Protein AF-A0A843KKB1-F1 (afdb_monomer_lite)

pLDDT: mean 75.04, std 19.55, range [23.55, 95.62]

Sequence (574 aa):
MSGDITEALKAMGDVDIASFPPGVVEYLREFKTQEIRDIVETLLYIYIAQNASPPRGEGTGVVEQSCYAYTSGPLFVLAEVGLIESSSRHATTLVRVTPAGEAIARPLAEARIQALDLGAIARETHEIVPVLLAGTVRGSYVNKTFPSSLPRTEETFIGFLLNNNPALFEECERFAARLRAAGCAVLAHACDPDGAGTGSVVYAFPPEFAYILKRMLEAIDPGIREHYDMLLESFHSTFTVLRYLACGEDYDRIRASAAHRRELSRMLSLIADSIYILEEVQEDDGVGLARFIVKDRDRYDAHLCDLARALMADVAQKIVIDRPAPAADPRPPVEEATPAPVREDVIAALPPADDEREEEWDDAIFTDEDEEEPLAPPPPPAPRRIVAPRPAPEPPRPGGLDIFLGHAQDGHRVDWSPGRLNNGHMIILGGSGAGKTETIRCIATELAAQAMPVVLIDFHGDMAATTGDIRSYKIREGGEYYFNPLELDPAIDEITPLRATSDFVDAISINFPTLGIQQRRKIKNIIKDCYRASGITGNTGTWERVLDFDDIENEIMSCEDEAIPAYLEDIFDY

Structure (mmCIF, N/CA/C/O backbone):
data_AF-A0A843KKB1-F1
#
_entry.id   AF-A0A843KKB1-F1
#
loop_
_atom_site.group_PDB
_atom_site.id
_atom_site.type_symbol
_atom_site.label_atom_id
_atom_site.label_alt_id
_atom_site.label_comp_id
_atom_site.label_asym_id
_atom_site.label_entity_id
_atom_site.label_seq_id
_atom_site.pdbx_PDB_ins_code
_atom_site.Cartn_x
_atom_site.Cartn_y
_atom_site.Cartn_z
_atom_site.occupancy
_atom_site.B_iso_or_equiv
_atom_site.auth_seq_id
_atom_site.auth_comp_id
_atom_site.auth_asym_id
_atom_site.auth_atom_id
_atom_site.pdbx_PDB_model_num
ATOM 1 N N . MET A 1 1 ? 30.408 -0.552 -39.486 1.00 41.34 1 MET A N 1
ATOM 2 C CA . MET A 1 1 ? 31.283 0.414 -38.795 1.00 41.34 1 MET A CA 1
ATOM 3 C C . MET A 1 1 ? 31.086 0.149 -37.318 1.00 41.34 1 MET A C 1
ATOM 5 O O . MET A 1 1 ? 29.964 0.318 -36.867 1.00 41.34 1 MET A O 1
ATOM 9 N N . SER A 1 2 ? 32.099 -0.391 -36.640 1.00 47.78 2 SER A N 1
ATOM 10 C CA . SER A 1 2 ? 32.061 -0.655 -35.194 1.00 47.78 2 SER A CA 1
ATOM 11 C C . SER A 1 2 ? 31.964 0.682 -34.453 1.00 47.78 2 SER A C 1
ATOM 13 O O . SER A 1 2 ? 32.715 1.600 -34.789 1.00 47.78 2 SER A O 1
ATOM 15 N N . GLY A 1 3 ? 30.985 0.831 -33.556 1.00 56.44 3 GLY A N 1
ATOM 16 C CA . GLY A 1 3 ? 30.819 2.036 -32.740 1.00 56.44 3 GLY A CA 1
ATOM 17 C C . GLY A 1 3 ? 31.858 2.094 -31.619 1.00 56.44 3 GLY A C 1
ATOM 18 O O . GLY A 1 3 ? 32.203 1.066 -31.037 1.00 56.44 3 GLY A O 1
ATOM 19 N N . ASP A 1 4 ? 32.369 3.287 -31.306 1.00 73.12 4 ASP A N 1
ATOM 20 C CA . ASP A 1 4 ? 33.298 3.462 -30.190 1.00 73.12 4 ASP A CA 1
ATOM 21 C C . ASP A 1 4 ? 32.519 3.466 -28.862 1.00 73.12 4 ASP A C 1
ATOM 23 O O . ASP A 1 4 ? 31.890 4.458 -28.492 1.00 73.12 4 ASP A O 1
ATOM 27 N N . ILE A 1 5 ? 32.557 2.342 -28.134 1.00 72.12 5 ILE A N 1
ATOM 28 C CA . ILE A 1 5 ? 31.999 2.206 -26.773 1.00 72.12 5 ILE A CA 1
ATOM 29 C C . ILE A 1 5 ? 32.484 3.343 -25.861 1.00 72.12 5 ILE A C 1
ATOM 31 O O . ILE A 1 5 ? 31.721 3.829 -25.029 1.00 72.12 5 ILE A O 1
ATOM 35 N N . THR A 1 6 ? 33.723 3.810 -26.045 1.00 72.75 6 THR A N 1
ATOM 36 C CA . THR A 1 6 ? 34.292 4.932 -25.285 1.00 72.75 6 THR A CA 1
ATOM 37 C C . THR A 1 6 ? 33.487 6.209 -25.474 1.00 72.75 6 THR A C 1
ATOM 39 O O . THR A 1 6 ? 33.263 6.950 -24.521 1.00 72.75 6 THR A O 1
ATOM 42 N N . GLU A 1 7 ? 33.061 6.480 -26.705 1.00 73.62 7 GLU A N 1
ATOM 43 C CA . GLU A 1 7 ? 32.297 7.673 -27.058 1.00 73.62 7 GLU A CA 1
ATOM 44 C C . GLU A 1 7 ? 30.884 7.608 -26.466 1.00 73.62 7 GLU A C 1
ATOM 46 O O . GLU A 1 7 ? 30.410 8.590 -25.894 1.00 73.62 7 GLU A O 1
ATOM 51 N N . ALA A 1 8 ? 30.252 6.428 -26.512 1.00 72.00 8 ALA A N 1
ATOM 52 C CA . ALA A 1 8 ? 28.947 6.197 -25.896 1.00 72.00 8 ALA A CA 1
ATOM 53 C C . ALA A 1 8 ? 28.988 6.386 -24.368 1.00 72.00 8 ALA A C 1
ATOM 55 O O . ALA A 1 8 ? 28.127 7.064 -23.812 1.00 72.00 8 ALA A O 1
ATOM 56 N N . LEU A 1 9 ? 30.003 5.837 -23.691 1.00 71.19 9 LEU A N 1
ATOM 57 C CA . LEU A 1 9 ? 30.154 5.954 -22.235 1.00 71.19 9 LEU A CA 1
ATOM 58 C C . LEU A 1 9 ? 30.483 7.385 -21.803 1.00 71.19 9 LEU A C 1
ATOM 60 O O . LEU A 1 9 ? 29.840 7.907 -20.896 1.00 71.19 9 LEU A O 1
ATOM 64 N N . LYS A 1 10 ? 31.391 8.070 -22.509 1.00 71.06 10 LYS A N 1
ATOM 65 C CA . LYS A 1 10 ? 31.694 9.490 -22.258 1.00 71.06 10 LYS A CA 1
ATOM 66 C C . LYS A 1 10 ? 30.461 10.382 -22.349 1.00 71.06 10 LYS A C 1
ATOM 68 O O . LYS A 1 10 ? 30.317 11.308 -21.557 1.00 71.06 10 LYS A O 1
ATOM 73 N N . ALA A 1 11 ? 29.556 10.094 -23.282 1.00 66.50 11 ALA A N 1
ATOM 74 C CA . ALA A 1 11 ? 28.314 10.842 -23.435 1.00 66.50 11 ALA A CA 1
ATOM 75 C C . ALA A 1 11 ? 27.294 10.606 -22.297 1.00 66.50 11 ALA A C 1
ATOM 77 O O . ALA A 1 11 ? 26.366 11.400 -22.157 1.00 66.50 11 ALA A O 1
ATOM 78 N N . MET A 1 12 ? 27.443 9.545 -21.492 1.00 64.56 12 MET A N 1
ATOM 79 C CA . MET A 1 12 ? 26.492 9.153 -20.433 1.00 64.56 12 MET A CA 1
ATOM 80 C C . MET A 1 12 ? 26.988 9.396 -18.999 1.00 64.56 12 MET A C 1
ATOM 82 O O . MET A 1 12 ? 26.205 9.237 -18.058 1.00 64.56 12 MET A O 1
ATOM 86 N N . GLY A 1 13 ? 28.257 9.775 -18.840 1.00 62.56 13 GLY A N 1
ATOM 87 C CA . GLY A 1 13 ? 28.960 9.887 -17.562 1.00 62.56 13 GLY A CA 1
ATOM 88 C C . GLY A 1 13 ? 30.278 9.127 -17.661 1.00 62.56 13 GLY A C 1
ATOM 89 O O . GLY A 1 13 ? 30.272 7.926 -17.893 1.00 62.56 13 GLY A O 1
ATOM 90 N N . ASP A 1 14 ? 31.398 9.841 -17.558 1.00 59.09 14 ASP A N 1
ATOM 91 C CA . ASP A 1 14 ? 32.756 9.361 -17.855 1.00 59.09 14 ASP A CA 1
ATOM 92 C C . ASP A 1 14 ? 33.129 8.129 -16.992 1.00 59.09 14 ASP A C 1
ATOM 94 O O . ASP A 1 14 ? 33.548 8.261 -15.842 1.00 59.09 14 ASP A O 1
ATOM 98 N N . VAL A 1 15 ? 32.929 6.918 -17.529 1.00 62.81 15 VAL A N 1
ATOM 99 C CA . VAL A 1 15 ? 33.228 5.633 -16.869 1.00 62.81 15 VAL A CA 1
ATOM 100 C C . VAL A 1 15 ? 34.296 4.881 -17.655 1.00 62.81 15 VAL A C 1
ATOM 102 O O . VAL A 1 15 ? 34.244 4.791 -18.882 1.00 62.81 15 VAL A O 1
ATOM 105 N N . ASP A 1 16 ? 35.266 4.318 -16.932 1.00 64.69 16 ASP A N 1
ATOM 106 C CA . ASP A 1 16 ? 36.354 3.540 -17.520 1.00 64.69 16 ASP A CA 1
ATOM 107 C C . ASP A 1 16 ? 35.825 2.229 -18.125 1.00 64.69 16 ASP A C 1
ATOM 109 O O . ASP A 1 16 ? 35.178 1.427 -17.444 1.00 64.69 16 ASP A O 1
ATOM 113 N N . ILE A 1 17 ? 36.151 1.989 -19.398 1.00 65.62 17 ILE A N 1
ATOM 114 C CA . ILE A 1 17 ? 35.830 0.764 -20.148 1.00 65.62 17 ILE A CA 1
ATOM 115 C C . ILE A 1 17 ? 36.385 -0.472 -19.444 1.00 65.62 17 ILE A C 1
ATOM 117 O O . ILE A 1 17 ? 35.806 -1.549 -19.564 1.00 65.62 17 ILE A O 1
ATOM 121 N N . ALA A 1 18 ? 37.465 -0.326 -18.670 1.00 62.03 18 ALA A N 1
ATOM 122 C CA . ALA A 1 18 ? 38.013 -1.402 -17.850 1.00 62.03 18 ALA A CA 1
ATOM 123 C C . ALA A 1 18 ? 37.013 -1.962 -16.816 1.00 62.03 18 ALA A C 1
ATOM 125 O O . ALA A 1 18 ? 37.210 -3.072 -16.324 1.00 62.03 18 ALA A O 1
ATOM 126 N N . SER A 1 19 ? 35.935 -1.230 -16.510 1.00 65.38 19 SER A N 1
ATOM 127 C CA . SER A 1 19 ? 34.851 -1.676 -15.621 1.00 65.38 19 SER A CA 1
ATOM 128 C C . SER A 1 19 ? 33.918 -2.704 -16.275 1.00 65.38 19 SER A C 1
ATOM 130 O O . SER A 1 19 ? 33.165 -3.380 -15.578 1.00 65.38 19 SER A O 1
ATOM 132 N N . PHE A 1 20 ? 33.955 -2.842 -17.605 1.00 69.44 20 PHE A N 1
ATOM 133 C CA . PHE A 1 20 ? 33.151 -3.817 -18.337 1.00 69.44 20 PHE A CA 1
ATOM 134 C C . PHE A 1 20 ? 33.898 -5.155 -18.446 1.00 69.44 20 PHE A C 1
ATOM 136 O O . PHE A 1 20 ? 35.092 -5.167 -18.762 1.00 69.44 20 PHE A O 1
ATOM 143 N N . PRO A 1 21 ? 33.223 -6.308 -18.265 1.00 75.94 21 PRO A N 1
ATOM 144 C CA . PRO A 1 21 ? 33.844 -7.595 -18.544 1.00 75.94 21 PRO A CA 1
ATOM 145 C C . PRO A 1 21 ? 34.318 -7.660 -20.009 1.00 75.94 21 PRO A C 1
ATOM 147 O O . PRO A 1 21 ? 33.572 -7.239 -20.898 1.00 75.94 21 PRO A O 1
ATOM 150 N N . PRO A 1 22 ? 35.507 -8.219 -20.309 1.00 73.94 22 PRO A N 1
ATOM 151 C CA . PRO A 1 22 ? 36.069 -8.209 -21.664 1.00 73.94 22 PRO A CA 1
ATOM 152 C C . PRO A 1 22 ? 35.132 -8.783 -22.736 1.00 73.94 22 PRO A C 1
ATOM 154 O O . PRO A 1 22 ? 35.016 -8.208 -23.815 1.00 73.94 22 PRO A O 1
ATOM 157 N N . GLY A 1 23 ? 34.398 -9.855 -22.410 1.00 75.62 23 GLY A N 1
ATOM 158 C CA . GLY A 1 23 ? 33.408 -10.453 -23.313 1.00 75.62 23 GLY A CA 1
ATOM 159 C C . GLY A 1 23 ? 32.204 -9.548 -23.600 1.00 75.62 23 GLY A C 1
ATOM 160 O O . GLY A 1 23 ? 31.677 -9.575 -24.705 1.00 75.62 23 GLY A O 1
ATOM 161 N N . VAL A 1 24 ? 31.813 -8.687 -22.652 1.00 77.12 24 VAL A N 1
ATOM 162 C CA . VAL A 1 24 ? 30.760 -7.679 -22.868 1.00 77.12 24 VAL A CA 1
ATOM 163 C C . VAL A 1 24 ? 31.263 -6.576 -23.797 1.00 77.12 24 VAL A C 1
ATOM 165 O O . VAL A 1 24 ? 30.546 -6.163 -24.702 1.00 77.12 24 VAL A O 1
ATOM 168 N N . VAL A 1 25 ? 32.509 -6.122 -23.624 1.00 78.81 25 VAL A N 1
ATOM 169 C CA . VAL A 1 25 ? 33.111 -5.097 -24.497 1.00 78.81 25 VAL A CA 1
ATOM 170 C C . VAL A 1 25 ? 33.242 -5.600 -25.933 1.00 78.81 25 VAL A C 1
ATOM 172 O O . VAL A 1 25 ? 32.960 -4.854 -26.867 1.00 78.81 25 VAL A O 1
ATOM 175 N N . GLU A 1 26 ? 33.671 -6.848 -26.126 1.00 80.12 26 GLU A N 1
ATOM 176 C CA . GLU A 1 26 ? 33.779 -7.449 -27.459 1.00 80.12 26 GLU A CA 1
ATOM 177 C C . GLU A 1 26 ? 32.415 -7.590 -28.136 1.00 80.12 26 GLU A C 1
ATOM 179 O O . GLU A 1 26 ? 32.276 -7.167 -29.281 1.00 80.12 26 GLU A O 1
ATOM 184 N N . TYR A 1 27 ? 31.406 -8.076 -27.411 1.00 81.56 27 TYR A N 1
ATOM 185 C CA . TYR A 1 27 ? 30.046 -8.230 -27.925 1.00 81.56 27 TYR A CA 1
ATOM 186 C C . TYR A 1 27 ? 29.404 -6.875 -28.285 1.00 81.56 27 TYR A C 1
ATOM 188 O O . TYR A 1 27 ? 28.830 -6.707 -29.358 1.00 81.56 27 TYR A O 1
ATOM 196 N N . LEU A 1 28 ? 29.565 -5.848 -27.440 1.00 81.44 28 LEU A N 1
ATOM 197 C CA . LEU A 1 28 ? 28.986 -4.520 -27.684 1.00 81.44 28 LEU A CA 1
ATOM 198 C C . LEU A 1 28 ? 29.636 -3.764 -28.861 1.00 81.44 28 LEU A C 1
ATOM 200 O O . LEU A 1 28 ? 28.997 -2.889 -29.442 1.00 81.44 28 LEU A O 1
ATOM 204 N N . ARG A 1 29 ? 30.874 -4.096 -29.262 1.00 81.69 29 ARG A N 1
ATOM 205 C CA . ARG A 1 29 ? 31.560 -3.459 -30.413 1.00 81.69 29 ARG A CA 1
ATOM 206 C C . ARG A 1 29 ? 30.908 -3.762 -31.760 1.00 81.69 29 ARG A C 1
ATOM 208 O O . ARG A 1 29 ? 31.209 -3.077 -32.744 1.00 81.69 29 ARG A O 1
ATOM 215 N N . GLU A 1 30 ? 30.061 -4.783 -31.817 1.00 83.44 30 GLU A N 1
ATOM 216 C CA . GLU A 1 30 ? 29.312 -5.167 -33.015 1.00 83.44 30 GLU A CA 1
ATOM 217 C C . GLU A 1 30 ? 28.146 -4.207 -33.309 1.00 83.44 30 GLU A C 1
ATOM 219 O O . GLU A 1 30 ? 27.679 -4.126 -34.448 1.00 83.44 30 GLU A O 1
ATOM 224 N N . PHE A 1 31 ? 27.739 -3.418 -32.311 1.00 82.62 31 PHE A N 1
ATOM 225 C CA . PHE A 1 31 ? 26.620 -2.485 -32.375 1.00 82.62 31 PHE A CA 1
ATOM 226 C C . PHE A 1 31 ? 27.069 -1.059 -32.725 1.00 82.62 31 PHE A C 1
ATOM 228 O O . PHE A 1 31 ? 28.240 -0.673 -32.613 1.00 82.62 31 PHE A O 1
ATOM 235 N N . LYS A 1 32 ? 26.116 -0.238 -33.171 1.00 85.06 32 LYS A N 1
ATOM 236 C CA . LYS A 1 32 ? 26.325 1.201 -33.387 1.00 85.06 32 LYS A CA 1
ATOM 237 C C . LYS A 1 32 ? 26.315 1.950 -32.054 1.00 85.06 32 LYS A C 1
ATOM 239 O O . LYS A 1 32 ? 25.661 1.536 -31.105 1.00 85.06 32 LYS A O 1
ATOM 244 N N . THR A 1 33 ? 26.938 3.129 -32.012 1.00 81.19 33 THR A N 1
ATOM 245 C CA . THR A 1 33 ? 27.005 3.988 -30.812 1.00 81.19 33 THR A CA 1
ATOM 246 C C . THR A 1 33 ? 25.634 4.254 -30.173 1.00 81.19 33 THR A C 1
ATOM 248 O O . THR A 1 33 ? 25.513 4.219 -28.952 1.00 81.19 33 THR A O 1
ATOM 251 N N . GLN A 1 34 ? 24.587 4.469 -30.979 1.00 81.19 34 GLN A N 1
ATOM 252 C CA . GLN A 1 34 ? 23.227 4.680 -30.467 1.00 81.19 34 GLN A CA 1
ATOM 253 C C . GLN A 1 34 ? 22.631 3.412 -29.836 1.00 81.19 34 GLN A C 1
ATOM 255 O O . GLN A 1 34 ? 22.016 3.494 -28.783 1.00 81.19 34 GLN A O 1
ATOM 260 N N . GLU A 1 35 ? 22.860 2.242 -30.430 1.00 83.19 35 GLU A N 1
ATOM 261 C CA . GLU A 1 35 ? 22.372 0.961 -29.900 1.00 83.19 35 GLU A CA 1
ATOM 262 C C . GLU A 1 35 ? 23.078 0.620 -28.579 1.00 83.19 35 GLU A C 1
ATOM 264 O O . GLU A 1 35 ? 22.433 0.202 -27.622 1.00 83.19 35 GLU A O 1
ATOM 269 N N . ILE A 1 36 ? 24.388 0.885 -28.487 1.00 83.06 36 ILE A N 1
ATOM 270 C CA . ILE A 1 36 ? 25.162 0.749 -27.242 1.00 83.06 36 ILE A CA 1
ATOM 271 C C . ILE A 1 36 ? 24.575 1.649 -26.148 1.00 83.06 36 ILE A C 1
ATOM 273 O O . ILE A 1 36 ? 24.420 1.214 -25.007 1.00 83.06 36 ILE A O 1
ATOM 277 N N . ARG A 1 37 ? 24.216 2.891 -26.491 1.00 83.00 37 ARG A N 1
ATOM 278 C CA . ARG A 1 37 ? 23.570 3.820 -25.559 1.00 83.00 37 ARG A CA 1
ATOM 279 C C . ARG A 1 37 ? 22.233 3.273 -25.064 1.00 83.00 37 ARG A C 1
ATOM 281 O O . ARG A 1 37 ? 22.009 3.253 -23.859 1.00 83.00 37 ARG A O 1
ATOM 288 N N . ASP A 1 38 ? 21.380 2.795 -25.964 1.00 85.06 38 ASP A N 1
ATOM 289 C CA . ASP A 1 38 ? 20.063 2.259 -25.607 1.00 85.06 38 ASP A CA 1
ATOM 290 C C . ASP A 1 38 ? 20.189 1.016 -24.700 1.00 85.06 38 ASP A C 1
ATOM 292 O O . ASP A 1 38 ? 19.440 0.871 -23.731 1.00 85.06 38 ASP A O 1
ATOM 296 N N . ILE A 1 39 ? 21.189 0.159 -24.946 1.00 86.75 39 ILE A N 1
ATOM 297 C CA . ILE A 1 39 ? 21.525 -0.997 -24.097 1.00 86.75 39 ILE A CA 1
ATOM 298 C C . ILE A 1 39 ? 21.911 -0.560 -22.679 1.00 86.75 39 ILE A C 1
ATOM 300 O O . ILE A 1 39 ? 21.380 -1.088 -21.699 1.00 86.75 39 ILE A O 1
ATOM 304 N N . VAL A 1 40 ? 22.810 0.416 -22.549 1.00 86.25 40 VAL A N 1
ATOM 305 C CA . VAL A 1 40 ? 23.286 0.873 -21.235 1.00 86.25 40 VAL A CA 1
ATOM 306 C C . VAL A 1 40 ? 22.207 1.656 -20.476 1.00 86.25 40 VAL A C 1
ATOM 308 O O . VAL A 1 40 ? 22.051 1.452 -19.273 1.00 86.25 40 VAL A O 1
ATOM 311 N N . GLU A 1 41 ? 21.413 2.491 -21.152 1.00 87.19 41 GLU A N 1
ATOM 312 C CA . GLU A 1 41 ? 20.266 3.175 -20.530 1.00 87.19 41 GLU A CA 1
ATOM 313 C C . GLU A 1 41 ? 19.201 2.175 -20.062 1.00 87.19 41 GLU A C 1
ATOM 315 O O . GLU A 1 41 ? 18.615 2.362 -18.997 1.00 87.19 41 GLU A O 1
ATOM 320 N N . THR A 1 42 ? 18.992 1.075 -20.794 1.00 89.44 42 THR A N 1
ATOM 321 C CA . THR A 1 42 ? 18.090 -0.005 -20.363 1.00 89.44 42 THR A CA 1
ATOM 322 C C . THR A 1 42 ? 18.606 -0.687 -19.096 1.00 89.44 42 THR A C 1
ATOM 324 O O . THR A 1 42 ? 17.842 -0.902 -18.156 1.00 89.44 42 THR A O 1
ATOM 327 N N . LEU A 1 43 ? 19.907 -0.987 -19.024 1.00 89.38 43 LEU A N 1
ATOM 328 C CA . LEU A 1 43 ? 20.520 -1.563 -17.823 1.00 89.38 43 LEU A CA 1
ATOM 329 C C . LEU A 1 43 ? 20.361 -0.631 -16.613 1.00 89.38 43 LEU A C 1
ATOM 331 O O . LEU A 1 43 ? 19.989 -1.078 -15.526 1.00 89.38 43 LEU A O 1
ATOM 335 N N . LEU A 1 44 ? 20.603 0.666 -16.812 1.00 88.94 44 LEU A N 1
ATOM 336 C CA . LEU A 1 44 ? 20.456 1.673 -15.769 1.00 88.94 44 LEU A CA 1
ATOM 337 C C . LEU A 1 44 ? 18.992 1.841 -15.340 1.00 88.94 44 LEU A C 1
ATOM 339 O O . LEU A 1 44 ? 18.715 1.936 -14.145 1.00 88.94 44 LEU A O 1
ATOM 343 N N . TYR A 1 45 ? 18.048 1.803 -16.285 1.00 90.00 45 TYR A N 1
ATOM 344 C CA . TYR A 1 45 ? 16.620 1.799 -15.980 1.00 90.00 45 TYR A CA 1
ATOM 345 C C . TYR A 1 45 ? 16.258 0.637 -15.053 1.00 90.00 45 TYR A C 1
ATOM 347 O O . TYR A 1 45 ? 15.665 0.873 -14.004 1.00 90.00 45 TYR A O 1
ATOM 355 N N . ILE A 1 46 ? 16.661 -0.596 -15.385 1.00 88.56 46 ILE A N 1
ATOM 356 C CA . ILE A 1 46 ? 16.353 -1.790 -14.577 1.00 88.56 46 ILE A CA 1
ATOM 357 C C . ILE A 1 46 ? 16.988 -1.674 -13.183 1.00 88.56 46 ILE A C 1
ATOM 359 O O . ILE A 1 46 ? 16.333 -1.953 -12.177 1.00 88.56 46 ILE A O 1
ATOM 363 N N . TYR A 1 47 ? 18.235 -1.199 -13.110 1.00 89.00 47 TYR A N 1
ATOM 364 C CA . TYR A 1 47 ? 18.958 -0.985 -11.853 1.00 89.00 47 TYR A CA 1
ATOM 365 C C . TYR A 1 47 ? 18.263 0.001 -10.903 1.00 89.00 47 TYR A C 1
ATOM 367 O O . TYR A 1 47 ? 18.263 -0.202 -9.684 1.00 89.00 47 TYR A O 1
ATOM 375 N N . ILE A 1 48 ? 17.654 1.058 -11.444 1.00 87.94 48 ILE A N 1
ATOM 376 C CA . ILE A 1 48 ? 16.914 2.048 -10.657 1.00 87.94 48 ILE A CA 1
ATOM 377 C C . ILE A 1 48 ? 15.500 1.528 -10.347 1.00 87.94 48 ILE A C 1
ATOM 379 O O . ILE A 1 48 ? 15.074 1.550 -9.190 1.00 87.94 48 ILE A O 1
ATOM 383 N N . ALA A 1 49 ? 14.789 1.020 -11.357 1.00 85.62 49 ALA A N 1
ATOM 384 C CA . ALA A 1 49 ? 13.388 0.607 -11.282 1.00 85.62 49 ALA A CA 1
ATOM 385 C C . ALA A 1 49 ? 13.148 -0.605 -10.374 1.00 85.62 49 ALA A C 1
ATOM 387 O O . ALA A 1 49 ? 12.065 -0.718 -9.806 1.00 85.62 49 ALA A O 1
ATOM 388 N N . GLN A 1 50 ? 14.137 -1.485 -10.168 1.00 82.75 50 GLN A N 1
ATOM 389 C CA . GLN A 1 50 ? 13.996 -2.649 -9.273 1.00 82.75 50 GLN A CA 1
ATOM 390 C C . GLN A 1 50 ? 13.644 -2.264 -7.826 1.00 82.75 50 GLN A C 1
ATOM 392 O O . GLN A 1 50 ? 13.142 -3.089 -7.062 1.00 82.75 50 GLN A O 1
ATOM 397 N N . ASN A 1 51 ? 13.869 -0.999 -7.454 1.00 74.31 51 ASN A N 1
ATOM 398 C CA . ASN A 1 51 ? 13.524 -0.451 -6.149 1.00 74.31 51 ASN A CA 1
ATOM 399 C C . ASN A 1 51 ? 12.041 -0.042 -6.012 1.00 74.31 51 ASN A C 1
ATOM 401 O O . ASN A 1 51 ? 11.638 0.324 -4.914 1.00 74.31 51 ASN A O 1
ATOM 405 N N . ALA A 1 52 ? 11.233 -0.125 -7.078 1.00 71.56 52 ALA A N 1
ATOM 406 C CA . ALA A 1 52 ? 9.797 0.191 -7.082 1.00 71.56 52 ALA A CA 1
ATOM 407 C C . ALA A 1 52 ? 8.897 -0.879 -6.425 1.00 71.56 52 ALA A C 1
ATOM 409 O O . ALA A 1 52 ? 7.673 -0.749 -6.429 1.00 71.56 52 ALA A O 1
ATOM 410 N N . SER A 1 53 ? 9.488 -1.950 -5.889 1.00 59.00 53 SER A N 1
ATOM 411 C CA . SER A 1 53 ? 8.761 -3.095 -5.330 1.00 59.00 53 SER A CA 1
ATOM 412 C C . SER A 1 53 ? 8.199 -2.802 -3.924 1.00 59.00 53 SER A C 1
ATOM 414 O O . SER A 1 53 ? 8.810 -2.040 -3.171 1.00 59.00 53 SER A O 1
ATOM 416 N N . PRO A 1 54 ? 7.057 -3.397 -3.530 1.00 51.44 54 PRO A N 1
ATOM 417 C CA . PRO A 1 54 ? 6.360 -3.048 -2.297 1.00 51.44 54 PRO A CA 1
ATOM 418 C C . PRO A 1 54 ? 7.103 -3.504 -1.027 1.00 51.44 54 PRO A C 1
ATOM 420 O O . PRO A 1 54 ? 7.869 -4.472 -1.047 1.00 51.44 54 PRO A O 1
ATOM 423 N N . PRO A 1 55 ? 6.821 -2.862 0.124 1.00 43.03 55 PRO A N 1
ATOM 424 C CA . PRO A 1 55 ? 7.499 -3.092 1.406 1.00 43.03 55 PRO A CA 1
ATOM 425 C C . PRO A 1 55 ? 7.289 -4.487 2.033 1.00 43.03 55 PRO A C 1
ATOM 427 O O . PRO A 1 55 ? 7.873 -4.766 3.077 1.00 43.03 55 PRO A O 1
ATOM 430 N N . ARG A 1 56 ? 6.497 -5.382 1.419 1.00 42.44 56 ARG A N 1
ATOM 431 C CA . ARG A 1 56 ? 6.227 -6.753 1.906 1.00 42.44 56 ARG A CA 1
ATOM 432 C C . ARG A 1 56 ? 7.163 -7.841 1.346 1.00 42.44 56 ARG A C 1
ATOM 434 O O . ARG A 1 56 ? 6.861 -9.021 1.439 1.00 42.44 56 ARG A O 1
ATOM 441 N N . GLY A 1 57 ? 8.328 -7.466 0.819 1.00 42.69 57 GLY A N 1
ATOM 442 C CA . GLY A 1 57 ? 9.520 -8.329 0.838 1.00 42.69 57 GLY A CA 1
ATOM 443 C C . GLY A 1 57 ? 9.619 -9.502 -0.151 1.00 42.69 57 GLY A C 1
ATOM 444 O O . GLY A 1 57 ? 10.682 -10.115 -0.189 1.00 42.69 57 GLY A O 1
ATOM 445 N N . GLU A 1 58 ? 8.616 -9.807 -0.981 1.00 40.50 58 GLU A N 1
ATOM 446 C CA . GLU A 1 58 ? 8.669 -11.010 -1.846 1.00 40.50 58 GLU A CA 1
ATOM 447 C C . GLU A 1 58 ? 8.761 -10.769 -3.364 1.00 40.50 58 GLU A C 1
ATOM 449 O O . GLU A 1 58 ? 8.923 -11.715 -4.137 1.00 40.50 58 GLU A O 1
ATOM 454 N N . GLY A 1 59 ? 8.757 -9.519 -3.824 1.00 49.19 59 GLY A N 1
ATOM 455 C CA . GLY A 1 59 ? 8.995 -9.179 -5.228 1.00 49.19 59 GLY A CA 1
ATOM 456 C C . GLY A 1 59 ? 10.313 -8.438 -5.377 1.00 49.19 59 GLY A C 1
ATOM 457 O O . GLY A 1 59 ? 10.385 -7.258 -5.080 1.00 49.19 59 GLY A O 1
ATOM 458 N N . THR A 1 60 ? 11.378 -9.105 -5.804 1.00 59.94 60 THR A N 1
ATOM 459 C CA . THR A 1 60 ? 12.601 -8.419 -6.249 1.00 59.94 60 THR A CA 1
ATOM 460 C C . THR A 1 60 ? 12.583 -8.397 -7.788 1.00 59.94 60 THR A C 1
ATOM 462 O O . THR A 1 60 ? 12.303 -9.415 -8.421 1.00 59.94 60 THR A O 1
ATOM 465 N N . GLY A 1 61 ? 12.800 -7.245 -8.420 1.00 69.19 61 GLY A N 1
ATOM 466 C CA . GLY A 1 61 ? 12.881 -7.124 -9.884 1.00 69.19 61 GLY A CA 1
ATOM 467 C C . GLY A 1 61 ? 11.821 -6.238 -10.536 1.00 69.19 61 GLY A C 1
ATOM 468 O O . GLY A 1 61 ? 10.896 -5.752 -9.898 1.00 69.19 61 GLY A O 1
ATOM 469 N N . VAL A 1 62 ? 12.009 -6.001 -11.830 1.00 77.94 62 VAL A N 1
ATOM 470 C CA . VAL A 1 62 ? 11.227 -5.091 -12.671 1.00 77.94 62 VAL A CA 1
ATOM 471 C C . VAL A 1 62 ? 10.384 -5.912 -13.629 1.00 77.94 62 VAL A C 1
ATOM 473 O O . VAL A 1 62 ? 10.907 -6.802 -14.294 1.00 77.94 62 VAL A O 1
ATOM 476 N N . VAL A 1 63 ? 9.091 -5.618 -13.738 1.00 76.44 63 VAL A N 1
ATOM 477 C CA . VAL A 1 63 ? 8.248 -6.267 -14.749 1.00 76.44 63 VAL A CA 1
ATOM 478 C C . VAL A 1 63 ? 8.785 -5.934 -16.133 1.00 76.44 63 VAL A C 1
ATOM 480 O O . VAL A 1 63 ? 8.919 -4.761 -16.473 1.00 76.44 63 VAL A O 1
ATOM 483 N N . GLU A 1 64 ? 9.042 -6.963 -16.939 1.00 74.00 64 GLU A N 1
ATOM 484 C CA . GLU A 1 64 ? 9.596 -6.840 -18.290 1.00 74.00 64 GLU A CA 1
ATOM 485 C C . GLU A 1 64 ? 8.795 -5.843 -19.142 1.00 74.00 64 GLU A C 1
ATOM 487 O O . GLU A 1 64 ? 9.382 -5.039 -19.857 1.00 74.00 64 GLU A O 1
ATOM 492 N N . GLN A 1 65 ? 7.463 -5.815 -18.984 1.00 70.88 65 GLN A N 1
ATOM 493 C CA . GLN A 1 65 ? 6.546 -4.870 -19.642 1.00 70.88 65 GLN A CA 1
ATOM 494 C C . GLN A 1 65 ? 6.869 -3.393 -19.351 1.00 70.88 65 GLN A C 1
ATOM 496 O O . GLN A 1 65 ? 6.722 -2.549 -20.233 1.00 70.88 65 GLN A O 1
ATOM 501 N N . SER A 1 66 ? 7.388 -3.081 -18.160 1.00 69.75 66 SER A N 1
ATOM 502 C CA . SER A 1 66 ? 7.836 -1.728 -17.795 1.00 69.75 66 SER A CA 1
ATOM 503 C C . SER A 1 66 ? 9.102 -1.313 -18.553 1.00 69.75 66 SER A C 1
ATOM 505 O O . SER A 1 66 ? 9.327 -0.130 -18.797 1.00 69.75 66 SER A O 1
ATOM 507 N N . CYS A 1 67 ? 9.916 -2.283 -18.981 1.00 70.31 67 CYS A N 1
ATOM 508 C CA . CYS A 1 67 ? 11.149 -2.047 -19.728 1.00 70.31 67 CYS A CA 1
ATOM 509 C C . CYS A 1 67 ? 10.905 -1.765 -21.225 1.00 70.31 67 CYS A C 1
ATOM 511 O O . CYS A 1 67 ? 11.825 -1.335 -21.921 1.00 70.31 67 CYS A O 1
ATOM 513 N N . TYR A 1 68 ? 9.677 -1.949 -21.739 1.00 56.38 68 TYR A N 1
ATOM 514 C CA . TYR A 1 68 ? 9.353 -1.748 -23.165 1.00 56.38 68 TYR A CA 1
ATOM 515 C C . TYR A 1 68 ? 9.498 -0.298 -23.634 1.00 56.38 68 TYR A C 1
ATOM 517 O O . TYR A 1 68 ? 9.575 -0.065 -24.842 1.00 56.38 68 TYR A O 1
ATOM 525 N N . ALA A 1 69 ? 9.609 0.664 -22.711 1.00 54.84 69 ALA A N 1
ATOM 526 C CA . ALA A 1 69 ? 9.971 2.043 -23.032 1.00 54.84 69 ALA A CA 1
ATOM 527 C C . ALA A 1 69 ? 11.309 2.152 -23.801 1.00 54.84 69 ALA A C 1
ATOM 529 O O . ALA A 1 69 ? 11.534 3.163 -24.462 1.00 54.84 69 ALA A O 1
ATOM 530 N N . TYR A 1 70 ? 12.156 1.111 -23.765 1.00 53.19 70 TYR A N 1
ATOM 531 C CA . TYR A 1 70 ? 13.495 1.095 -24.362 1.00 53.19 70 TYR A CA 1
ATOM 532 C C . TYR A 1 70 ? 13.712 0.023 -25.461 1.00 53.19 70 TYR A C 1
ATOM 534 O O . TYR A 1 70 ? 14.836 -0.167 -25.909 1.00 53.19 70 TYR A O 1
ATOM 542 N N . THR A 1 71 ? 12.645 -0.587 -26.006 1.00 54.59 71 THR A N 1
ATOM 543 C CA . THR A 1 71 ? 12.638 -1.641 -27.064 1.00 54.59 71 THR A CA 1
ATOM 544 C C . THR A 1 71 ? 13.103 -3.043 -26.621 1.00 54.59 71 THR A C 1
ATOM 546 O O . THR A 1 71 ? 13.867 -3.204 -25.676 1.00 54.59 71 THR A O 1
ATOM 549 N N . SER A 1 72 ? 12.629 -4.100 -27.298 1.00 62.78 72 SER A N 1
ATOM 550 C CA . SER A 1 72 ? 12.909 -5.508 -26.946 1.00 62.78 72 SER A CA 1
ATOM 551 C C . SER A 1 72 ? 14.343 -5.974 -27.257 1.00 62.78 72 SER A C 1
ATOM 553 O O . SER A 1 72 ? 14.772 -7.009 -26.755 1.00 62.78 72 SER A O 1
ATOM 555 N N . GLY A 1 73 ? 15.094 -5.227 -28.077 1.00 79.12 73 GLY A N 1
ATOM 556 C CA . GLY A 1 73 ? 16.471 -5.559 -28.467 1.00 79.12 73 GLY A CA 1
ATOM 557 C C . GLY A 1 73 ? 17.480 -5.453 -27.312 1.00 79.12 73 GLY A C 1
ATOM 558 O O . GLY A 1 73 ? 18.167 -6.434 -27.030 1.00 79.12 73 GLY A O 1
ATOM 559 N N . PRO A 1 74 ? 17.548 -4.312 -26.600 1.00 84.88 74 PRO A N 1
ATOM 560 C CA . PRO A 1 74 ? 18.394 -4.132 -25.422 1.00 84.88 74 PRO A CA 1
ATOM 561 C C . PRO A 1 74 ? 18.246 -5.200 -24.338 1.00 84.88 74 PRO A C 1
ATOM 563 O O . PRO A 1 74 ? 19.251 -5.670 -23.812 1.00 84.88 74 PRO A O 1
ATOM 566 N N . LEU A 1 75 ? 17.019 -5.629 -24.028 1.00 85.06 75 LEU A N 1
ATOM 567 C CA . LEU A 1 75 ? 16.777 -6.682 -23.034 1.00 85.06 75 LEU A CA 1
ATOM 568 C C . LEU A 1 75 ? 17.403 -8.016 -23.446 1.00 85.06 75 LEU A C 1
ATOM 570 O O . LEU A 1 75 ? 18.046 -8.671 -22.630 1.00 85.06 75 LEU A O 1
ATOM 574 N N . PHE A 1 76 ? 17.256 -8.396 -24.716 1.00 85.75 76 PHE A N 1
ATOM 575 C CA . PHE A 1 76 ? 17.863 -9.615 -25.241 1.00 85.75 76 PHE A CA 1
ATOM 576 C C . PHE A 1 76 ? 19.391 -9.569 -25.128 1.00 85.75 76 PHE A C 1
ATOM 578 O O . PHE A 1 76 ? 19.997 -10.498 -24.600 1.00 85.75 76 PHE A O 1
ATOM 585 N N . VAL A 1 77 ? 19.999 -8.452 -25.541 1.00 85.50 77 VAL A N 1
ATOM 586 C CA . VAL A 1 77 ? 21.454 -8.260 -25.473 1.00 85.50 77 VAL A CA 1
ATOM 587 C C . VAL A 1 77 ? 21.956 -8.343 -24.034 1.00 85.50 77 VAL A C 1
ATOM 589 O O . VAL A 1 77 ? 22.892 -9.087 -23.754 1.00 85.50 77 VAL A O 1
ATOM 592 N N . LEU A 1 78 ? 21.321 -7.622 -23.104 1.00 88.94 78 LEU A N 1
ATOM 593 C CA . LEU A 1 78 ? 21.715 -7.619 -21.693 1.00 88.94 78 LEU A CA 1
ATOM 594 C C . LEU A 1 78 ? 21.626 -9.012 -21.056 1.00 88.94 78 LEU A C 1
ATOM 596 O O . LEU A 1 78 ? 22.460 -9.344 -20.210 1.00 88.94 78 LEU A O 1
ATOM 600 N N . ALA A 1 79 ? 20.632 -9.816 -21.446 1.00 88.56 79 ALA A N 1
ATOM 601 C CA . ALA A 1 79 ? 20.489 -11.190 -20.978 1.00 88.56 79 ALA A CA 1
ATOM 602 C C . ALA A 1 79 ? 21.567 -12.108 -21.578 1.00 88.56 79 ALA A C 1
ATOM 604 O O . ALA A 1 79 ? 22.161 -12.904 -20.853 1.00 88.56 79 ALA A O 1
ATOM 605 N N . GLU A 1 80 ? 21.874 -11.966 -22.873 1.00 88.38 80 GLU A N 1
ATOM 606 C CA . GLU A 1 80 ? 22.901 -12.763 -23.561 1.00 88.38 80 GLU A CA 1
ATOM 607 C C . GLU A 1 80 ? 24.301 -12.535 -22.977 1.00 88.38 80 GLU A C 1
ATOM 609 O O . GLU A 1 80 ? 25.057 -13.487 -22.780 1.00 88.38 80 GLU A O 1
ATOM 614 N N . VAL A 1 81 ? 24.626 -11.290 -22.614 1.00 87.88 81 VAL A N 1
ATOM 615 C CA . VAL A 1 81 ? 25.900 -10.954 -21.958 1.00 87.88 81 VAL A CA 1
ATOM 616 C C . VAL A 1 81 ? 25.888 -11.152 -20.432 1.00 87.88 81 VAL A C 1
ATOM 618 O O . VAL A 1 81 ? 26.873 -10.838 -19.764 1.00 87.88 81 VAL A O 1
ATOM 621 N N . GLY A 1 82 ? 24.794 -11.674 -19.862 1.00 88.19 82 GLY A N 1
ATOM 622 C CA . GLY A 1 82 ? 24.685 -12.025 -18.441 1.00 88.19 82 GLY A CA 1
ATOM 623 C C . GLY A 1 82 ? 24.622 -10.839 -17.470 1.00 88.19 82 GLY A C 1
ATOM 624 O O . GLY A 1 82 ? 24.941 -10.991 -16.288 1.00 88.19 82 GLY A O 1
ATOM 625 N N . LEU A 1 83 ? 24.236 -9.648 -17.939 1.00 89.19 83 LEU A N 1
ATOM 626 C CA . LEU A 1 83 ? 24.102 -8.444 -17.104 1.00 89.19 83 LEU A CA 1
ATOM 627 C C . LEU A 1 83 ? 22.735 -8.344 -16.414 1.00 89.19 83 LEU A C 1
ATOM 629 O O . LEU A 1 83 ? 22.602 -7.658 -15.399 1.00 89.19 83 LEU A O 1
ATOM 633 N N . ILE A 1 84 ? 21.733 -9.045 -16.942 1.00 90.75 84 ILE A N 1
ATOM 634 C CA . ILE A 1 84 ? 20.413 -9.195 -16.328 1.00 90.75 84 ILE A CA 1
ATOM 635 C C . ILE A 1 84 ? 19.998 -10.666 -16.311 1.00 90.75 84 ILE A C 1
ATOM 637 O O . ILE A 1 84 ? 20.451 -11.462 -17.131 1.00 90.75 84 ILE A O 1
ATOM 641 N N . GLU A 1 85 ? 19.112 -11.009 -15.387 1.00 89.56 85 GLU A N 1
ATOM 642 C CA . GLU A 1 85 ? 18.449 -12.309 -15.314 1.00 89.56 85 GLU A CA 1
ATOM 643 C C . GLU A 1 85 ? 16.932 -12.120 -15.342 1.00 89.56 85 GLU A C 1
ATOM 645 O O . GLU A 1 85 ? 16.411 -11.104 -14.872 1.00 89.56 85 GLU A O 1
ATOM 650 N N . SER A 1 86 ? 16.213 -13.093 -15.900 1.00 85.94 86 SER A N 1
ATOM 651 C CA . SER A 1 86 ? 14.754 -13.098 -15.927 1.00 85.94 86 SER A CA 1
ATOM 652 C C . SER A 1 86 ? 14.191 -14.308 -15.185 1.00 85.94 86 SER A C 1
ATOM 654 O O . SER A 1 86 ? 14.738 -15.409 -15.224 1.00 85.94 86 SER A O 1
ATOM 656 N N . SER A 1 87 ? 13.080 -14.096 -14.484 1.00 80.44 87 SER A N 1
ATOM 657 C CA . SER A 1 87 ? 12.311 -15.141 -13.809 1.00 80.44 87 SER A CA 1
ATOM 658 C C . SER A 1 87 ? 10.829 -14.933 -14.099 1.00 80.44 87 SER A C 1
ATOM 660 O O . SER A 1 87 ? 10.343 -13.804 -14.082 1.00 80.44 87 SER A O 1
ATOM 662 N N . SER A 1 88 ? 10.099 -16.008 -14.389 1.00 74.25 88 SER A N 1
ATOM 663 C CA . SER A 1 88 ? 8.665 -15.936 -14.683 1.00 74.25 88 SER A CA 1
ATOM 664 C C . SER A 1 88 ? 7.861 -16.476 -13.503 1.00 74.25 88 SER A C 1
ATOM 666 O O . SER A 1 88 ? 8.069 -17.611 -13.077 1.00 74.25 88 SER A O 1
ATOM 668 N N . ARG A 1 89 ? 6.919 -15.678 -12.987 1.00 59.62 89 ARG A N 1
ATOM 669 C CA . ARG A 1 89 ? 5.967 -16.074 -11.935 1.00 59.62 89 ARG A CA 1
ATOM 670 C C . ARG A 1 89 ? 4.562 -15.631 -12.357 1.00 59.62 89 ARG A C 1
ATOM 672 O O . ARG A 1 89 ? 4.394 -14.491 -12.769 1.00 59.62 89 ARG A O 1
ATOM 679 N N . HIS A 1 90 ? 3.573 -16.530 -12.301 1.00 56.97 90 HIS A N 1
ATOM 680 C CA . HIS A 1 90 ? 2.154 -16.243 -12.597 1.00 56.97 90 HIS A CA 1
ATOM 681 C C . HIS A 1 90 ? 1.922 -15.348 -13.843 1.00 56.97 90 HIS A C 1
ATOM 683 O O . HIS A 1 90 ? 1.321 -14.284 -13.750 1.00 56.97 90 HIS A O 1
ATOM 689 N N . ALA A 1 91 ? 2.440 -15.759 -15.010 1.00 63.19 91 ALA A N 1
ATOM 690 C CA . ALA A 1 91 ? 2.340 -15.038 -16.294 1.00 63.19 91 ALA A CA 1
ATOM 691 C C . ALA A 1 91 ? 3.034 -13.656 -16.376 1.00 63.19 91 ALA A C 1
ATOM 693 O O . ALA A 1 91 ? 2.908 -12.970 -17.389 1.00 63.19 91 ALA A O 1
ATOM 694 N N . THR A 1 92 ? 3.821 -13.276 -15.365 1.00 66.62 92 THR A N 1
ATOM 695 C CA . THR A 1 92 ? 4.629 -12.049 -15.353 1.00 66.62 92 THR A CA 1
ATOM 696 C C . THR A 1 92 ? 6.117 -12.395 -15.367 1.00 66.62 92 THR A C 1
ATOM 698 O O . THR A 1 92 ? 6.591 -13.166 -14.529 1.00 66.62 92 THR A O 1
ATOM 701 N N . THR A 1 93 ? 6.870 -11.827 -16.312 1.00 77.25 93 THR A N 1
ATOM 702 C CA . THR A 1 93 ? 8.337 -11.914 -16.325 1.00 77.25 93 THR A CA 1
ATOM 703 C C . THR A 1 93 ? 8.922 -10.768 -15.511 1.00 77.25 93 THR A C 1
ATOM 705 O O . THR A 1 93 ? 8.675 -9.596 -15.802 1.00 77.25 93 THR A O 1
ATOM 708 N N . LEU A 1 94 ? 9.712 -11.110 -14.499 1.00 82.00 94 LEU A N 1
ATOM 709 C CA . LEU A 1 94 ? 10.501 -10.182 -13.703 1.00 82.00 94 LEU A CA 1
ATOM 710 C C . LEU A 1 94 ? 11.953 -10.226 -14.164 1.00 82.00 94 LEU A C 1
ATOM 712 O O . LEU A 1 94 ? 12.549 -11.297 -14.261 1.00 82.00 94 LEU A O 1
ATOM 716 N N . VAL A 1 95 ? 12.521 -9.052 -14.399 1.00 85.62 95 VAL A N 1
ATOM 717 C CA . VAL A 1 95 ? 13.910 -8.835 -14.791 1.00 85.62 95 VAL A CA 1
ATOM 718 C C . VAL A 1 95 ? 14.678 -8.253 -13.610 1.00 85.62 95 VAL A C 1
ATOM 720 O O . VAL A 1 95 ? 14.197 -7.344 -12.932 1.00 85.62 95 VAL A O 1
ATOM 723 N N . ARG A 1 96 ? 15.882 -8.757 -13.352 1.00 88.31 96 ARG A N 1
ATOM 724 C CA . ARG A 1 96 ? 16.776 -8.264 -12.298 1.00 88.31 96 ARG A CA 1
ATOM 725 C C . ARG A 1 96 ? 18.159 -8.001 -12.846 1.00 88.31 96 ARG A C 1
ATOM 727 O O . ARG A 1 96 ? 18.592 -8.650 -13.794 1.00 88.31 96 ARG A O 1
ATOM 734 N N . VAL A 1 97 ? 18.859 -7.070 -12.214 1.00 90.06 97 VAL A N 1
ATOM 735 C CA . VAL A 1 97 ? 20.268 -6.818 -12.507 1.00 90.06 97 VAL A CA 1
ATOM 736 C C . VAL A 1 97 ? 21.119 -7.883 -11.813 1.00 90.06 97 VAL A C 1
ATOM 738 O O . VAL A 1 97 ? 20.946 -8.128 -10.620 1.00 90.06 97 VAL A O 1
ATOM 741 N N . THR A 1 98 ? 22.033 -8.519 -12.547 1.00 91.31 98 THR A N 1
ATOM 742 C CA . THR A 1 98 ? 22.999 -9.463 -11.960 1.00 91.31 98 THR A CA 1
ATOM 743 C C . THR A 1 98 ? 24.128 -8.698 -11.257 1.00 91.31 98 THR A C 1
ATOM 745 O O . THR A 1 98 ? 24.333 -7.514 -11.536 1.00 91.31 98 THR A O 1
ATOM 748 N N . PRO A 1 99 ? 24.957 -9.341 -10.412 1.00 89.25 99 PRO A N 1
ATOM 749 C CA . PRO A 1 99 ? 26.132 -8.680 -9.835 1.00 89.25 99 PRO A CA 1
ATOM 750 C C . PRO A 1 99 ? 27.079 -8.065 -10.884 1.00 89.25 99 PRO A C 1
ATOM 752 O O . PRO A 1 99 ? 27.712 -7.042 -10.624 1.00 89.25 99 PRO A O 1
ATOM 755 N N . ALA A 1 100 ? 27.157 -8.660 -12.082 1.00 86.88 100 ALA A N 1
ATOM 756 C CA . ALA A 1 100 ? 27.933 -8.124 -13.199 1.00 86.88 100 ALA A CA 1
ATOM 757 C C . ALA A 1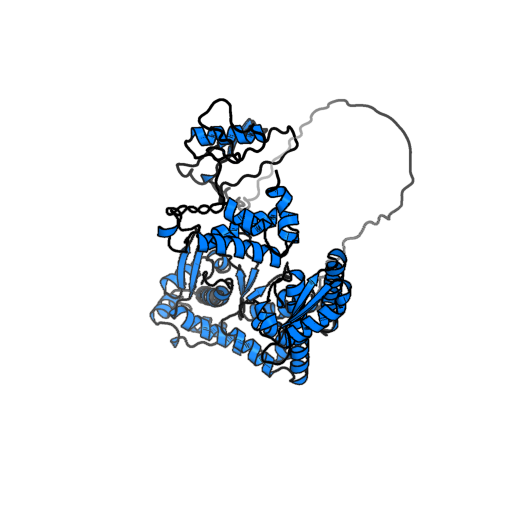 100 ? 27.287 -6.867 -13.805 1.00 86.88 100 ALA A C 1
ATOM 759 O O . ALA A 1 100 ? 27.987 -5.895 -14.084 1.00 86.88 100 ALA A O 1
ATOM 760 N N . GLY A 1 101 ? 25.958 -6.853 -13.961 1.00 88.81 101 GLY A N 1
ATOM 761 C CA . GLY A 1 101 ? 25.219 -5.660 -14.378 1.00 88.81 101 GLY A CA 1
ATOM 762 C C . GLY A 1 101 ? 25.317 -4.521 -13.364 1.00 88.81 101 GLY A C 1
ATOM 763 O O . GLY A 1 101 ? 25.514 -3.369 -13.744 1.00 88.81 101 GLY A O 1
ATOM 764 N N . GLU A 1 102 ? 25.263 -4.832 -12.068 1.00 88.81 102 GLU A N 1
ATOM 765 C CA . GLU A 1 102 ? 25.371 -3.842 -10.992 1.00 88.81 102 GLU A CA 1
ATOM 766 C C . GLU A 1 102 ? 26.759 -3.191 -10.958 1.00 88.81 102 GLU A C 1
ATOM 768 O O . GLU 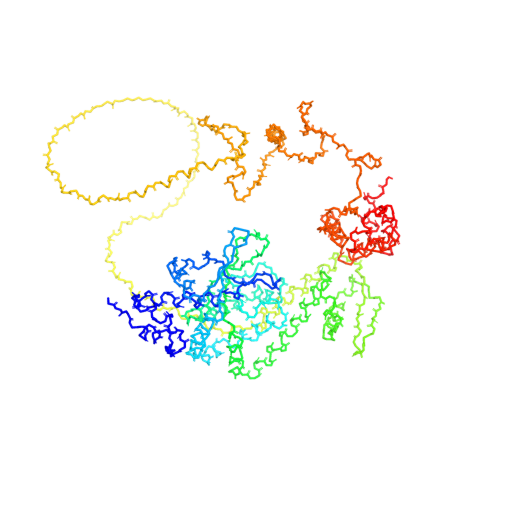A 1 102 ? 26.868 -1.984 -10.741 1.00 88.81 102 GLU A O 1
ATOM 773 N N . ALA A 1 103 ? 27.823 -3.958 -11.217 1.00 86.31 103 ALA A N 1
ATOM 774 C CA . ALA A 1 103 ? 29.186 -3.432 -11.307 1.00 86.31 103 ALA A CA 1
ATOM 775 C C . ALA A 1 103 ? 29.349 -2.349 -12.392 1.00 86.31 103 ALA A C 1
ATOM 777 O O . ALA A 1 103 ? 30.235 -1.508 -12.270 1.00 86.31 103 ALA A O 1
ATOM 778 N N . ILE A 1 104 ? 28.477 -2.341 -13.406 1.00 85.25 104 ILE A N 1
ATOM 779 C CA . ILE A 1 104 ? 28.449 -1.341 -14.481 1.00 85.25 104 ILE A CA 1
ATOM 780 C C . ILE A 1 104 ? 27.452 -0.217 -14.164 1.00 85.25 104 ILE A C 1
ATOM 782 O O . ILE A 1 104 ? 27.781 0.963 -14.286 1.00 85.25 104 ILE A O 1
ATOM 786 N N . ALA A 1 105 ? 26.229 -0.568 -13.754 1.00 88.56 105 ALA A N 1
ATOM 787 C CA . ALA A 1 105 ? 25.137 0.388 -13.570 1.00 88.56 105 ALA A CA 1
ATOM 788 C C . ALA A 1 105 ? 25.365 1.346 -12.391 1.00 88.56 105 ALA A C 1
ATOM 790 O O . ALA A 1 105 ? 25.076 2.537 -12.505 1.00 88.56 105 ALA A O 1
ATOM 791 N N . ARG A 1 106 ? 25.913 0.850 -11.274 1.00 87.69 106 ARG A N 1
ATOM 792 C CA . ARG A 1 106 ? 26.141 1.654 -10.064 1.00 87.69 106 ARG A CA 1
ATOM 793 C C . ARG A 1 106 ? 27.140 2.798 -10.291 1.00 87.69 106 ARG A C 1
ATOM 795 O O . ARG A 1 106 ? 26.760 3.930 -10.010 1.00 87.69 106 ARG A O 1
ATOM 802 N N . PRO A 1 107 ? 28.353 2.587 -10.848 1.00 86.19 107 PRO A N 1
ATOM 803 C CA . PRO A 1 107 ? 29.267 3.698 -11.137 1.00 86.19 107 PR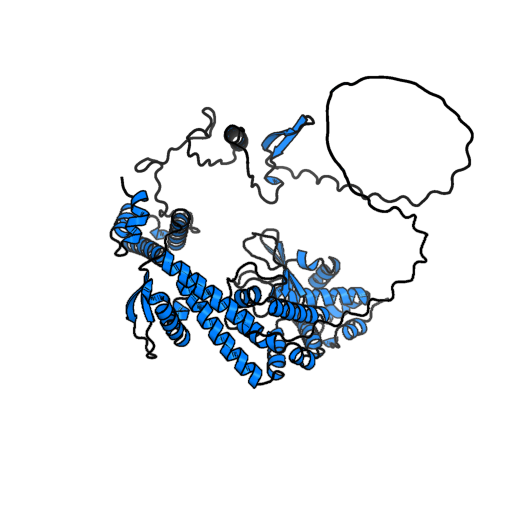O A CA 1
ATOM 804 C C . PRO A 1 107 ? 28.672 4.757 -12.075 1.00 86.19 107 PRO A C 1
ATOM 806 O O . PRO A 1 107 ? 28.908 5.947 -11.885 1.00 86.19 107 PRO A O 1
ATOM 809 N N . LEU A 1 108 ? 27.865 4.346 -13.061 1.00 85.12 108 LEU A N 1
ATOM 810 C CA . LEU A 1 108 ? 27.155 5.273 -13.949 1.00 85.12 108 LEU A CA 1
ATOM 811 C C . LEU A 1 108 ? 26.108 6.098 -13.184 1.00 85.12 108 LEU A C 1
ATOM 813 O O . LEU A 1 108 ? 26.031 7.314 -13.366 1.00 85.12 108 LEU A O 1
ATOM 817 N N . ALA A 1 109 ? 25.328 5.460 -12.306 1.00 86.69 109 ALA A N 1
ATOM 818 C CA . ALA A 1 109 ? 24.374 6.148 -11.438 1.00 86.69 109 ALA A CA 1
ATOM 819 C C . ALA A 1 109 ? 25.084 7.137 -10.495 1.00 86.69 109 ALA A C 1
ATOM 821 O O . ALA A 1 109 ? 24.688 8.299 -10.404 1.00 86.69 109 ALA A O 1
ATOM 822 N N . GLU A 1 110 ? 26.172 6.713 -9.849 1.00 86.44 110 GLU A N 1
ATOM 823 C CA . GLU A 1 110 ? 26.999 7.555 -8.980 1.00 86.44 110 GLU A CA 1
ATOM 824 C C . GLU A 1 110 ? 27.583 8.755 -9.732 1.00 86.44 110 GLU A C 1
ATOM 826 O O . GLU A 1 110 ? 27.519 9.875 -9.226 1.00 86.44 110 GLU A O 1
ATOM 831 N N . ALA A 1 111 ? 28.096 8.559 -10.951 1.00 83.88 111 ALA A N 1
ATOM 832 C CA . ALA A 1 111 ? 28.620 9.638 -11.785 1.00 83.88 111 ALA A CA 1
ATOM 833 C C . ALA A 1 111 ? 27.536 10.674 -12.130 1.00 83.88 111 ALA A C 1
ATOM 835 O O . ALA A 1 111 ? 27.781 11.879 -12.023 1.00 83.88 111 ALA A O 1
ATOM 836 N N . ARG A 1 112 ? 26.314 10.231 -12.468 1.00 86.25 112 ARG A N 1
ATOM 837 C CA . ARG A 1 112 ? 25.170 11.136 -12.699 1.00 86.25 112 ARG A CA 1
ATOM 838 C C . ARG A 1 112 ? 24.806 11.918 -11.440 1.00 86.25 112 ARG A C 1
ATOM 840 O O . ARG A 1 112 ? 24.610 13.127 -11.509 1.00 86.25 112 ARG A O 1
ATOM 847 N N . ILE A 1 113 ? 24.799 11.259 -10.282 1.00 85.06 113 ILE A N 1
ATOM 848 C CA . ILE A 1 113 ? 24.535 11.903 -8.988 1.00 85.06 113 ILE A CA 1
ATOM 849 C C . ILE A 1 113 ? 25.630 12.914 -8.626 1.00 85.06 113 ILE A C 1
ATOM 851 O O . ILE A 1 113 ? 25.339 13.974 -8.073 1.00 85.06 113 ILE A O 1
ATOM 855 N N . GLN A 1 114 ? 26.894 12.615 -8.923 1.00 83.81 114 GLN A N 1
ATOM 856 C CA . GLN A 1 114 ? 28.011 13.532 -8.685 1.00 83.81 114 GLN A CA 1
ATOM 857 C C . GLN A 1 114 ? 27.948 14.768 -9.587 1.00 83.81 114 GLN A C 1
ATOM 859 O O . GLN A 1 114 ? 28.308 15.854 -9.136 1.00 83.81 114 GLN A O 1
ATOM 864 N N . ALA A 1 115 ? 27.457 14.616 -10.820 1.00 84.94 115 ALA A N 1
ATOM 865 C CA . ALA A 1 115 ? 27.266 15.713 -11.765 1.00 84.94 115 ALA A CA 1
ATOM 866 C C . ALA A 1 115 ? 26.095 16.645 -11.400 1.00 84.94 115 ALA A C 1
ATOM 868 O O . ALA A 1 115 ? 26.024 17.764 -11.912 1.00 84.94 115 ALA A O 1
ATOM 869 N N . LEU A 1 116 ? 25.183 16.220 -10.518 1.00 84.44 116 LEU A N 1
ATOM 870 C CA . LEU A 1 116 ? 24.111 17.079 -10.019 1.00 84.44 116 LEU A CA 1
ATOM 871 C C . LEU A 1 116 ? 24.672 18.221 -9.164 1.00 84.44 116 LEU A C 1
ATOM 873 O O . LEU A 1 116 ? 25.384 17.995 -8.180 1.00 84.44 116 LEU A O 1
ATOM 877 N N . ASP A 1 117 ? 24.230 19.447 -9.448 1.00 83.88 117 ASP A N 1
ATOM 878 C CA . ASP A 1 117 ? 24.396 20.574 -8.528 1.00 83.88 117 ASP A CA 1
ATOM 879 C C . ASP A 1 117 ? 23.399 20.460 -7.362 1.00 83.88 117 ASP A C 1
ATOM 881 O O . ASP A 1 117 ? 22.400 21.178 -7.263 1.00 83.88 117 ASP A O 1
ATOM 885 N N . LEU A 1 118 ? 23.668 19.510 -6.464 1.00 78.25 118 LEU A N 1
ATOM 886 C CA . LEU A 1 118 ? 22.852 19.287 -5.271 1.00 78.25 118 LEU A CA 1
ATOM 887 C C . LEU A 1 118 ? 22.826 20.507 -4.347 1.00 78.25 118 LEU A C 1
ATOM 889 O O . LEU A 1 118 ? 21.868 20.665 -3.599 1.00 78.25 118 LEU A O 1
ATOM 893 N N . GLY A 1 119 ? 23.842 21.374 -4.400 1.00 73.69 119 GLY A N 1
ATOM 894 C CA . GLY A 1 119 ? 23.878 22.603 -3.610 1.00 73.69 119 GLY A CA 1
ATOM 895 C C . GLY A 1 119 ? 22.858 23.630 -4.101 1.00 73.69 119 GLY A C 1
ATOM 896 O O . GLY A 1 119 ? 22.181 24.256 -3.289 1.00 73.69 119 GLY A O 1
ATOM 897 N N . ALA A 1 120 ? 22.708 23.792 -5.419 1.00 78.50 120 ALA A N 1
ATOM 898 C CA . ALA A 1 120 ? 21.640 24.609 -5.990 1.00 78.50 120 ALA A CA 1
ATOM 899 C C . ALA A 1 120 ? 20.254 24.025 -5.691 1.00 78.50 120 ALA A C 1
ATOM 901 O O . ALA A 1 120 ? 19.396 24.748 -5.191 1.00 78.50 120 ALA A O 1
ATOM 902 N N . ILE A 1 121 ? 20.066 22.717 -5.904 1.00 79.38 121 ILE A N 1
ATOM 903 C CA . ILE A 1 121 ? 18.778 22.054 -5.648 1.00 79.38 121 ILE A CA 1
ATOM 904 C C . ILE A 1 121 ? 18.395 22.179 -4.167 1.00 79.38 121 ILE A C 1
ATOM 906 O O . ILE A 1 121 ? 17.286 22.599 -3.865 1.00 79.38 121 ILE A O 1
ATOM 910 N N . ALA A 1 122 ? 19.317 21.904 -3.238 1.00 73.88 122 ALA A N 1
ATOM 911 C CA . ALA A 1 122 ? 19.047 22.003 -1.805 1.00 73.88 122 ALA A CA 1
ATOM 912 C C . ALA A 1 122 ? 18.673 23.423 -1.360 1.00 73.88 122 ALA A C 1
ATOM 914 O O . ALA A 1 122 ? 17.797 23.567 -0.518 1.00 73.88 122 ALA A O 1
ATOM 915 N N . ARG A 1 123 ? 19.281 24.471 -1.935 1.00 71.31 123 ARG A N 1
ATOM 916 C CA . ARG A 1 123 ? 18.898 25.865 -1.639 1.00 71.31 123 ARG A CA 1
ATOM 917 C C . ARG A 1 123 ? 17.495 26.204 -2.140 1.00 71.31 123 ARG A C 1
ATOM 919 O O . ARG A 1 123 ? 16.773 26.940 -1.478 1.00 71.31 123 ARG A O 1
ATOM 926 N N . GLU A 1 124 ? 17.126 25.674 -3.302 1.00 72.31 124 GLU A N 1
ATOM 927 C CA . GLU A 1 124 ? 15.834 25.920 -3.950 1.00 72.31 124 GLU A CA 1
ATOM 928 C C . GLU A 1 124 ? 14.684 25.083 -3.376 1.00 72.31 124 GLU A C 1
ATOM 930 O O . GLU A 1 124 ? 13.528 25.403 -3.653 1.00 72.31 124 GLU A O 1
ATOM 935 N N . THR A 1 125 ? 14.989 23.999 -2.655 1.00 72.56 125 THR A N 1
ATOM 936 C CA . THR A 1 125 ? 14.020 23.034 -2.111 1.00 72.56 125 THR A CA 1
ATOM 937 C C . THR A 1 125 ? 14.461 22.557 -0.720 1.00 72.56 125 THR A C 1
ATOM 939 O O . THR A 1 125 ? 14.650 21.360 -0.485 1.00 72.56 125 THR A O 1
ATOM 942 N N . HIS A 1 126 ? 14.726 23.473 0.205 1.00 70.81 126 HIS A N 1
ATOM 943 C CA . HIS A 1 126 ? 15.250 23.106 1.526 1.00 70.81 126 HIS A CA 1
ATOM 944 C C . HIS A 1 126 ? 14.148 22.554 2.448 1.00 70.81 126 HIS A C 1
ATOM 946 O O . HIS A 1 126 ? 14.424 21.767 3.350 1.00 70.81 126 HIS A O 1
ATOM 952 N N . GLU A 1 127 ? 12.894 22.904 2.178 1.00 75.50 127 GLU A N 1
ATOM 953 C CA . GLU A 1 127 ? 11.698 22.538 2.936 1.00 75.50 127 GLU A CA 1
ATOM 954 C C . GLU A 1 127 ? 11.250 21.093 2.668 1.00 75.50 127 GLU A C 1
ATOM 956 O O . GLU A 1 127 ? 10.696 20.437 3.550 1.00 75.50 127 GLU A O 1
ATOM 961 N N . ILE A 1 128 ? 11.530 20.553 1.473 1.00 80.69 128 ILE A N 1
ATOM 962 C CA . ILE A 1 128 ? 11.131 19.180 1.122 1.00 80.69 128 ILE A CA 1
ATOM 963 C C . ILE A 1 128 ? 12.030 18.123 1.761 1.00 80.69 128 ILE A C 1
ATOM 965 O O . ILE A 1 128 ? 11.605 16.988 1.948 1.00 80.69 128 ILE A O 1
ATOM 969 N N . VAL A 1 129 ? 13.283 18.453 2.087 1.00 79.62 129 VAL A N 1
ATOM 970 C CA . VAL A 1 129 ? 14.262 17.451 2.539 1.00 79.62 129 VAL A CA 1
ATOM 971 C C . VAL A 1 129 ? 13.895 16.879 3.909 1.00 79.62 129 VAL A C 1
ATOM 973 O O . VAL A 1 129 ? 13.847 15.652 4.017 1.00 79.62 129 VAL A O 1
ATOM 976 N N . PRO A 1 130 ? 13.564 17.689 4.938 1.00 79.12 130 PRO A N 1
ATOM 977 C CA . PRO A 1 130 ? 13.078 17.160 6.212 1.00 79.12 130 PRO A CA 1
ATOM 978 C C . PRO A 1 130 ? 11.795 16.338 6.055 1.00 79.12 130 PRO A C 1
ATOM 980 O O . PRO A 1 130 ? 11.642 15.305 6.699 1.00 79.12 130 PRO A O 1
ATOM 983 N N . VAL A 1 131 ? 10.894 16.747 5.156 1.00 80.38 131 VAL A N 1
ATOM 984 C CA . VAL A 1 131 ? 9.645 16.026 4.872 1.00 80.38 131 VAL A CA 1
ATOM 985 C C . VAL A 1 131 ? 9.919 14.655 4.249 1.00 80.38 131 VAL A C 1
ATOM 987 O O . VAL A 1 131 ? 9.396 13.643 4.720 1.00 80.38 131 VAL A O 1
ATOM 990 N N . LEU A 1 132 ? 10.761 14.595 3.214 1.00 78.12 132 LEU A N 1
ATOM 991 C CA . LEU A 1 132 ? 11.156 13.341 2.572 1.00 78.12 132 LEU A CA 1
ATOM 992 C C . LEU A 1 132 ? 11.881 12.422 3.567 1.00 78.12 132 LEU A C 1
ATOM 994 O O . LEU A 1 132 ? 11.628 11.219 3.584 1.00 78.12 132 LEU A O 1
ATOM 998 N N . LEU A 1 133 ? 12.723 12.979 4.446 1.00 75.44 133 LEU A N 1
ATOM 999 C CA . LEU A 1 133 ? 13.367 12.242 5.539 1.00 75.44 133 LEU A CA 1
ATOM 1000 C C . LEU A 1 133 ? 12.362 11.732 6.581 1.00 75.44 133 LEU A C 1
ATOM 1002 O O . LEU A 1 133 ? 12.473 10.600 7.044 1.00 75.44 133 LEU A O 1
ATOM 1006 N N . ALA A 1 134 ? 11.341 12.510 6.929 1.00 74.12 134 ALA A N 1
ATOM 1007 C CA . ALA A 1 134 ? 10.291 12.027 7.818 1.00 74.12 134 ALA A CA 1
ATOM 1008 C C . ALA A 1 134 ? 9.522 10.852 7.191 1.00 74.12 134 ALA A C 1
ATOM 1010 O O . ALA A 1 134 ? 9.181 9.901 7.893 1.00 74.12 134 ALA A O 1
ATOM 1011 N N . GLY A 1 135 ? 9.326 10.861 5.870 1.00 66.62 135 GLY A N 1
ATOM 1012 C CA . GLY A 1 135 ? 8.747 9.738 5.133 1.00 66.62 135 GLY A CA 1
ATOM 1013 C C . GLY A 1 135 ? 9.587 8.457 5.149 1.00 66.62 135 GLY A C 1
ATOM 1014 O O . GLY A 1 135 ? 9.008 7.379 5.062 1.00 66.62 135 GLY A O 1
ATOM 1015 N N . THR A 1 136 ? 10.915 8.555 5.299 1.00 66.38 136 THR A N 1
ATOM 1016 C CA . THR A 1 136 ? 11.820 7.391 5.389 1.00 66.38 136 THR A CA 1
ATOM 1017 C C . THR A 1 136 ? 11.953 6.835 6.805 1.00 66.38 136 THR A C 1
ATOM 1019 O O . THR A 1 136 ? 12.111 5.630 6.987 1.00 66.38 136 THR A O 1
ATOM 1022 N N . VAL A 1 137 ? 11.898 7.701 7.820 1.00 64.56 137 VAL A N 1
ATOM 1023 C CA . VAL A 1 137 ? 12.127 7.319 9.224 1.00 64.56 137 VAL A CA 1
ATOM 1024 C C . VAL A 1 137 ? 10.824 7.006 9.967 1.00 64.56 137 VAL A C 1
ATOM 1026 O O . VAL A 1 137 ? 10.807 6.136 10.834 1.00 64.56 137 VAL A O 1
ATOM 1029 N N . ARG A 1 138 ? 9.731 7.712 9.649 1.00 67.62 138 ARG A N 1
ATOM 1030 C CA . ARG A 1 138 ? 8.481 7.727 10.437 1.00 67.62 138 ARG A CA 1
ATOM 1031 C C . ARG A 1 138 ? 7.251 7.217 9.672 1.00 67.62 138 ARG A C 1
ATOM 1033 O O . ARG A 1 138 ? 6.142 7.241 10.199 1.00 67.62 138 ARG A O 1
ATOM 1040 N N . GLY A 1 139 ? 7.417 6.753 8.432 1.00 59.44 139 GLY A N 1
ATOM 1041 C CA . GLY A 1 139 ? 6.336 6.253 7.577 1.00 59.44 139 GLY A CA 1
ATOM 1042 C C . GLY A 1 139 ? 6.816 5.184 6.595 1.00 59.44 139 GLY A C 1
ATOM 1043 O O . GLY A 1 139 ? 8.011 4.933 6.483 1.00 59.44 139 GLY A O 1
ATOM 1044 N N . SER A 1 140 ? 5.886 4.522 5.895 1.00 50.75 140 SER A N 1
ATOM 1045 C CA . SER A 1 140 ? 6.238 3.524 4.878 1.00 50.75 140 SER A CA 1
ATOM 1046 C C . SER A 1 140 ? 6.389 4.167 3.498 1.00 50.75 140 SER A C 1
ATOM 1048 O O . SER A 1 140 ? 5.521 4.036 2.635 1.00 50.75 140 SER A O 1
ATOM 1050 N N . TYR A 1 141 ? 7.517 4.830 3.270 1.00 56.38 141 TYR A N 1
ATOM 1051 C CA . TYR A 1 141 ? 8.132 4.767 1.952 1.00 56.38 141 TYR A CA 1
ATOM 1052 C C . TYR A 1 141 ? 9.237 3.725 1.989 1.00 56.38 141 TYR A C 1
ATOM 1054 O O . TYR A 1 141 ? 10.018 3.658 2.935 1.00 56.38 141 TYR A O 1
ATOM 1062 N N . VAL A 1 142 ? 9.352 2.928 0.928 1.00 55.50 142 VAL A N 1
ATOM 1063 C CA . VAL A 1 142 ? 10.671 2.378 0.630 1.00 55.50 142 VAL A CA 1
ATOM 1064 C C . VAL A 1 142 ? 11.510 3.608 0.301 1.00 55.50 142 VAL A C 1
ATOM 1066 O O . VAL A 1 142 ? 11.082 4.404 -0.532 1.00 55.50 142 VAL A O 1
ATOM 1069 N N . ASN A 1 143 ? 12.665 3.797 0.952 1.00 58.09 143 ASN A N 1
ATOM 1070 C CA . ASN A 1 143 ? 13.556 4.977 0.837 1.00 58.09 143 ASN A CA 1
ATOM 1071 C C . ASN A 1 143 ? 13.977 5.359 -0.598 1.00 58.09 143 ASN A C 1
ATOM 1073 O O . ASN A 1 143 ? 14.828 6.216 -0.790 1.00 58.09 143 ASN A O 1
ATOM 1077 N N . LYS A 1 144 ? 13.434 4.679 -1.600 1.00 72.94 144 LYS A N 1
ATOM 1078 C CA . LYS A 1 144 ? 13.778 4.689 -3.003 1.00 72.94 144 LYS A CA 1
ATOM 1079 C C . LYS A 1 144 ? 12.547 4.858 -3.901 1.00 72.94 144 LYS A C 1
ATOM 1081 O O . LYS A 1 144 ? 12.678 4.689 -5.104 1.00 72.94 144 LYS A O 1
ATOM 1086 N N . THR A 1 145 ? 11.371 5.176 -3.357 1.00 79.56 145 THR A N 1
ATOM 1087 C CA . THR A 1 145 ? 10.154 5.392 -4.153 1.00 79.56 145 THR A CA 1
ATOM 1088 C C . THR A 1 145 ? 9.391 6.633 -3.721 1.00 79.56 145 THR A C 1
ATOM 1090 O O . THR A 1 145 ? 9.256 6.876 -2.525 1.00 79.56 145 THR A O 1
ATOM 1093 N N . PHE A 1 146 ? 8.833 7.370 -4.680 1.00 83.81 146 PHE A N 1
ATOM 1094 C CA . PHE A 1 146 ? 7.918 8.487 -4.443 1.00 83.81 146 PHE A CA 1
ATOM 1095 C C . PHE A 1 146 ? 6.721 8.403 -5.407 1.00 83.81 146 PHE A C 1
ATOM 1097 O O . PHE A 1 146 ? 6.923 8.125 -6.591 1.00 83.81 146 PHE A O 1
ATOM 1104 N N . PRO A 1 147 ? 5.474 8.605 -4.951 1.00 81.81 147 PRO A N 1
ATOM 1105 C CA . PRO A 1 147 ? 4.300 8.464 -5.807 1.00 81.81 147 PRO A CA 1
ATOM 1106 C C . PRO A 1 147 ? 4.284 9.518 -6.921 1.00 81.81 147 PRO A C 1
ATOM 1108 O O . PRO A 1 147 ? 4.576 10.685 -6.681 1.00 81.81 147 PRO A O 1
ATOM 1111 N N . SER A 1 148 ? 3.923 9.131 -8.151 1.00 84.94 148 SER A N 1
ATOM 1112 C CA . SER A 1 148 ? 3.830 10.091 -9.266 1.00 84.94 148 SER A CA 1
ATOM 1113 C C . SER A 1 148 ? 2.503 10.860 -9.305 1.00 84.94 148 SER A C 1
ATOM 1115 O O . SER A 1 148 ? 2.291 11.676 -10.195 1.00 84.94 148 SER A O 1
ATOM 1117 N N . SER A 1 149 ? 1.584 10.563 -8.390 1.00 85.44 149 SER A N 1
ATOM 1118 C CA . SER A 1 149 ? 0.298 11.239 -8.220 1.00 85.44 149 SER A CA 1
ATOM 1119 C C . SER A 1 149 ? 0.001 11.394 -6.736 1.00 85.44 149 SER A C 1
ATOM 1121 O O . SER A 1 149 ? 0.477 10.589 -5.935 1.00 85.44 149 SER A O 1
ATOM 1123 N N . LEU A 1 150 ? -0.821 12.381 -6.379 1.00 85.19 150 LEU A N 1
ATOM 1124 C CA . LEU A 1 150 ? -1.220 12.597 -4.992 1.00 85.19 150 LEU A CA 1
ATOM 1125 C C . LEU A 1 150 ? -1.795 11.294 -4.384 1.00 85.19 150 LEU A C 1
ATOM 1127 O O . LEU A 1 150 ? -2.584 10.615 -5.057 1.00 85.19 150 LEU A O 1
ATOM 1131 N N . PRO A 1 151 ? -1.384 10.901 -3.163 1.00 80.44 151 PRO A N 1
ATOM 1132 C CA . PRO A 1 151 ? -1.902 9.706 -2.504 1.00 80.44 151 PRO A CA 1
ATOM 1133 C C . PRO A 1 151 ? -3.430 9.717 -2.392 1.00 80.44 151 PRO A C 1
ATOM 1135 O O . PRO A 1 151 ? -4.050 10.740 -2.132 1.00 80.44 151 PRO A O 1
ATOM 1138 N N . ARG A 1 152 ? -4.064 8.553 -2.562 1.00 76.06 152 ARG A N 1
ATOM 1139 C CA . ARG A 1 152 ? -5.530 8.449 -2.438 1.00 76.06 152 ARG A CA 1
ATOM 1140 C C . ARG A 1 152 ? -6.004 8.460 -0.988 1.00 76.06 152 ARG A C 1
ATOM 1142 O O . ARG A 1 152 ? -7.130 8.864 -0.724 1.00 76.06 152 ARG A O 1
ATOM 1149 N N . THR A 1 153 ? -5.161 7.987 -0.074 1.00 77.81 153 THR A N 1
ATOM 1150 C CA . THR A 1 153 ? -5.474 7.833 1.346 1.00 77.81 153 THR A CA 1
ATOM 1151 C C . THR A 1 153 ? -4.329 8.367 2.201 1.00 77.81 153 THR A C 1
ATOM 1153 O O . THR A 1 153 ? -3.169 8.408 1.787 1.00 77.81 153 THR A O 1
ATOM 1156 N N . GLU A 1 154 ? -4.659 8.779 3.420 1.00 80.62 154 GLU A N 1
ATOM 1157 C CA . GLU A 1 154 ? -3.713 9.279 4.427 1.00 80.62 154 GLU A CA 1
ATOM 1158 C C . GLU A 1 154 ? -3.155 8.137 5.292 1.00 80.62 154 GLU A C 1
ATOM 1160 O O . GLU A 1 154 ? -2.860 8.291 6.476 1.00 80.62 154 GLU A O 1
ATOM 1165 N N . GLU A 1 155 ? -3.019 6.948 4.702 1.00 74.69 155 GLU A N 1
ATOM 1166 C CA . GLU A 1 155 ? -2.619 5.732 5.411 1.00 74.69 155 GLU A CA 1
ATOM 1167 C C . GLU A 1 155 ? -1.208 5.804 5.999 1.00 74.69 155 GLU A C 1
ATOM 1169 O O . GLU A 1 155 ? -0.910 5.114 6.970 1.00 74.69 155 GLU A O 1
ATOM 1174 N N . THR A 1 156 ? -0.339 6.648 5.453 1.00 82.38 156 THR A N 1
ATOM 1175 C CA . THR A 1 156 ? 1.016 6.857 5.964 1.00 82.38 156 THR A CA 1
ATOM 1176 C C . THR A 1 156 ? 1.176 8.294 6.432 1.00 82.38 156 THR A C 1
ATOM 1178 O O . THR A 1 156 ? 0.539 9.193 5.890 1.00 82.38 156 THR A O 1
ATOM 1181 N N . PHE A 1 157 ? 2.074 8.536 7.393 1.00 86.94 157 PHE A N 1
ATOM 1182 C CA . PHE A 1 157 ? 2.362 9.896 7.866 1.00 86.94 157 PHE A CA 1
ATOM 1183 C C . PHE A 1 157 ? 2.746 10.835 6.716 1.00 86.94 157 PHE A C 1
ATOM 1185 O O . PHE A 1 157 ? 2.326 11.983 6.657 1.00 86.94 157 PHE A O 1
ATOM 1192 N N . ILE A 1 158 ? 3.505 10.327 5.754 1.00 85.50 158 ILE A N 1
ATOM 1193 C CA . ILE A 1 158 ? 3.906 11.104 4.591 1.00 85.50 158 ILE A CA 1
ATOM 1194 C C . ILE A 1 158 ? 2.774 11.271 3.571 1.00 85.50 158 ILE A C 1
ATOM 1196 O O . ILE A 1 158 ? 2.636 12.350 3.008 1.00 85.50 158 ILE A O 1
ATOM 1200 N N . GLY A 1 159 ? 1.911 10.266 3.385 1.00 87.00 159 GLY A N 1
ATOM 1201 C CA . GLY A 1 159 ? 0.685 10.411 2.599 1.00 87.00 159 GLY A CA 1
ATOM 1202 C C . GLY A 1 159 ? -0.241 11.478 3.182 1.00 87.00 159 GLY A C 1
ATOM 1203 O O . GLY A 1 159 ? -0.746 12.320 2.449 1.00 87.00 159 GLY A O 1
ATOM 1204 N N . PHE A 1 160 ? -0.362 11.510 4.510 1.00 90.00 160 PHE A N 1
ATOM 1205 C CA . PHE A 1 160 ? -1.061 12.552 5.255 1.00 90.00 160 PHE A CA 1
ATOM 1206 C C . PHE A 1 160 ? -0.480 13.950 5.004 1.00 90.00 160 PHE A C 1
ATOM 1208 O O . PHE A 1 160 ? -1.230 14.869 4.677 1.00 90.00 160 PHE A O 1
ATOM 1215 N N . LEU A 1 161 ? 0.845 14.119 5.097 1.00 90.50 161 LEU A N 1
ATOM 1216 C CA . LEU A 1 161 ? 1.491 15.408 4.817 1.00 90.50 161 LEU A CA 1
ATOM 1217 C C . LEU A 1 161 ? 1.247 15.879 3.377 1.00 90.50 161 LEU A C 1
ATOM 1219 O O . LEU A 1 161 ? 0.953 17.052 3.167 1.00 90.50 161 LEU A O 1
ATOM 1223 N N . LEU A 1 162 ? 1.353 14.978 2.396 1.00 88.94 162 LEU A N 1
ATOM 1224 C CA . LEU A 1 162 ? 1.175 15.314 0.981 1.00 88.94 162 LEU A CA 1
ATOM 1225 C C . LEU A 1 162 ? -0.281 15.672 0.656 1.00 88.94 162 LEU A C 1
ATOM 1227 O O . LEU A 1 162 ? -0.519 16.664 -0.027 1.00 88.94 162 LEU A O 1
ATOM 1231 N N . ASN A 1 163 ? -1.252 14.921 1.183 1.00 89.69 163 ASN A N 1
ATOM 1232 C CA . ASN A 1 163 ? -2.677 15.190 0.964 1.00 89.69 163 ASN A CA 1
ATOM 1233 C C . ASN A 1 163 ? -3.128 16.524 1.565 1.00 89.69 163 ASN A C 1
ATOM 1235 O O . ASN A 1 163 ? -3.970 17.205 0.982 1.00 89.69 163 ASN A O 1
ATOM 1239 N N . ASN A 1 164 ? -2.536 16.925 2.693 1.00 91.62 164 ASN A N 1
ATOM 1240 C CA . ASN A 1 164 ? -2.888 18.164 3.392 1.00 91.62 164 ASN A CA 1
ATOM 1241 C C . ASN A 1 164 ? -1.998 19.355 3.033 1.00 91.62 164 ASN A C 1
ATOM 1243 O O . ASN A 1 164 ? -2.224 20.464 3.516 1.00 91.62 164 ASN A O 1
ATOM 1247 N N . ASN A 1 165 ? -1.003 19.157 2.170 1.00 90.38 165 ASN A N 1
ATOM 1248 C CA . ASN A 1 165 ? -0.193 20.235 1.630 1.00 90.38 165 ASN A CA 1
ATOM 1249 C C . ASN A 1 165 ? 0.135 19.964 0.147 1.00 90.38 165 ASN A C 1
ATOM 1251 O O . ASN A 1 165 ? 1.203 19.441 -0.179 1.00 90.38 165 ASN A O 1
ATOM 1255 N N . PRO A 1 166 ? -0.772 20.327 -0.780 1.00 87.06 166 PRO A N 1
ATOM 1256 C CA . PRO A 1 166 ? -0.555 20.114 -2.211 1.00 87.06 166 PRO A CA 1
ATOM 1257 C C . PRO A 1 166 ? 0.694 20.819 -2.759 1.00 87.06 166 PRO A C 1
ATOM 1259 O O . PRO A 1 166 ? 1.366 20.273 -3.629 1.00 87.06 166 PRO A O 1
ATOM 1262 N N . ALA A 1 167 ? 1.059 21.987 -2.217 1.00 88.44 167 ALA A N 1
ATOM 1263 C CA . ALA A 1 167 ? 2.279 22.696 -2.614 1.00 88.44 167 ALA A CA 1
ATOM 1264 C C . ALA A 1 167 ? 3.543 21.888 -2.271 1.00 88.44 167 ALA A C 1
ATOM 1266 O O . ALA A 1 167 ? 4.471 21.799 -3.074 1.00 88.44 167 ALA A O 1
ATOM 1267 N N . LEU A 1 168 ? 3.558 21.234 -1.106 1.00 88.94 168 LEU A N 1
ATOM 1268 C CA . LEU A 1 168 ? 4.618 20.303 -0.725 1.00 88.94 168 LEU A CA 1
ATOM 1269 C C . LEU A 1 168 ? 4.695 19.105 -1.688 1.00 88.94 168 LEU A C 1
ATOM 1271 O O . LEU A 1 168 ? 5.799 18.700 -2.061 1.00 88.94 168 LEU A O 1
ATOM 1275 N N . PHE A 1 169 ? 3.550 18.557 -2.113 1.00 89.31 169 PHE A N 1
ATOM 1276 C CA . PHE A 1 169 ? 3.513 17.497 -3.127 1.00 89.31 169 PHE A CA 1
ATOM 1277 C C . PHE A 1 169 ? 4.112 17.958 -4.459 1.00 89.31 169 PHE A C 1
ATOM 1279 O O . PHE A 1 169 ? 4.991 17.276 -4.984 1.00 89.31 169 PHE A O 1
ATOM 1286 N N . GLU A 1 170 ? 3.705 19.121 -4.969 1.00 88.81 170 GLU A N 1
ATOM 1287 C CA . GLU A 1 170 ? 4.236 19.688 -6.215 1.00 88.81 170 GLU A CA 1
ATOM 1288 C C . GLU A 1 170 ? 5.753 19.921 -6.156 1.00 88.81 170 GLU A C 1
ATOM 1290 O O . GLU A 1 170 ? 6.462 19.657 -7.128 1.00 88.81 170 GLU A O 1
ATOM 1295 N N . GLU A 1 171 ? 6.294 20.377 -5.022 1.00 88.06 171 GLU A N 1
ATOM 1296 C CA . GLU A 1 171 ? 7.745 20.529 -4.867 1.00 88.06 171 GLU A CA 1
ATOM 1297 C C . GLU A 1 171 ? 8.484 19.189 -4.858 1.00 88.06 171 GLU A C 1
ATOM 1299 O O . GLU A 1 171 ? 9.531 19.056 -5.498 1.00 88.06 171 GLU A O 1
ATOM 1304 N N . CYS A 1 172 ? 7.940 18.182 -4.171 1.00 88.38 172 CYS A N 1
ATOM 1305 C CA . CYS A 1 172 ? 8.516 16.839 -4.168 1.00 88.38 172 CYS A CA 1
ATOM 1306 C C . CYS A 1 172 ? 8.464 16.206 -5.567 1.00 88.38 172 CYS A C 1
ATOM 1308 O O . CYS A 1 172 ? 9.435 15.583 -6.002 1.00 88.38 172 CYS A O 1
ATOM 1310 N N . GLU A 1 173 ? 7.367 16.410 -6.297 1.00 88.44 173 GLU A N 1
ATOM 1311 C CA . GLU A 1 173 ? 7.196 15.942 -7.671 1.00 88.44 173 GLU A CA 1
ATOM 1312 C C . GLU A 1 173 ? 8.172 16.645 -8.620 1.00 88.44 173 GLU A C 1
ATOM 1314 O O . GLU A 1 173 ? 8.862 15.982 -9.394 1.00 88.44 173 GLU A O 1
ATOM 1319 N N . ARG A 1 174 ? 8.346 17.966 -8.489 1.00 87.62 174 ARG A N 1
ATOM 1320 C CA . ARG A 1 174 ? 9.342 18.731 -9.252 1.00 87.62 174 ARG A CA 1
ATOM 1321 C C . ARG A 1 174 ? 10.766 18.266 -8.959 1.00 87.62 174 ARG A C 1
ATOM 1323 O O . ARG A 1 174 ? 11.574 18.143 -9.882 1.00 87.62 174 ARG A O 1
ATOM 1330 N N . PHE A 1 175 ? 11.090 17.994 -7.697 1.00 88.06 175 PHE A N 1
ATOM 1331 C CA . PHE A 1 175 ? 12.380 17.428 -7.311 1.00 88.06 175 PHE A CA 1
ATOM 1332 C C . PHE A 1 175 ? 12.605 16.057 -7.962 1.00 88.06 175 PHE A C 1
ATOM 1334 O O . PHE A 1 175 ? 13.630 15.846 -8.616 1.00 88.06 175 PHE A O 1
ATOM 1341 N N . ALA A 1 176 ? 11.623 15.157 -7.874 1.00 89.50 176 ALA A N 1
ATOM 1342 C CA . ALA A 1 176 ? 11.687 13.840 -8.500 1.00 89.50 176 ALA A CA 1
ATOM 1343 C C . ALA A 1 176 ? 11.803 13.932 -10.036 1.00 89.50 176 ALA A C 1
ATOM 1345 O O . ALA A 1 176 ? 12.603 13.217 -10.645 1.00 89.50 176 ALA A O 1
ATOM 1346 N N . ALA A 1 177 ? 11.087 14.868 -10.664 1.00 88.62 177 ALA A N 1
ATOM 1347 C CA . ALA A 1 177 ? 11.160 15.139 -12.094 1.00 88.62 177 ALA A CA 1
ATOM 1348 C C . ALA A 1 177 ? 12.539 15.668 -12.523 1.00 88.62 177 ALA A C 1
ATOM 1350 O O . ALA A 1 177 ? 13.059 15.239 -13.554 1.00 88.62 177 ALA A O 1
ATOM 1351 N N . ARG A 1 178 ? 13.183 16.538 -11.728 1.00 87.50 178 ARG A N 1
ATOM 1352 C CA . ARG A 1 178 ? 14.563 16.998 -11.988 1.00 87.50 178 ARG A CA 1
ATOM 1353 C C . ARG A 1 178 ? 15.566 15.855 -11.896 1.00 87.50 178 ARG A C 1
ATOM 1355 O O . ARG A 1 178 ? 16.421 15.733 -12.771 1.00 87.50 178 ARG A O 1
ATOM 1362 N N . LEU A 1 179 ? 15.440 14.992 -10.887 1.00 89.00 179 LEU A N 1
ATOM 1363 C CA . LEU A 1 179 ? 16.279 13.795 -10.784 1.00 89.00 179 LEU A CA 1
ATOM 1364 C C . LEU A 1 179 ? 16.069 12.865 -11.981 1.00 89.00 179 LEU A C 1
ATOM 1366 O O . LEU A 1 179 ? 17.042 12.351 -12.529 1.00 89.00 179 LEU A O 1
ATOM 1370 N N . ARG A 1 180 ? 14.826 12.701 -12.440 1.00 89.56 180 ARG A N 1
ATOM 1371 C CA . ARG A 1 180 ? 14.515 11.926 -13.646 1.00 89.56 180 ARG A CA 1
ATOM 1372 C C . ARG A 1 180 ? 15.137 12.539 -14.900 1.00 89.56 180 ARG A C 1
ATOM 1374 O O . ARG A 1 180 ? 15.736 11.813 -15.686 1.00 89.56 180 ARG A O 1
ATOM 1381 N N . ALA A 1 181 ? 15.038 13.856 -15.078 1.00 87.88 181 ALA A N 1
ATOM 1382 C CA . ALA A 1 181 ? 15.638 14.563 -16.212 1.00 87.88 181 ALA A CA 1
ATOM 1383 C C . ALA A 1 181 ? 17.172 14.436 -16.236 1.00 87.88 181 ALA A C 1
ATOM 1385 O O . ALA A 1 181 ? 17.768 14.362 -17.307 1.00 87.88 181 ALA A O 1
ATOM 1386 N N . ALA A 1 182 ? 17.801 14.345 -15.063 1.00 86.25 182 ALA A N 1
ATOM 1387 C CA . ALA A 1 182 ? 19.229 14.075 -14.914 1.00 86.25 182 ALA A CA 1
ATOM 1388 C C . ALA A 1 182 ? 19.596 12.578 -14.991 1.00 86.25 182 ALA A C 1
ATOM 1390 O O . ALA A 1 182 ? 20.746 12.211 -14.753 1.00 86.25 182 ALA A O 1
ATOM 1391 N N . GLY A 1 183 ? 18.632 11.692 -15.265 1.00 86.06 183 GLY A N 1
ATOM 1392 C CA . GLY A 1 183 ? 18.860 10.248 -15.337 1.00 86.06 183 GLY A CA 1
ATOM 1393 C C . GLY A 1 183 ? 19.213 9.595 -13.996 1.00 86.06 183 GLY A C 1
ATOM 1394 O O . GLY A 1 183 ? 19.803 8.518 -13.991 1.00 86.06 183 GLY A O 1
ATOM 1395 N N . CYS A 1 184 ? 18.877 10.250 -12.881 1.00 88.00 184 CYS A N 1
ATOM 1396 C CA . CYS A 1 184 ? 19.081 9.797 -11.500 1.00 88.00 184 CYS A CA 1
ATOM 1397 C C . CYS A 1 184 ? 17.800 9.228 -10.862 1.00 88.00 184 CYS A C 1
ATOM 1399 O O . CYS A 1 184 ? 17.797 8.906 -9.678 1.00 88.00 184 CYS A O 1
ATOM 1401 N N . ALA A 1 185 ? 16.697 9.156 -11.608 1.00 89.75 185 ALA A N 1
ATOM 1402 C CA . ALA A 1 185 ? 15.435 8.543 -11.202 1.00 89.75 185 ALA A CA 1
ATOM 1403 C C . ALA A 1 185 ? 14.682 8.049 -12.444 1.00 89.75 185 ALA A C 1
ATOM 1405 O O . ALA A 1 185 ? 14.910 8.545 -13.549 1.00 89.75 185 ALA A O 1
ATOM 1406 N N . VAL A 1 186 ? 13.759 7.105 -12.275 1.00 88.25 186 VAL A N 1
ATOM 1407 C CA . VAL A 1 186 ? 12.927 6.576 -13.370 1.00 88.25 186 VAL A CA 1
ATOM 1408 C C . VAL A 1 186 ? 11.471 6.458 -12.941 1.00 88.25 186 VAL A C 1
ATOM 1410 O O . VAL A 1 186 ? 11.187 6.372 -11.752 1.00 88.25 186 VAL A O 1
ATOM 1413 N N . LEU A 1 187 ? 10.541 6.448 -13.899 1.00 86.75 187 LEU A N 1
ATOM 1414 C CA . LEU A 1 187 ? 9.160 6.049 -13.620 1.00 86.75 187 LEU A CA 1
ATOM 1415 C C . LEU A 1 187 ? 9.032 4.535 -13.785 1.00 86.75 187 LEU A C 1
ATOM 1417 O O . LEU A 1 187 ? 9.412 3.985 -14.821 1.00 86.75 187 LEU A O 1
ATOM 1421 N N . ALA A 1 188 ? 8.490 3.882 -12.767 1.00 80.19 188 ALA A N 1
ATOM 1422 C CA . ALA A 1 188 ? 8.275 2.445 -12.733 1.00 80.19 188 ALA A CA 1
ATOM 1423 C C . ALA A 1 188 ? 6.878 2.132 -12.188 1.00 80.19 188 ALA A C 1
ATOM 1425 O O . ALA A 1 188 ? 6.302 2.918 -11.434 1.00 80.19 188 ALA A O 1
ATOM 1426 N N . HIS A 1 189 ? 6.326 0.985 -12.576 1.00 75.06 189 HIS A N 1
ATOM 1427 C CA . HIS A 1 189 ? 5.072 0.494 -12.014 1.00 75.06 189 HIS A CA 1
ATOM 1428 C C . HIS A 1 189 ? 5.332 -0.156 -10.653 1.00 75.06 189 HIS A C 1
ATOM 1430 O O . HIS A 1 189 ? 6.143 -1.081 -10.555 1.00 75.06 189 HIS A O 1
ATOM 1436 N N . ALA A 1 190 ? 4.630 0.300 -9.614 1.00 62.12 190 ALA A N 1
ATOM 1437 C CA . ALA A 1 190 ? 4.585 -0.415 -8.346 1.00 62.12 190 ALA A CA 1
ATOM 1438 C C . ALA A 1 190 ? 3.831 -1.736 -8.560 1.00 62.12 190 ALA A C 1
ATOM 1440 O O . ALA A 1 190 ? 2.677 -1.738 -8.991 1.00 62.12 190 ALA A O 1
ATOM 1441 N N . CYS A 1 191 ? 4.505 -2.860 -8.326 1.00 54.03 191 CYS A N 1
ATOM 1442 C CA . CYS A 1 191 ? 3.928 -4.187 -8.530 1.00 54.03 191 CYS A CA 1
ATOM 1443 C C . CYS A 1 191 ? 3.400 -4.733 -7.212 1.00 54.03 191 CYS A C 1
ATOM 1445 O O . CYS A 1 191 ? 4.192 -4.983 -6.313 1.00 54.03 191 CYS A O 1
ATOM 1447 N N . ASP A 1 192 ? 2.095 -4.960 -7.107 1.00 49.84 192 ASP A N 1
ATOM 1448 C CA . ASP A 1 192 ? 1.534 -5.743 -6.009 1.00 49.84 192 ASP A CA 1
ATOM 1449 C C . ASP A 1 192 ? 1.637 -7.242 -6.362 1.00 49.84 192 ASP A C 1
ATOM 1451 O O . ASP A 1 192 ? 1.089 -7.644 -7.396 1.00 49.84 192 ASP A O 1
ATOM 1455 N N . PRO A 1 193 ? 2.355 -8.078 -5.582 1.00 43.34 193 PRO A N 1
ATOM 1456 C CA . PRO A 1 193 ? 2.403 -9.520 -5.823 1.00 43.34 193 PRO A CA 1
ATOM 1457 C C . PRO A 1 193 ? 1.019 -10.197 -5.796 1.00 43.34 193 PRO A C 1
ATOM 1459 O O . PRO A 1 193 ? 0.903 -11.290 -6.351 1.00 43.34 193 PRO A O 1
ATOM 1462 N N . ASP A 1 194 ? -0.016 -9.542 -5.250 1.00 41.00 194 ASP A N 1
ATOM 1463 C CA . ASP A 1 194 ? -1.376 -10.084 -5.115 1.00 41.00 194 ASP A CA 1
ATOM 1464 C C . ASP A 1 194 ? -2.341 -9.688 -6.263 1.00 41.00 194 ASP A C 1
ATOM 1466 O O . ASP A 1 194 ? -3.531 -10.000 -6.235 1.00 41.00 194 ASP A O 1
ATOM 1470 N N . GLY A 1 195 ? -1.840 -9.062 -7.338 1.00 38.00 195 GLY A N 1
ATOM 1471 C CA . GLY A 1 195 ? -2.505 -9.059 -8.653 1.00 38.00 195 GLY A CA 1
ATOM 1472 C C . GLY A 1 195 ? -3.735 -8.155 -8.837 1.00 38.00 195 GLY A C 1
ATOM 1473 O O . GLY A 1 195 ? -4.378 -8.226 -9.888 1.00 38.00 195 GLY A O 1
ATOM 1474 N N . ALA A 1 196 ? -4.065 -7.274 -7.890 1.00 33.09 196 ALA A N 1
ATOM 1475 C CA . ALA A 1 196 ? -5.222 -6.385 -8.004 1.00 33.09 196 ALA A CA 1
ATOM 1476 C C . ALA A 1 196 ? -4.833 -4.928 -8.327 1.00 33.09 196 ALA A C 1
ATOM 1478 O O . ALA A 1 196 ? -4.485 -4.141 -7.454 1.00 33.09 196 ALA A O 1
ATOM 1479 N N . GLY A 1 197 ? -5.004 -4.541 -9.594 1.00 41.78 197 GLY A N 1
ATOM 1480 C CA . GLY A 1 197 ? -5.122 -3.139 -10.008 1.00 41.78 197 GLY A CA 1
ATOM 1481 C C . GLY A 1 197 ? -3.946 -2.596 -10.818 1.00 41.78 197 GLY A C 1
ATOM 1482 O O . GLY A 1 197 ? -2.792 -2.949 -10.613 1.00 41.78 197 GLY A O 1
ATOM 1483 N N . THR A 1 198 ? -4.262 -1.717 -11.773 1.00 41.44 198 THR A N 1
ATOM 1484 C CA . THR A 1 198 ? -3.305 -0.944 -12.577 1.00 41.44 198 THR A CA 1
ATOM 1485 C C . THR A 1 198 ? -2.237 -0.322 -11.675 1.00 41.44 198 THR A C 1
ATOM 1487 O O . THR A 1 198 ? -2.542 0.631 -10.954 1.00 41.44 198 THR A O 1
ATOM 1490 N N . GLY A 1 199 ? -1.019 -0.876 -11.696 1.00 53.88 199 GLY A N 1
ATOM 1491 C CA . GLY A 1 199 ? 0.068 -0.478 -10.803 1.00 53.88 199 GLY A CA 1
ATOM 1492 C C . GLY A 1 199 ? 0.285 1.029 -10.854 1.00 53.88 199 GLY A C 1
ATOM 1493 O O . GLY A 1 199 ? 0.507 1.587 -11.936 1.00 53.88 199 GLY A O 1
ATOM 1494 N N . SER A 1 200 ? 0.172 1.690 -9.699 1.00 64.12 200 SER A N 1
ATOM 1495 C CA . SER A 1 200 ? 0.448 3.117 -9.594 1.00 64.12 200 SER A CA 1
ATOM 1496 C C . SER A 1 200 ? 1.865 3.373 -10.096 1.00 64.12 200 SER A C 1
ATOM 1498 O O . SER A 1 200 ? 2.813 2.650 -9.775 1.00 64.12 200 SER A O 1
ATOM 1500 N N . VAL A 1 201 ? 2.002 4.372 -10.962 1.00 76.31 201 VAL A N 1
ATOM 1501 C CA . VAL A 1 201 ? 3.319 4.795 -11.418 1.00 76.31 201 VAL A CA 1
ATOM 1502 C C . VAL A 1 201 ? 3.987 5.516 -10.249 1.00 76.31 201 VAL A C 1
ATOM 1504 O O . VAL A 1 201 ? 3.385 6.349 -9.569 1.00 76.31 201 VAL A O 1
ATOM 1507 N N . VAL A 1 202 ? 5.233 5.156 -9.979 1.00 84.19 202 VAL A N 1
ATOM 1508 C CA . VAL A 1 202 ? 6.048 5.771 -8.936 1.00 84.19 202 VAL A CA 1
ATOM 1509 C C . VAL A 1 202 ? 7.379 6.197 -9.530 1.00 84.19 202 VAL A C 1
ATOM 1511 O O . VAL A 1 202 ? 7.919 5.558 -10.436 1.00 84.19 202 VAL A O 1
ATOM 1514 N N . TYR A 1 203 ? 7.924 7.288 -9.014 1.00 87.56 203 TYR A N 1
ATOM 1515 C CA . TYR A 1 203 ? 9.332 7.595 -9.169 1.00 87.56 203 TYR A CA 1
ATOM 1516 C C . TYR A 1 203 ? 10.130 6.575 -8.363 1.00 87.56 203 TYR A C 1
ATOM 1518 O O . TYR A 1 203 ? 9.931 6.457 -7.158 1.00 87.56 203 TYR A O 1
ATOM 1526 N N . ALA A 1 204 ? 11.021 5.848 -9.024 1.00 87.50 204 ALA A N 1
ATOM 1527 C CA . ALA A 1 204 ? 12.012 4.988 -8.405 1.00 87.50 204 ALA A CA 1
ATOM 1528 C C . ALA A 1 204 ? 13.373 5.688 -8.425 1.00 87.50 204 ALA A C 1
ATOM 1530 O O . ALA A 1 204 ? 13.788 6.256 -9.441 1.00 87.50 204 ALA A O 1
ATOM 1531 N N . PHE A 1 205 ? 14.064 5.630 -7.296 1.00 86.62 205 PHE A N 1
ATOM 1532 C CA . PHE A 1 205 ? 15.381 6.203 -7.087 1.00 86.62 205 PHE A CA 1
ATOM 1533 C C . PHE A 1 205 ? 16.429 5.090 -6.947 1.00 86.62 205 PHE A C 1
ATOM 1535 O O . PHE A 1 205 ? 16.110 3.981 -6.505 1.00 86.62 205 PHE A O 1
ATOM 1542 N N . PRO A 1 206 ? 17.688 5.364 -7.320 1.00 83.94 206 PRO A N 1
ATOM 1543 C CA . PRO A 1 206 ? 18.770 4.404 -7.190 1.00 83.94 206 PRO A CA 1
ATOM 1544 C C . PRO A 1 206 ? 19.060 4.082 -5.713 1.00 83.94 206 PRO A C 1
ATOM 1546 O O . PRO A 1 206 ? 18.702 4.861 -4.822 1.00 83.94 206 PRO A O 1
ATOM 1549 N N . PRO A 1 207 ? 19.744 2.963 -5.417 1.00 81.50 207 PRO A N 1
ATOM 1550 C CA . PRO A 1 207 ? 20.211 2.643 -4.066 1.00 81.50 207 PRO A CA 1
ATOM 1551 C C . PRO A 1 207 ? 20.999 3.776 -3.390 1.00 81.50 207 PRO A C 1
ATOM 1553 O O . PRO A 1 207 ? 20.917 3.946 -2.174 1.00 81.50 207 PRO A O 1
ATOM 1556 N N . GLU A 1 208 ? 21.690 4.593 -4.180 1.00 83.25 208 GLU A N 1
ATOM 1557 C CA . GLU A 1 208 ? 22.497 5.736 -3.758 1.00 83.25 208 GLU A CA 1
ATOM 1558 C C . GLU A 1 208 ? 21.669 6.961 -3.331 1.00 83.25 208 GLU A C 1
ATOM 1560 O O . GLU A 1 208 ? 22.232 7.950 -2.860 1.00 83.25 208 GLU A O 1
ATOM 1565 N N . PHE A 1 209 ? 20.337 6.932 -3.450 1.00 80.62 209 PHE A N 1
ATOM 1566 C CA . PHE A 1 209 ? 19.464 8.072 -3.137 1.00 80.62 209 PHE A CA 1
ATOM 1567 C C . PHE A 1 209 ? 19.646 8.617 -1.712 1.00 80.62 209 PHE A C 1
ATOM 1569 O O . PHE A 1 209 ? 19.578 9.826 -1.488 1.00 80.62 209 PHE A O 1
ATOM 1576 N N . ALA A 1 210 ? 19.967 7.756 -0.742 1.00 76.31 210 ALA A N 1
ATOM 1577 C CA . ALA A 1 210 ? 20.260 8.188 0.623 1.00 76.31 210 ALA A CA 1
ATOM 1578 C C . ALA A 1 210 ? 21.452 9.167 0.694 1.00 76.31 210 ALA A C 1
ATOM 1580 O O . ALA A 1 210 ? 21.458 10.069 1.534 1.00 76.31 210 ALA A O 1
ATOM 1581 N N . TYR A 1 211 ? 22.438 9.045 -0.204 1.00 77.06 211 TYR A N 1
ATOM 1582 C CA . TYR A 1 211 ? 23.549 9.997 -0.298 1.00 77.06 211 TYR A CA 1
ATOM 1583 C C . TYR A 1 211 ? 23.098 11.360 -0.817 1.00 77.06 211 TYR A C 1
ATOM 1585 O O . TYR A 1 211 ? 23.631 12.378 -0.376 1.00 77.06 211 TYR A O 1
ATOM 1593 N N . ILE A 1 212 ? 22.103 11.394 -1.708 1.00 80.69 212 ILE A N 1
ATOM 1594 C CA . ILE A 1 212 ? 21.500 12.640 -2.193 1.00 80.69 212 ILE A CA 1
ATOM 1595 C C . ILE A 1 212 ? 20.857 13.370 -1.018 1.00 80.69 212 ILE A C 1
ATOM 1597 O O . ILE A 1 212 ? 21.233 14.505 -0.735 1.00 80.69 212 ILE A O 1
ATOM 1601 N N . LEU A 1 213 ? 19.971 12.692 -0.279 1.00 80.31 213 LEU A N 1
ATOM 1602 C CA . LEU A 1 213 ? 19.316 13.276 0.894 1.00 80.31 213 LEU A CA 1
ATOM 1603 C C . LEU A 1 213 ? 20.329 13.735 1.945 1.00 80.31 213 LEU A C 1
ATOM 1605 O O . LEU A 1 213 ? 20.199 14.834 2.476 1.00 80.31 213 LEU A O 1
ATOM 1609 N N . LYS A 1 214 ? 21.376 12.940 2.205 1.00 80.06 214 LYS A N 1
ATOM 1610 C CA . LYS A 1 214 ? 22.450 13.315 3.132 1.00 80.06 214 LYS A CA 1
ATOM 1611 C C . LYS A 1 214 ? 23.167 14.596 2.694 1.00 80.06 214 LYS A C 1
ATOM 1613 O O . LYS A 1 214 ? 23.329 15.501 3.505 1.00 80.06 214 LYS A O 1
ATOM 1618 N N . ARG A 1 215 ? 23.578 14.694 1.426 1.00 79.56 215 ARG A N 1
ATOM 1619 C CA . ARG A 1 215 ? 24.267 15.884 0.895 1.00 79.56 215 ARG A CA 1
ATOM 1620 C C . ARG A 1 215 ? 23.367 17.115 0.889 1.00 79.56 215 ARG A C 1
ATOM 1622 O O . ARG A 1 215 ? 23.842 18.213 1.155 1.00 79.56 215 ARG A O 1
ATOM 1629 N N . MET A 1 216 ? 22.078 16.942 0.597 1.00 81.06 216 MET A N 1
ATOM 1630 C CA . MET A 1 216 ? 21.109 18.032 0.695 1.00 81.06 216 MET A CA 1
ATOM 1631 C C . MET A 1 216 ? 20.945 18.485 2.148 1.00 81.06 216 MET A C 1
ATOM 1633 O O . MET A 1 216 ? 20.968 19.679 2.409 1.00 81.06 216 MET A O 1
ATOM 1637 N N . LEU A 1 217 ? 20.874 17.551 3.100 1.00 79.62 217 LEU A N 1
ATOM 1638 C CA . LEU A 1 217 ? 20.793 17.849 4.530 1.00 79.62 217 LEU A CA 1
ATOM 1639 C C . LEU A 1 217 ? 22.015 18.621 5.048 1.00 79.62 217 LEU A C 1
ATOM 1641 O O . LEU A 1 217 ? 21.867 19.502 5.886 1.00 79.62 217 LEU A O 1
ATOM 1645 N N . GLU A 1 218 ? 23.211 18.309 4.543 1.00 81.88 218 GLU A N 1
ATOM 1646 C CA . GLU A 1 218 ? 24.452 19.042 4.842 1.00 81.88 218 GLU A CA 1
ATOM 1647 C C . GLU A 1 218 ? 24.469 20.463 4.252 1.00 81.88 218 GLU A C 1
ATOM 1649 O O . GLU A 1 218 ? 25.197 21.322 4.747 1.00 81.88 218 GLU A O 1
ATOM 1654 N N . ALA A 1 219 ? 23.684 20.718 3.201 1.00 78.31 219 ALA A N 1
ATOM 1655 C CA . ALA A 1 219 ? 23.591 22.015 2.535 1.00 78.31 219 ALA A CA 1
ATOM 1656 C C . ALA A 1 219 ? 22.484 22.925 3.102 1.00 78.31 219 ALA A C 1
ATOM 1658 O O . ALA A 1 219 ? 22.447 24.110 2.766 1.00 78.31 219 ALA A O 1
ATOM 1659 N N . ILE A 1 220 ? 21.587 22.386 3.934 1.00 78.94 220 ILE A N 1
ATOM 1660 C CA . ILE A 1 220 ? 20.489 23.128 4.566 1.00 78.94 220 ILE A CA 1
ATOM 1661 C C . ILE A 1 220 ? 20.994 23.865 5.808 1.00 78.94 220 ILE A C 1
ATOM 1663 O O . ILE A 1 220 ? 21.831 23.358 6.555 1.00 78.94 220 ILE A O 1
ATOM 1667 N N . ASP A 1 221 ? 20.455 25.063 6.044 1.00 79.94 221 ASP A N 1
ATOM 1668 C CA . ASP A 1 221 ? 20.729 25.821 7.262 1.00 79.94 221 ASP A CA 1
ATOM 1669 C C . ASP A 1 221 ? 20.310 25.022 8.519 1.00 79.94 221 ASP A C 1
ATOM 1671 O O . ASP A 1 221 ? 19.162 24.565 8.601 1.00 79.94 221 ASP A O 1
ATOM 1675 N N . PRO A 1 222 ? 21.198 24.855 9.519 1.00 82.44 222 PRO A N 1
ATOM 1676 C CA . PRO A 1 222 ? 20.893 24.082 10.720 1.00 82.44 222 PRO A CA 1
ATOM 1677 C C . PRO A 1 222 ? 19.655 24.568 11.482 1.00 82.44 222 PRO A C 1
ATOM 1679 O O . PRO A 1 222 ? 18.912 23.741 12.005 1.00 82.44 222 PRO A O 1
ATOM 1682 N N . GLY A 1 223 ? 19.395 25.879 11.517 1.00 82.25 223 GLY A N 1
ATOM 1683 C CA . GLY A 1 223 ? 18.231 26.437 12.205 1.00 82.25 223 GLY A CA 1
ATOM 1684 C C . GLY A 1 223 ? 16.920 26.075 11.510 1.00 82.25 223 GLY A C 1
ATOM 1685 O O . GLY A 1 223 ? 15.938 25.735 12.172 1.00 82.25 223 GLY A O 1
ATOM 1686 N N . ILE A 1 224 ? 16.913 26.074 10.175 1.00 78.25 224 ILE A N 1
ATOM 1687 C CA . ILE A 1 224 ? 15.758 25.620 9.387 1.00 78.25 224 ILE A CA 1
ATOM 1688 C C . ILE A 1 224 ? 15.518 24.123 9.598 1.00 78.25 224 ILE A C 1
ATOM 1690 O O . ILE A 1 224 ? 14.382 23.694 9.803 1.00 78.25 224 ILE A O 1
ATOM 1694 N N . ARG A 1 225 ? 16.587 23.324 9.599 1.00 80.12 225 ARG A N 1
ATOM 1695 C CA . ARG A 1 225 ? 16.496 21.888 9.867 1.00 80.12 225 ARG A CA 1
ATOM 1696 C C . ARG A 1 225 ? 15.893 21.604 11.243 1.00 80.12 225 ARG A C 1
ATOM 1698 O O . ARG A 1 225 ? 14.936 20.845 11.327 1.00 80.12 225 ARG A O 1
ATOM 1705 N N . GLU A 1 226 ? 16.424 22.214 12.302 1.00 84.31 226 GLU A N 1
ATOM 1706 C CA . GLU A 1 226 ? 15.921 22.024 13.670 1.00 84.31 226 GLU A CA 1
ATOM 1707 C C . GLU A 1 226 ? 14.446 22.426 13.793 1.00 84.31 226 GLU A C 1
ATOM 1709 O O . GLU A 1 226 ? 13.662 21.728 14.442 1.00 84.31 226 GLU A O 1
ATOM 1714 N N . HIS A 1 227 ? 14.048 23.518 13.133 1.00 85.75 227 HIS A N 1
ATOM 1715 C CA . HIS A 1 227 ? 12.657 23.956 13.083 1.00 85.75 227 HIS A CA 1
ATOM 1716 C C . HIS A 1 227 ? 11.732 22.882 12.488 1.00 85.75 227 HIS A C 1
ATOM 1718 O O . HIS A 1 227 ? 10.742 22.505 13.123 1.00 85.75 227 HIS A O 1
ATOM 1724 N N . TYR A 1 228 ? 12.066 22.360 11.303 1.00 84.69 228 TYR A N 1
ATOM 1725 C CA . TYR A 1 228 ? 11.267 21.326 10.644 1.00 84.69 228 TYR A CA 1
ATOM 1726 C C . TYR A 1 228 ? 11.315 19.984 11.379 1.00 84.69 228 TYR A C 1
ATOM 1728 O O . TYR A 1 228 ? 10.284 19.323 11.473 1.00 84.69 228 TYR A O 1
ATOM 1736 N N . ASP A 1 229 ? 12.455 19.592 11.953 1.00 84.12 229 ASP A N 1
ATOM 1737 C CA . ASP A 1 229 ? 12.576 18.352 12.728 1.00 84.12 229 ASP A CA 1
ATOM 1738 C C . ASP A 1 229 ? 11.618 18.368 13.935 1.00 84.12 229 ASP A C 1
ATOM 1740 O O . ASP A 1 229 ? 10.860 17.412 14.130 1.00 84.12 229 ASP A O 1
ATOM 1744 N N . MET A 1 230 ? 11.579 19.472 14.696 1.00 86.56 230 MET A N 1
ATOM 1745 C CA . MET A 1 230 ? 10.648 19.642 15.822 1.00 86.56 230 MET A CA 1
ATOM 1746 C C . MET A 1 230 ? 9.180 19.643 15.377 1.00 86.56 230 MET A C 1
ATOM 1748 O O . MET A 1 230 ? 8.330 19.007 16.003 1.00 86.56 230 MET A O 1
ATOM 1752 N N . LEU A 1 231 ? 8.873 20.351 14.291 1.00 89.81 231 LEU A N 1
ATOM 1753 C CA . LEU A 1 231 ? 7.522 20.467 13.750 1.00 89.81 231 LEU A CA 1
ATOM 1754 C C . LEU A 1 231 ? 7.003 19.118 13.233 1.00 89.81 231 LEU A C 1
ATOM 1756 O O . LEU A 1 231 ? 5.889 18.712 13.565 1.00 89.81 231 LEU A O 1
ATOM 1760 N N . LEU A 1 232 ? 7.830 18.378 12.494 1.00 89.62 232 LEU A N 1
ATOM 1761 C CA . LEU A 1 232 ? 7.485 17.055 11.981 1.00 89.62 232 LEU A CA 1
ATOM 1762 C C . LEU A 1 232 ? 7.383 16.017 13.103 1.00 89.62 232 LEU A C 1
ATOM 1764 O O . LEU A 1 232 ? 6.598 15.083 12.970 1.00 89.62 232 LEU A O 1
ATOM 1768 N N . GLU A 1 233 ? 8.152 16.138 14.196 1.00 88.75 233 GLU A N 1
ATOM 1769 C CA . GLU A 1 233 ? 7.969 15.284 15.390 1.00 88.75 233 GLU A CA 1
ATOM 1770 C C . GLU A 1 233 ? 6.600 15.538 16.025 1.00 88.75 233 GLU A C 1
ATOM 1772 O O . GLU A 1 233 ? 5.847 14.603 16.294 1.00 88.75 233 GLU A O 1
ATOM 1777 N N . SER A 1 234 ? 6.240 16.813 16.196 1.00 90.62 234 SER A N 1
ATOM 1778 C CA . SER A 1 234 ? 4.937 17.215 16.733 1.00 90.62 234 SER A CA 1
ATOM 1779 C C . SER A 1 234 ? 3.781 16.674 15.883 1.00 90.62 234 SER A C 1
ATOM 1781 O O . SER A 1 234 ? 2.832 16.084 16.411 1.00 90.62 234 SER A O 1
ATOM 1783 N N . PHE A 1 235 ? 3.863 16.826 14.559 1.00 92.94 235 PHE A N 1
ATOM 1784 C CA . PHE A 1 235 ? 2.855 16.299 13.638 1.00 92.94 235 PHE A CA 1
ATOM 1785 C C . PHE A 1 235 ? 2.801 14.782 13.641 1.00 92.94 235 PHE A C 1
ATOM 1787 O O . PHE A 1 235 ? 1.708 14.228 13.693 1.00 92.94 235 PHE A O 1
ATOM 1794 N N . HIS A 1 236 ? 3.951 14.108 13.625 1.00 91.44 236 HIS A N 1
ATOM 1795 C CA . HIS A 1 236 ? 3.991 12.652 13.644 1.00 91.44 236 HIS A CA 1
ATOM 1796 C C . HIS A 1 236 ? 3.374 12.092 14.926 1.00 91.44 236 HIS A C 1
ATOM 1798 O O . HIS A 1 236 ? 2.566 11.166 14.859 1.00 91.44 236 HIS A O 1
ATOM 1804 N N . SER A 1 237 ? 3.687 12.694 16.075 1.00 91.75 237 SER A N 1
ATOM 1805 C CA . SER A 1 237 ? 3.109 12.309 17.361 1.00 91.75 237 SER A CA 1
ATOM 1806 C C . SER A 1 237 ? 1.589 12.481 17.362 1.00 91.75 237 SER A C 1
ATOM 1808 O O . SER A 1 237 ? 0.867 11.545 17.701 1.00 91.75 237 SER A O 1
ATOM 1810 N N . THR A 1 238 ? 1.095 13.642 16.916 1.00 93.81 238 THR A N 1
ATOM 1811 C CA . THR A 1 238 ? -0.351 13.926 16.862 1.00 93.81 238 THR A CA 1
ATOM 1812 C C . THR A 1 238 ? -1.066 12.994 15.881 1.00 93.81 238 THR A C 1
ATOM 1814 O O . THR A 1 238 ? -2.099 12.421 16.213 1.00 93.81 238 THR A O 1
ATOM 1817 N N . PHE A 1 239 ? -0.497 12.789 14.690 1.00 92.69 239 PHE A N 1
ATOM 1818 C CA . PHE A 1 239 ? -1.019 11.880 13.668 1.00 92.69 239 PHE A CA 1
ATOM 1819 C C . PHE A 1 239 ? -1.108 10.439 14.182 1.00 92.69 239 PHE A C 1
ATOM 1821 O O . PHE A 1 239 ? -2.142 9.791 14.038 1.00 92.69 239 PHE A O 1
ATOM 1828 N N . THR A 1 240 ? -0.047 9.947 14.827 1.00 91.00 240 THR A N 1
ATOM 1829 C CA . THR A 1 240 ? 0.012 8.576 15.360 1.00 91.00 240 THR A CA 1
ATOM 1830 C C . THR A 1 240 ? -1.009 8.377 16.479 1.00 91.00 240 THR A C 1
ATOM 1832 O O . THR A 1 240 ? -1.721 7.376 16.496 1.00 91.00 240 THR A O 1
ATOM 1835 N N . VAL A 1 241 ? -1.145 9.349 17.388 1.00 93.81 241 VAL A N 1
ATOM 1836 C CA . VAL A 1 241 ? -2.157 9.301 18.455 1.00 93.81 241 VAL A CA 1
ATOM 1837 C C . VAL A 1 241 ? -3.573 9.379 17.885 1.00 93.81 241 VAL A C 1
ATOM 1839 O O . VAL A 1 241 ? -4.432 8.616 18.316 1.00 93.81 241 VAL A O 1
ATOM 1842 N N . LEU A 1 242 ? -3.832 10.241 16.898 1.00 92.81 242 LEU A N 1
ATOM 1843 C CA . LEU A 1 242 ? -5.137 10.321 16.234 1.00 92.81 242 LEU A CA 1
ATOM 1844 C C . LEU A 1 242 ? -5.527 9.004 15.569 1.00 92.81 242 LEU A C 1
ATOM 1846 O O . LEU A 1 242 ? -6.656 8.554 15.742 1.00 92.81 242 LEU A O 1
ATOM 1850 N N . ARG A 1 243 ? -4.596 8.359 14.859 1.00 90.00 243 ARG A N 1
ATOM 1851 C CA . ARG A 1 243 ? -4.821 7.025 14.289 1.00 90.00 243 ARG A CA 1
ATOM 1852 C C . ARG A 1 243 ? -5.106 5.981 15.356 1.00 90.00 243 ARG A C 1
ATOM 1854 O O . ARG A 1 243 ? -6.010 5.170 15.178 1.00 90.00 243 ARG A O 1
ATOM 1861 N N . TYR A 1 244 ? -4.378 6.021 16.468 1.00 90.25 244 TYR A N 1
ATOM 1862 C CA . TYR A 1 244 ? -4.642 5.141 17.600 1.00 90.25 244 TYR A CA 1
ATOM 1863 C C . TYR A 1 244 ? -6.039 5.370 18.196 1.00 90.25 244 TYR A C 1
ATOM 1865 O O . TYR A 1 244 ? -6.737 4.410 18.506 1.00 90.25 244 TYR A O 1
ATOM 1873 N N . LEU A 1 245 ? -6.491 6.619 18.319 1.00 89.62 245 LEU A N 1
ATOM 1874 C CA . LEU A 1 245 ? -7.827 6.932 18.832 1.00 89.62 245 LEU A CA 1
ATOM 1875 C C . LEU A 1 245 ? -8.942 6.541 17.844 1.00 89.62 245 LEU A C 1
ATOM 1877 O O . LEU A 1 245 ? -9.948 5.969 18.253 1.00 89.62 245 LEU A O 1
ATOM 1881 N N . ALA A 1 246 ? -8.755 6.796 16.548 1.00 86.31 246 ALA A N 1
ATOM 1882 C CA . ALA A 1 246 ? -9.755 6.506 15.520 1.00 86.31 246 ALA A CA 1
ATOM 1883 C C . ALA A 1 246 ? -9.850 5.008 15.183 1.00 86.31 246 ALA A C 1
ATOM 1885 O O . ALA A 1 246 ? -10.946 4.457 15.081 1.00 86.31 246 ALA A O 1
ATOM 1886 N N . CYS A 1 247 ? -8.701 4.346 15.032 1.00 80.19 247 CYS A N 1
ATOM 1887 C CA . CYS A 1 247 ? -8.586 2.991 14.495 1.00 80.19 247 CYS A CA 1
ATOM 1888 C C . CYS A 1 247 ? -7.906 2.012 15.465 1.00 80.19 247 CYS A C 1
ATOM 1890 O O . CYS A 1 247 ? -7.667 0.872 15.107 1.00 80.19 247 CYS A O 1
ATOM 1892 N N . GLY A 1 248 ? -7.509 2.390 16.681 1.00 73.69 248 GLY A N 1
ATOM 1893 C CA . GLY A 1 248 ? -6.837 1.461 17.609 1.00 73.69 248 GLY A CA 1
ATOM 1894 C C . GLY A 1 248 ? -5.487 0.902 17.125 1.00 73.69 248 GLY A C 1
ATOM 1895 O O . GLY A 1 248 ? -4.926 0.017 17.776 1.00 73.69 248 GLY A O 1
ATOM 1896 N N . GLU A 1 249 ? -4.965 1.391 16.000 1.00 71.25 249 GLU A N 1
ATOM 1897 C CA . GLU A 1 249 ? -3.676 1.001 15.429 1.00 71.25 249 GLU A CA 1
ATOM 1898 C C . GLU A 1 249 ? -2.515 1.671 16.177 1.00 71.25 249 GLU A C 1
ATOM 1900 O O . GLU A 1 249 ? -2.713 2.593 16.959 1.00 71.25 249 GLU A O 1
ATOM 1905 N N . ASP A 1 250 ? -1.282 1.205 15.966 1.00 76.44 250 ASP A N 1
ATOM 1906 C CA . ASP A 1 250 ? -0.072 1.796 16.560 1.00 76.44 250 ASP A CA 1
ATOM 1907 C C . ASP A 1 250 ? 0.031 1.727 18.105 1.00 76.44 250 ASP A C 1
ATOM 1909 O O . ASP A 1 250 ? 0.920 2.355 18.678 1.00 76.44 250 ASP A O 1
ATOM 1913 N N . TYR A 1 251 ? -0.779 0.909 18.798 1.00 80.38 251 TYR A N 1
ATOM 1914 C CA . TYR A 1 251 ? -0.720 0.747 20.268 1.00 80.38 251 TYR A CA 1
ATOM 1915 C C . TYR A 1 251 ? 0.703 0.515 20.801 1.00 80.38 251 TYR A C 1
ATOM 1917 O O . TYR A 1 251 ? 1.127 1.186 21.740 1.00 80.38 251 TYR A O 1
ATOM 1925 N N . ASP A 1 252 ? 1.470 -0.392 20.187 1.00 82.81 252 ASP A N 1
ATOM 1926 C CA . ASP A 1 252 ? 2.843 -0.681 20.620 1.00 82.81 252 ASP A CA 1
ATOM 1927 C C . ASP A 1 252 ? 3.774 0.530 20.424 1.00 82.81 252 ASP A C 1
ATOM 1929 O O . ASP A 1 252 ? 4.665 0.764 21.240 1.00 82.81 252 ASP A O 1
ATOM 1933 N N . ARG A 1 253 ? 3.537 1.357 19.394 1.00 83.62 253 ARG A N 1
ATOM 1934 C CA . ARG A 1 253 ? 4.284 2.607 19.161 1.00 83.62 253 ARG A CA 1
ATOM 1935 C C . ARG A 1 253 ? 3.900 3.704 20.145 1.00 83.62 253 ARG A C 1
ATOM 1937 O O . ARG A 1 253 ? 4.769 4.479 20.550 1.00 83.62 253 ARG A O 1
ATOM 1944 N N . ILE A 1 254 ? 2.625 3.785 20.529 1.00 86.62 254 ILE A N 1
ATOM 1945 C CA . ILE A 1 254 ? 2.175 4.682 21.597 1.00 86.62 254 ILE A CA 1
ATOM 1946 C C . ILE A 1 254 ? 2.818 4.250 22.912 1.00 86.62 254 ILE A C 1
ATOM 1948 O O . ILE A 1 254 ? 3.440 5.059 23.593 1.00 86.62 254 ILE A O 1
ATOM 1952 N N . ARG A 1 255 ? 2.750 2.955 23.236 1.00 84.62 255 ARG A N 1
ATOM 1953 C CA . ARG A 1 255 ? 3.319 2.399 24.462 1.00 84.62 255 ARG A CA 1
ATOM 1954 C C . ARG A 1 255 ? 4.834 2.564 24.538 1.00 84.62 255 ARG A C 1
ATOM 1956 O O . ARG A 1 255 ? 5.327 2.837 25.621 1.00 84.62 255 ARG A O 1
ATOM 1963 N N . ALA A 1 256 ? 5.571 2.450 23.437 1.00 85.12 256 ALA A N 1
ATOM 1964 C CA . ALA A 1 256 ? 7.031 2.559 23.444 1.00 85.12 256 ALA A CA 1
ATOM 1965 C C . ALA A 1 256 ? 7.570 4.002 23.549 1.00 85.12 256 ALA A C 1
ATOM 1967 O O . ALA A 1 256 ? 8.735 4.188 23.891 1.00 85.12 256 ALA A O 1
ATOM 1968 N N . SER A 1 257 ? 6.762 5.031 23.264 1.00 87.56 257 SER A N 1
ATOM 1969 C CA . SER A 1 257 ? 7.233 6.420 23.142 1.00 87.56 257 SER A CA 1
ATOM 1970 C C . SER A 1 257 ? 6.620 7.347 24.191 1.00 87.56 257 SER A C 1
ATOM 1972 O O . SER A 1 257 ? 5.424 7.635 24.168 1.00 87.56 257 SER A O 1
ATOM 1974 N N . ALA A 1 258 ? 7.461 7.914 25.063 1.00 87.81 258 ALA A N 1
ATOM 1975 C CA . ALA A 1 258 ? 7.030 8.915 26.042 1.00 87.81 258 ALA A CA 1
ATOM 1976 C C . ALA A 1 258 ? 6.401 10.158 25.392 1.00 87.81 258 ALA A C 1
ATOM 1978 O O . ALA A 1 258 ? 5.498 10.762 25.969 1.00 87.81 258 ALA A O 1
ATOM 1979 N N . ALA A 1 259 ? 6.856 10.542 24.194 1.00 88.56 259 ALA A N 1
ATOM 1980 C CA . ALA A 1 259 ? 6.268 11.649 23.444 1.00 88.56 259 ALA A CA 1
ATOM 1981 C C . ALA A 1 259 ? 4.826 11.326 23.026 1.00 88.56 259 ALA A C 1
ATOM 1983 O O . ALA A 1 259 ? 3.923 12.115 23.298 1.00 88.56 259 ALA A O 1
ATOM 1984 N N . HIS A 1 260 ? 4.597 10.127 22.480 1.00 91.38 260 HIS A N 1
ATOM 1985 C CA . HIS A 1 260 ? 3.262 9.674 22.091 1.00 91.38 260 HIS A CA 1
ATOM 1986 C C . HIS A 1 260 ? 2.323 9.536 23.292 1.00 91.38 260 HIS A C 1
ATOM 1988 O O . HIS A 1 260 ? 1.158 9.904 23.191 1.00 91.38 260 HIS A O 1
ATOM 1994 N N . ARG A 1 261 ? 2.810 9.059 24.446 1.00 91.69 261 ARG A N 1
ATOM 1995 C CA . ARG A 1 261 ? 1.979 8.964 25.660 1.00 91.69 261 ARG A CA 1
ATOM 1996 C C . ARG A 1 261 ? 1.593 10.334 26.216 1.00 91.69 261 ARG A C 1
ATOM 1998 O O . ARG A 1 261 ? 0.432 10.530 26.556 1.00 91.69 261 ARG A O 1
ATOM 2005 N N . ARG A 1 262 ? 2.512 11.309 26.236 1.00 91.69 262 ARG A N 1
ATOM 2006 C CA . ARG A 1 262 ? 2.176 12.702 26.606 1.00 91.69 262 ARG A CA 1
ATOM 2007 C C . ARG A 1 262 ? 1.146 13.302 25.657 1.00 91.69 262 ARG A C 1
ATOM 2009 O O . ARG A 1 262 ? 0.222 13.978 26.104 1.00 91.69 262 ARG A O 1
ATOM 2016 N N . GLU A 1 263 ? 1.308 13.044 24.366 1.00 94.31 263 GLU A N 1
ATOM 2017 C CA . GLU A 1 263 ? 0.389 13.524 23.342 1.00 94.31 263 GLU A CA 1
ATOM 2018 C C . GLU A 1 263 ? -0.990 12.864 23.464 1.00 94.31 263 GLU A C 1
ATOM 2020 O O . GLU A 1 263 ? -2.003 13.557 23.427 1.00 94.31 263 GLU A O 1
ATOM 2025 N N . LEU A 1 264 ? -1.047 11.561 23.750 1.00 93.50 264 LEU A N 1
ATOM 2026 C CA . LEU A 1 264 ? -2.285 10.865 24.092 1.00 93.50 264 LEU A CA 1
ATOM 2027 C C . LEU A 1 264 ? -2.974 11.515 25.296 1.00 93.50 264 LEU A C 1
ATOM 2029 O O . LEU A 1 264 ? -4.146 11.862 25.195 1.00 93.50 264 LEU A O 1
ATOM 2033 N N . SER A 1 265 ? -2.266 11.759 26.402 1.00 91.62 265 SER A N 1
ATOM 2034 C CA . SER A 1 265 ? -2.849 12.426 27.577 1.00 91.62 265 SER A CA 1
ATOM 2035 C C . SER A 1 265 ? -3.375 13.831 27.254 1.00 91.62 265 SER A C 1
ATOM 2037 O O . SER A 1 265 ? -4.455 14.213 27.717 1.00 91.62 265 SER A O 1
ATOM 2039 N N . ARG A 1 266 ? -2.656 14.597 26.419 1.00 94.06 266 ARG A N 1
ATOM 2040 C CA . ARG A 1 266 ? -3.102 15.910 25.930 1.00 94.06 266 ARG A CA 1
ATOM 2041 C C . ARG A 1 266 ? -4.413 15.790 25.152 1.00 94.06 266 ARG A C 1
ATOM 2043 O O . ARG A 1 266 ? -5.346 16.538 25.429 1.00 94.06 266 ARG A O 1
ATOM 2050 N N . MET A 1 267 ? -4.497 14.855 24.207 1.00 94.75 267 MET A N 1
ATOM 2051 C CA . MET A 1 267 ? -5.681 14.667 23.363 1.00 94.75 267 MET A CA 1
ATOM 2052 C C . MET A 1 267 ? -6.880 14.127 24.146 1.00 94.75 267 MET A C 1
ATOM 2054 O O . MET A 1 267 ? -7.981 14.645 23.988 1.00 94.75 267 MET A O 1
ATOM 2058 N N . LEU A 1 268 ? -6.668 13.168 25.053 1.00 93.12 268 LEU A N 1
ATOM 2059 C CA . LEU A 1 268 ? -7.715 12.667 25.951 1.00 93.12 268 LEU A CA 1
ATOM 2060 C C . LEU A 1 268 ? -8.291 13.786 26.830 1.00 93.12 268 LEU A C 1
ATOM 2062 O O . LEU A 1 268 ? -9.494 13.819 27.068 1.00 93.12 268 LEU A O 1
ATOM 2066 N N . SER A 1 269 ? -7.461 14.749 27.248 1.00 92.38 269 SER A N 1
ATOM 2067 C CA . SER A 1 269 ? -7.924 15.924 27.999 1.00 92.38 269 SER A CA 1
ATOM 2068 C C . SER A 1 269 ? -8.831 16.846 27.171 1.00 92.38 269 SER A C 1
ATOM 2070 O O . SER A 1 269 ? -9.712 17.492 27.733 1.00 92.38 269 SER A O 1
ATOM 2072 N N . LEU A 1 270 ? -8.641 16.908 25.847 1.00 94.31 270 LEU A N 1
ATOM 2073 C CA . LEU A 1 270 ? -9.472 17.717 24.944 1.00 94.31 270 LEU A CA 1
ATOM 2074 C C . LEU A 1 270 ? -10.842 17.089 24.670 1.00 94.31 270 LEU A C 1
ATOM 2076 O O . LEU A 1 270 ? -11.761 17.808 24.293 1.00 94.31 270 LEU A O 1
ATOM 2080 N N . ILE A 1 271 ? -10.973 15.775 24.869 1.00 93.94 271 ILE A N 1
ATOM 2081 C CA . ILE A 1 271 ? -12.200 15.005 24.607 1.00 93.94 271 ILE A CA 1
ATOM 2082 C C . ILE A 1 271 ? -12.790 14.403 25.888 1.00 93.94 271 ILE A C 1
ATOM 2084 O O . ILE A 1 271 ? -13.595 13.472 25.834 1.00 93.94 271 ILE A O 1
ATOM 2088 N N . ALA A 1 272 ? -12.374 14.910 27.053 1.00 91.38 272 ALA A N 1
ATOM 2089 C CA . ALA A 1 272 ? -12.663 14.345 28.373 1.00 91.38 272 ALA A CA 1
ATOM 2090 C C . ALA A 1 272 ? -14.164 14.253 28.709 1.00 91.38 272 ALA A C 1
ATOM 2092 O O . ALA A 1 272 ? -14.567 13.494 29.583 1.00 91.38 272 ALA A O 1
ATOM 2093 N N . ASP A 1 273 ? -15.006 15.024 28.030 1.00 91.81 273 ASP A N 1
ATOM 2094 C CA . ASP A 1 273 ? -16.465 15.003 28.142 1.00 91.81 273 ASP A CA 1
ATOM 2095 C C . ASP A 1 273 ? -17.135 13.841 27.384 1.00 91.81 273 ASP A C 1
ATOM 2097 O O . ASP A 1 273 ? -18.285 13.502 27.682 1.00 91.81 273 ASP A O 1
ATOM 2101 N N . SER A 1 274 ? -16.414 13.218 26.449 1.00 90.31 274 SER A N 1
ATOM 2102 C CA . SER A 1 274 ? -16.845 12.070 25.638 1.00 90.31 274 SER A CA 1
ATOM 2103 C C . SER A 1 274 ? -16.264 10.726 26.097 1.00 90.31 274 SER A C 1
ATOM 2105 O O . SER A 1 274 ? -16.631 9.684 25.554 1.00 90.31 274 SER A O 1
ATOM 2107 N N . ILE A 1 275 ? -15.398 10.717 27.118 1.00 90.62 275 ILE A N 1
ATOM 2108 C CA . ILE A 1 275 ? -14.709 9.515 27.615 1.00 90.62 275 ILE A CA 1
ATOM 2109 C C . ILE A 1 275 ? -14.715 9.421 29.149 1.00 90.62 275 ILE A C 1
ATOM 2111 O O . ILE A 1 275 ? -14.864 10.415 29.854 1.00 90.62 275 ILE A O 1
ATOM 2115 N N . TYR A 1 276 ? -14.486 8.218 29.671 1.00 82.62 276 TYR A N 1
ATOM 2116 C CA . TYR A 1 276 ? -14.117 7.957 31.061 1.00 82.62 276 TYR A CA 1
ATOM 2117 C C . TYR A 1 276 ? -12.680 7.450 31.121 1.00 82.62 276 TYR A C 1
ATOM 2119 O O . TYR A 1 276 ? -12.370 6.426 30.520 1.00 82.62 276 TYR A O 1
ATOM 2127 N N . ILE A 1 277 ? -11.807 8.135 31.857 1.00 84.81 277 ILE A N 1
ATOM 2128 C CA . ILE A 1 277 ? -10.441 7.661 32.116 1.00 84.81 277 ILE A CA 1
ATOM 2129 C C . ILE A 1 277 ? -10.500 6.678 33.291 1.00 84.81 277 ILE A C 1
ATOM 2131 O O . ILE A 1 277 ? -11.029 7.020 34.346 1.00 84.81 277 ILE A O 1
ATOM 2135 N N . LEU A 1 278 ? -9.992 5.461 33.089 1.00 75.44 278 LEU A N 1
ATOM 2136 C CA . LEU A 1 278 ? -10.014 4.387 34.084 1.00 75.44 278 LEU A CA 1
ATOM 2137 C C . LEU A 1 278 ? -8.814 4.494 35.030 1.00 75.44 278 LEU A C 1
ATOM 2139 O O . LEU A 1 278 ? -8.964 4.853 36.192 1.00 75.44 278 LEU A O 1
ATOM 2143 N N . GLU A 1 279 ? -7.619 4.197 34.516 1.00 73.62 279 GLU A N 1
ATOM 2144 C CA . GLU A 1 279 ? -6.356 4.185 35.256 1.00 73.62 279 GLU A CA 1
ATOM 2145 C C . GLU A 1 279 ? -5.194 4.520 34.308 1.00 73.62 279 GLU A C 1
ATOM 2147 O O . GLU A 1 279 ? -5.222 4.179 33.118 1.00 73.62 279 GLU A O 1
ATOM 2152 N N . GLU A 1 280 ? -4.157 5.174 34.835 1.00 73.19 280 GLU A N 1
ATOM 2153 C CA . GLU A 1 280 ? -2.881 5.349 34.139 1.00 73.19 280 GLU A CA 1
ATOM 2154 C C . GLU A 1 280 ? -1.939 4.201 34.498 1.00 73.19 280 GLU A C 1
ATOM 2156 O O . GLU A 1 280 ? -1.485 4.077 35.639 1.00 73.19 280 GLU A O 1
ATOM 2161 N N . VAL A 1 281 ? -1.611 3.370 33.509 1.00 73.31 281 VAL A N 1
ATOM 2162 C CA . VAL A 1 281 ? -0.581 2.341 33.670 1.00 73.31 281 VAL A CA 1
ATOM 2163 C C . VAL A 1 281 ? 0.770 3.044 33.732 1.00 73.31 281 VAL A C 1
ATOM 2165 O O . VAL A 1 281 ? 1.179 3.660 32.751 1.00 73.31 281 VAL A O 1
ATOM 2168 N N . GLN A 1 282 ? 1.447 2.982 34.877 1.00 74.44 282 GLN A N 1
ATOM 2169 C CA . GLN A 1 282 ? 2.782 3.561 35.033 1.00 74.44 282 GLN A CA 1
ATOM 2170 C C . GLN A 1 282 ? 3.789 2.787 34.173 1.00 74.44 282 GLN A C 1
ATOM 2172 O O . GLN A 1 282 ? 3.843 1.561 34.238 1.00 74.44 282 GLN A O 1
ATOM 2177 N N . GLU A 1 283 ? 4.576 3.512 33.382 1.00 74.50 283 GLU A N 1
ATOM 2178 C CA . GLU A 1 283 ? 5.680 2.967 32.584 1.00 74.50 283 GLU A CA 1
ATOM 2179 C C . GLU A 1 283 ? 7.025 3.394 33.202 1.00 74.50 283 GLU A C 1
ATOM 2181 O O . GLU A 1 283 ? 7.096 4.377 33.948 1.00 74.50 283 GLU A O 1
ATOM 2186 N N . ASP A 1 284 ? 8.097 2.661 32.888 1.00 68.19 284 ASP A N 1
ATOM 2187 C CA . ASP A 1 284 ? 9.424 2.792 33.522 1.00 68.19 284 ASP A CA 1
ATOM 2188 C C . ASP A 1 284 ? 10.057 4.193 33.399 1.00 68.19 284 ASP A C 1
ATOM 2190 O O . ASP A 1 284 ? 10.934 4.565 34.180 1.00 68.19 284 ASP A O 1
ATOM 2194 N N . ASP A 1 285 ? 9.615 4.993 32.430 1.00 69.94 285 ASP A N 1
ATOM 2195 C CA . ASP A 1 285 ? 10.094 6.353 32.168 1.00 69.94 285 ASP A CA 1
ATOM 2196 C C . ASP A 1 285 ? 9.237 7.458 32.821 1.00 69.94 285 ASP A C 1
ATOM 2198 O O . ASP A 1 285 ? 9.450 8.649 32.570 1.00 69.94 285 ASP A O 1
ATOM 2202 N N . GLY A 1 286 ? 8.282 7.077 33.676 1.00 70.94 286 GLY A N 1
ATOM 2203 C CA . GLY A 1 286 ? 7.476 7.990 34.487 1.00 70.94 286 GLY A CA 1
ATOM 2204 C C . GLY A 1 286 ? 6.353 8.713 33.738 1.00 70.94 286 GLY A C 1
ATOM 2205 O O . GLY A 1 286 ? 5.738 9.613 34.306 1.00 70.94 286 GLY A O 1
ATOM 2206 N N . VAL A 1 287 ? 6.072 8.351 32.480 1.00 75.94 287 VAL A N 1
ATOM 2207 C CA . VAL A 1 287 ? 4.900 8.838 31.731 1.00 75.94 287 VAL A CA 1
ATOM 2208 C C . VAL A 1 287 ? 3.916 7.687 31.556 1.00 75.94 287 VAL A C 1
ATOM 2210 O O . VAL A 1 287 ? 4.180 6.771 30.778 1.00 75.94 287 VAL A O 1
ATOM 2213 N N . GLY A 1 288 ? 2.781 7.743 32.254 1.00 75.81 288 GLY A N 1
ATOM 2214 C CA . GLY A 1 288 ? 1.776 6.683 32.221 1.00 75.81 288 GLY A CA 1
ATOM 2215 C C . GLY A 1 288 ? 1.023 6.569 30.890 1.00 75.81 288 GLY A C 1
ATOM 2216 O O . GLY A 1 288 ? 0.923 7.526 30.121 1.00 75.81 288 GLY A O 1
ATOM 2217 N N . LEU A 1 289 ? 0.478 5.383 30.617 1.00 80.81 289 LEU A N 1
ATOM 2218 C CA . LEU A 1 289 ? -0.439 5.124 29.509 1.00 80.81 289 LEU A CA 1
ATOM 2219 C C . LEU A 1 289 ? -1.882 5.136 30.027 1.00 80.81 289 LEU A C 1
ATOM 2221 O O . LEU A 1 289 ? -2.297 4.228 30.752 1.00 80.81 289 LEU A O 1
ATOM 2225 N N . ALA A 1 290 ? -2.646 6.157 29.645 1.00 79.06 290 ALA A N 1
ATOM 2226 C CA . ALA A 1 290 ? -4.039 6.299 30.052 1.00 79.06 290 ALA A CA 1
ATOM 2227 C C . ALA A 1 290 ? -4.939 5.266 29.355 1.00 79.06 290 ALA A C 1
ATOM 2229 O O . ALA A 1 290 ? -4.991 5.190 28.123 1.00 79.06 290 ALA A O 1
ATOM 2230 N N . ARG A 1 291 ? -5.685 4.491 30.148 1.00 80.94 291 ARG A N 1
ATOM 2231 C CA . ARG A 1 291 ? -6.804 3.674 29.661 1.00 80.94 291 ARG A CA 1
ATOM 2232 C C . ARG A 1 291 ? -8.096 4.469 29.762 1.00 80.94 291 ARG A C 1
ATOM 2234 O O . ARG A 1 291 ? -8.338 5.127 30.772 1.00 80.94 291 ARG A O 1
ATOM 2241 N N . PHE A 1 292 ? -8.936 4.383 28.739 1.00 84.62 292 PHE A N 1
ATOM 2242 C CA . PHE A 1 292 ? -10.210 5.089 28.701 1.00 84.62 292 PHE A CA 1
ATOM 2243 C C . PHE A 1 292 ? -11.309 4.229 28.075 1.00 84.62 292 PHE A C 1
ATOM 2245 O O . PHE A 1 292 ? -11.030 3.314 27.302 1.00 84.62 292 PHE A O 1
ATOM 2252 N N . ILE A 1 293 ? -12.554 4.546 28.414 1.00 80.88 293 ILE A N 1
ATOM 2253 C CA . ILE A 1 293 ? -13.769 4.016 27.793 1.00 80.88 293 ILE A CA 1
ATOM 2254 C C . ILE A 1 293 ? -14.492 5.183 27.124 1.00 80.88 293 ILE A C 1
ATOM 2256 O O . ILE A 1 293 ? -14.523 6.287 27.667 1.00 80.88 293 ILE A O 1
ATOM 2260 N N . VAL A 1 294 ? -15.075 4.958 25.951 1.00 87.62 294 VAL A N 1
ATOM 2261 C CA . VAL A 1 294 ? -15.901 5.963 25.274 1.00 87.62 294 VAL A CA 1
ATOM 2262 C C . VAL A 1 294 ? -17.262 6.037 25.966 1.00 87.62 294 VAL A C 1
ATOM 2264 O O . VAL A 1 294 ? -17.963 5.036 26.064 1.00 87.62 294 VAL A O 1
ATOM 2267 N N . LYS A 1 295 ? -17.621 7.221 26.465 1.00 84.38 295 LYS A N 1
ATOM 2268 C CA . LYS A 1 295 ? -18.902 7.492 27.133 1.00 84.38 295 LYS A CA 1
ATOM 2269 C C . LYS A 1 295 ? -20.014 7.791 26.129 1.00 84.38 295 LYS A C 1
ATOM 2271 O O . LYS A 1 295 ? -21.147 7.373 26.332 1.00 84.38 295 LYS A O 1
ATOM 2276 N N . ASP A 1 296 ? -19.693 8.571 25.101 1.00 86.25 296 ASP A N 1
ATOM 2277 C CA . ASP A 1 296 ? -20.625 9.046 24.077 1.00 86.25 296 ASP A CA 1
ATOM 2278 C C . ASP A 1 296 ? -19.930 8.940 22.719 1.00 86.25 296 ASP A C 1
ATOM 2280 O O . ASP A 1 296 ? -18.943 9.637 22.469 1.00 86.25 296 ASP A O 1
ATOM 2284 N N . ARG A 1 297 ? -20.410 8.017 21.878 1.00 85.69 297 ARG A N 1
ATOM 2285 C CA . ARG A 1 297 ? -19.751 7.666 20.618 1.00 85.69 297 ARG A CA 1
ATOM 2286 C C . ARG A 1 297 ? -19.839 8.789 19.590 1.00 85.69 297 ARG A C 1
ATOM 2288 O O . ARG A 1 297 ? -18.816 9.142 19.014 1.00 85.69 297 ARG A O 1
ATOM 2295 N N . ASP A 1 298 ? -21.015 9.385 19.419 1.00 87.00 298 ASP A N 1
ATOM 2296 C CA . ASP A 1 298 ? -21.230 10.449 18.436 1.00 87.00 298 ASP A CA 1
ATOM 2297 C C . ASP A 1 298 ? -20.375 11.672 18.767 1.00 87.00 298 ASP A C 1
ATOM 2299 O O . ASP A 1 298 ? -19.730 12.266 17.899 1.00 87.00 298 ASP A O 1
ATOM 2303 N N . ARG A 1 299 ? -20.315 12.027 20.054 1.00 89.38 299 ARG A N 1
ATOM 2304 C CA . ARG A 1 299 ? -19.489 13.138 20.526 1.00 89.38 299 ARG A CA 1
ATOM 2305 C C . ARG A 1 299 ? -17.998 12.837 20.403 1.00 89.38 299 ARG A C 1
ATOM 2307 O O . ARG A 1 299 ? -17.234 13.717 20.012 1.00 89.38 299 ARG A O 1
ATOM 2314 N N . TYR A 1 300 ? -17.585 11.612 20.720 1.00 90.38 300 TYR A N 1
ATOM 2315 C CA . TYR A 1 300 ? -16.204 11.166 20.559 1.00 90.38 300 TYR A CA 1
ATOM 2316 C C . TYR A 1 300 ? -15.755 11.262 19.097 1.00 90.38 300 TYR A C 1
ATOM 2318 O O . TYR A 1 300 ? -14.744 11.901 18.808 1.00 90.38 300 TYR A O 1
ATOM 2326 N N . ASP A 1 301 ? -16.541 10.712 18.169 1.00 89.62 301 ASP A N 1
ATOM 2327 C CA . ASP A 1 301 ? -16.231 10.727 16.739 1.00 89.62 301 ASP A CA 1
ATOM 2328 C C . ASP A 1 301 ? -16.231 12.163 16.175 1.00 89.62 301 ASP A C 1
ATOM 2330 O O . ASP A 1 301 ? -15.344 12.522 15.393 1.00 89.62 301 ASP A O 1
ATOM 2334 N N . ALA A 1 302 ? -17.145 13.031 16.631 1.00 92.12 302 ALA A N 1
ATOM 2335 C CA . ALA A 1 302 ? -17.140 14.453 16.281 1.00 92.12 302 ALA A CA 1
ATOM 2336 C C . ALA A 1 302 ? -15.859 15.164 16.755 1.00 92.12 302 ALA A C 1
ATOM 2338 O O . ALA A 1 302 ? -15.221 15.879 15.977 1.00 92.12 302 ALA A O 1
ATOM 2339 N N . HIS A 1 303 ? -15.434 14.926 17.999 1.00 94.19 303 HIS A N 1
ATOM 2340 C CA . HIS A 1 303 ? -14.194 15.496 18.520 1.00 94.19 303 HIS A CA 1
ATOM 2341 C C . HIS A 1 303 ? -12.956 14.987 17.782 1.00 94.19 303 HIS A C 1
ATOM 2343 O O . HIS A 1 303 ? -12.053 15.776 17.501 1.00 94.19 303 HIS A O 1
ATOM 2349 N N . LEU A 1 304 ? -12.902 13.698 17.437 1.00 93.88 304 LEU A N 1
ATOM 2350 C CA . LEU A 1 304 ? -11.810 13.163 16.626 1.00 93.88 304 LEU A CA 1
ATOM 2351 C C . LEU A 1 304 ? -11.757 13.827 15.248 1.00 93.88 304 LEU A C 1
ATOM 2353 O O . LEU A 1 304 ? -10.670 14.189 14.796 1.00 93.88 304 LEU A O 1
ATOM 2357 N N . CYS A 1 305 ? -12.908 14.058 14.612 1.00 92.88 305 CYS A N 1
ATOM 2358 C CA . CYS A 1 305 ? -12.976 14.787 13.345 1.00 92.88 305 CYS A CA 1
ATOM 2359 C C . CYS A 1 305 ? -12.471 16.232 13.481 1.00 92.88 305 CYS A C 1
ATOM 2361 O O . CYS A 1 305 ? -11.755 16.719 12.605 1.00 92.88 305 CYS A O 1
ATOM 2363 N N . ASP A 1 306 ? -12.809 16.922 14.572 1.00 95.62 306 ASP A N 1
ATOM 2364 C CA . ASP A 1 306 ? -12.334 18.284 14.833 1.00 95.62 306 ASP A CA 1
ATOM 2365 C C . ASP A 1 306 ? -10.823 18.331 15.085 1.00 95.62 306 ASP A C 1
ATOM 2367 O O . ASP A 1 306 ? -10.133 19.197 14.542 1.00 95.62 306 ASP A O 1
ATOM 2371 N N . LEU A 1 307 ? -10.291 17.379 15.854 1.00 95.25 307 LEU A N 1
ATOM 2372 C CA . LEU A 1 307 ? -8.857 17.246 16.112 1.00 95.25 307 LEU A CA 1
ATOM 2373 C C . LEU A 1 307 ? -8.080 16.909 14.834 1.00 95.25 307 LEU A C 1
ATOM 2375 O O . LEU A 1 307 ? -7.025 17.497 14.591 1.00 95.25 307 LEU A O 1
ATOM 2379 N N . ALA A 1 308 ? -8.613 16.017 13.994 1.00 92.88 308 ALA A N 1
ATOM 2380 C CA . ALA A 1 308 ? -8.041 15.710 12.688 1.00 92.88 308 ALA A CA 1
ATOM 2381 C C . ALA A 1 308 ? -8.016 16.955 11.792 1.00 92.88 308 ALA A C 1
ATOM 2383 O O . ALA A 1 308 ? -6.960 17.318 11.277 1.00 92.88 308 ALA A O 1
ATOM 2384 N N . ARG A 1 309 ? -9.137 17.681 11.688 1.00 94.25 309 ARG A N 1
ATOM 2385 C CA . ARG A 1 309 ? -9.223 18.924 10.903 1.00 94.25 309 ARG A CA 1
ATOM 2386 C C . ARG A 1 309 ? -8.258 19.996 11.413 1.00 94.25 309 ARG A C 1
ATOM 2388 O O . ARG A 1 309 ? -7.662 20.711 10.612 1.00 94.25 309 ARG A O 1
ATOM 2395 N N . ALA A 1 310 ? -8.083 20.100 12.731 1.00 94.94 310 ALA A N 1
ATOM 2396 C CA . ALA A 1 310 ? -7.122 21.016 13.335 1.00 94.94 310 ALA A CA 1
ATOM 2397 C C . ALA A 1 310 ? -5.679 20.649 12.965 1.00 94.94 310 ALA A C 1
ATOM 2399 O O . ALA A 1 310 ? -4.915 21.536 12.595 1.00 94.94 310 ALA A O 1
ATOM 2400 N N . LEU A 1 311 ? -5.316 19.362 13.003 1.00 95.00 311 LEU A N 1
ATOM 2401 C CA . LEU A 1 311 ? -3.991 18.909 12.576 1.00 95.00 311 LEU A CA 1
ATOM 2402 C C . LEU A 1 311 ? -3.757 19.182 11.083 1.00 95.00 311 LEU A C 1
ATOM 2404 O O . LEU A 1 311 ? -2.700 19.691 10.722 1.00 95.00 311 LEU A O 1
ATOM 2408 N N . MET A 1 312 ? -4.741 18.895 10.226 1.00 93.50 312 MET A N 1
ATOM 2409 C CA . MET A 1 312 ? -4.675 19.181 8.786 1.00 93.50 312 MET A CA 1
ATOM 2410 C C . MET A 1 312 ? -4.431 20.674 8.522 1.00 93.50 312 MET A C 1
ATOM 2412 O O . MET A 1 312 ? -3.545 21.037 7.747 1.00 93.50 312 MET A O 1
ATOM 2416 N N . ALA A 1 313 ? -5.165 21.549 9.217 1.00 92.81 313 ALA A N 1
ATOM 2417 C CA . ALA A 1 313 ? -4.976 22.994 9.125 1.00 92.81 313 ALA A CA 1
ATOM 2418 C C . ALA A 1 313 ? -3.590 23.434 9.624 1.00 92.81 313 ALA A C 1
ATOM 2420 O O . ALA A 1 313 ? -2.964 24.296 9.009 1.00 92.81 313 ALA A O 1
ATOM 2421 N N . ASP A 1 314 ? -3.089 22.827 10.703 1.00 93.56 314 ASP A N 1
ATOM 2422 C CA . ASP A 1 314 ? -1.774 23.138 11.269 1.00 93.56 314 ASP A CA 1
ATOM 2423 C C . ASP A 1 314 ? -0.634 22.739 10.315 1.00 93.56 314 ASP A C 1
ATOM 2425 O O . ASP A 1 314 ? 0.323 23.494 10.134 1.00 93.56 314 ASP A O 1
ATOM 2429 N N . VAL A 1 315 ? -0.763 21.591 9.637 1.00 91.06 315 VAL A N 1
ATOM 2430 C CA . VAL A 1 315 ? 0.161 21.143 8.579 1.00 91.06 315 VAL A CA 1
ATOM 2431 C C . VAL A 1 315 ? 0.173 22.123 7.411 1.00 91.06 315 VAL A C 1
ATOM 2433 O O . VAL A 1 315 ? 1.247 22.566 6.998 1.00 91.06 315 VAL A O 1
ATOM 2436 N N . ALA A 1 316 ? -1.006 22.488 6.904 1.00 87.81 316 ALA A N 1
ATOM 2437 C CA . ALA A 1 316 ? -1.141 23.425 5.793 1.00 87.81 316 ALA A CA 1
ATOM 2438 C C . ALA A 1 316 ? -0.591 24.820 6.139 1.00 87.81 316 ALA A C 1
ATOM 2440 O O . ALA A 1 316 ? -0.025 25.494 5.283 1.00 87.81 316 ALA A O 1
ATOM 2441 N N . GLN A 1 317 ? -0.740 25.255 7.394 1.00 88.94 317 GLN A N 1
ATOM 2442 C CA . GLN A 1 317 ? -0.295 26.572 7.841 1.00 88.94 317 GLN A CA 1
ATOM 2443 C C . GLN A 1 317 ? 1.208 26.635 8.130 1.00 88.94 317 GLN A C 1
ATOM 2445 O O . GLN A 1 317 ? 1.835 27.657 7.852 1.00 88.94 317 GLN A O 1
ATOM 2450 N N . LYS A 1 318 ? 1.780 25.598 8.752 1.00 88.81 318 LYS A N 1
ATOM 2451 C CA . LYS A 1 318 ? 3.159 25.652 9.259 1.00 88.81 318 LYS A CA 1
ATOM 2452 C C . LYS A 1 318 ? 4.200 25.091 8.295 1.00 88.81 318 LYS A C 1
ATOM 2454 O O . LYS A 1 318 ? 5.362 25.466 8.409 1.00 88.81 318 LYS A O 1
ATOM 2459 N N . ILE A 1 319 ? 3.820 24.226 7.351 1.00 86.75 319 ILE A N 1
ATOM 2460 C CA . ILE A 1 319 ? 4.712 23.833 6.251 1.00 86.75 319 ILE A CA 1
ATOM 2461 C C . ILE A 1 319 ? 4.537 24.853 5.127 1.00 86.75 319 ILE A C 1
ATOM 2463 O O . ILE A 1 319 ? 3.695 24.699 4.241 1.00 86.75 319 ILE A O 1
ATOM 2467 N N . VAL A 1 320 ? 5.321 25.925 5.203 1.00 79.06 320 VAL A N 1
ATOM 2468 C CA . VAL A 1 320 ? 5.281 27.018 4.231 1.00 79.06 320 VAL A CA 1
ATOM 2469 C C . VAL A 1 320 ? 6.307 26.751 3.139 1.00 79.06 320 VAL A C 1
ATOM 2471 O O . VAL A 1 320 ? 7.505 26.728 3.400 1.00 79.06 320 VAL A O 1
ATOM 2474 N N . ILE A 1 321 ? 5.820 26.576 1.914 1.00 77.31 321 ILE A N 1
ATOM 2475 C CA . ILE A 1 321 ? 6.642 26.536 0.707 1.00 77.31 321 ILE A CA 1
ATOM 2476 C C . ILE A 1 321 ? 6.583 27.930 0.082 1.00 77.31 321 ILE A C 1
ATOM 2478 O O . ILE A 1 321 ? 5.600 28.275 -0.577 1.00 77.31 321 ILE A O 1
ATOM 2482 N N . ASP A 1 322 ? 7.597 28.758 0.335 1.00 61.09 322 ASP A N 1
ATOM 2483 C CA . ASP A 1 322 ? 7.633 30.125 -0.186 1.00 61.09 322 ASP A CA 1
ATOM 2484 C C . ASP A 1 322 ? 8.309 30.134 -1.561 1.00 61.09 322 ASP A C 1
ATOM 2486 O O . ASP A 1 322 ? 9.536 30.117 -1.691 1.00 61.09 322 ASP A O 1
ATOM 2490 N N . ARG A 1 323 ? 7.498 30.133 -2.623 1.00 60.38 323 ARG A N 1
ATOM 2491 C CA . ARG A 1 323 ? 7.982 30.418 -3.975 1.00 60.38 323 ARG A CA 1
ATOM 2492 C C . ARG A 1 323 ? 7.173 31.540 -4.606 1.00 60.38 323 ARG A C 1
ATOM 2494 O O . ARG A 1 323 ? 5.946 31.439 -4.675 1.00 60.38 323 ARG A O 1
ATOM 2501 N N . PRO A 1 324 ? 7.828 32.575 -5.162 1.00 44.88 324 PRO A N 1
ATOM 2502 C CA . PRO A 1 324 ? 7.149 33.438 -6.110 1.00 44.88 324 PRO A CA 1
ATOM 2503 C C . PRO A 1 324 ? 6.670 32.571 -7.279 1.00 44.88 324 PRO A C 1
ATOM 2505 O O . PRO A 1 324 ? 7.417 31.720 -7.769 1.00 44.88 324 PRO A O 1
ATOM 2508 N N . ALA A 1 325 ? 5.418 32.775 -7.700 1.00 38.34 325 ALA A N 1
ATOM 2509 C CA . ALA A 1 325 ? 4.851 32.095 -8.859 1.00 38.34 325 ALA A CA 1
ATOM 2510 C C . ALA A 1 325 ? 5.860 32.139 -10.021 1.00 38.34 325 ALA A C 1
ATOM 2512 O O . ALA A 1 325 ? 6.461 33.199 -10.241 1.00 38.34 325 ALA A O 1
ATOM 2513 N N . PRO A 1 326 ? 6.086 31.023 -10.739 1.00 40.53 326 PRO A N 1
ATOM 2514 C CA . PRO A 1 326 ? 7.044 31.004 -11.831 1.00 40.53 326 PRO A CA 1
ATOM 2515 C C . PRO A 1 326 ? 6.703 32.148 -12.783 1.00 40.53 326 PRO A C 1
ATOM 2517 O O . PRO A 1 326 ? 5.559 32.269 -13.230 1.00 40.53 326 PRO A O 1
ATOM 2520 N N . ALA A 1 327 ? 7.679 33.023 -13.048 1.00 39.00 327 ALA A N 1
ATOM 2521 C CA . ALA A 1 327 ? 7.546 33.989 -14.124 1.00 39.00 327 ALA A CA 1
ATOM 2522 C C . ALA A 1 327 ? 7.169 33.180 -15.364 1.00 39.00 327 ALA A C 1
ATOM 2524 O O . ALA A 1 327 ? 7.883 32.237 -15.704 1.00 39.00 327 ALA A O 1
ATOM 2525 N N . ALA A 1 328 ? 6.008 33.479 -15.950 1.00 33.84 328 ALA A N 1
ATOM 2526 C CA . ALA A 1 328 ? 5.535 32.781 -17.132 1.00 33.84 328 ALA A CA 1
ATOM 2527 C C . ALA A 1 328 ? 6.691 32.719 -18.133 1.00 33.84 328 ALA A C 1
ATOM 2529 O O . ALA A 1 328 ? 7.216 33.770 -18.512 1.00 33.84 328 ALA A O 1
ATOM 2530 N N . ASP A 1 329 ? 7.110 31.504 -18.498 1.00 32.88 329 ASP A N 1
ATOM 2531 C CA . ASP A 1 329 ? 8.133 31.319 -19.519 1.00 32.88 329 ASP A CA 1
ATOM 2532 C C . ASP A 1 329 ? 7.746 32.184 -20.724 1.00 32.88 329 ASP A C 1
ATOM 2534 O O . ASP A 1 329 ? 6.574 32.162 -21.137 1.00 32.88 329 ASP A O 1
ATOM 2538 N N . PRO A 1 330 ? 8.671 32.988 -21.278 1.00 34.16 330 PRO A N 1
ATOM 2539 C CA . PRO A 1 330 ? 8.376 33.747 -22.474 1.00 34.16 330 PRO A CA 1
ATOM 2540 C C . PRO A 1 330 ? 8.014 32.729 -23.552 1.00 34.16 330 PRO A C 1
ATOM 2542 O O . PRO A 1 330 ? 8.860 31.962 -24.014 1.00 34.16 330 PRO A O 1
ATOM 2545 N N . ARG A 1 331 ? 6.724 32.685 -23.906 1.00 31.75 331 ARG A N 1
ATOM 2546 C CA . ARG A 1 331 ? 6.227 31.847 -24.997 1.00 31.75 331 ARG A CA 1
ATOM 2547 C C . ARG A 1 331 ? 7.138 32.073 -26.209 1.00 31.75 331 ARG A C 1
ATOM 2549 O O . ARG A 1 331 ? 7.447 33.235 -26.498 1.00 31.75 331 ARG A O 1
ATOM 2556 N N . PRO A 1 332 ? 7.564 31.015 -26.921 1.00 33.69 332 PRO A N 1
ATOM 2557 C CA . PRO A 1 332 ? 8.275 31.207 -28.176 1.00 33.69 332 PRO A CA 1
ATOM 2558 C C . PRO A 1 332 ? 7.414 32.086 -29.099 1.00 33.69 332 PRO A C 1
ATOM 2560 O O . PRO A 1 332 ? 6.181 32.014 -29.008 1.00 33.69 332 PRO A O 1
ATOM 2563 N N . PRO A 1 333 ? 8.021 32.944 -29.941 1.00 30.36 333 PRO A N 1
ATOM 2564 C CA . PRO A 1 333 ? 7.266 33.878 -30.761 1.00 30.36 333 PRO A CA 1
ATOM 2565 C C . PRO A 1 333 ? 6.266 33.094 -31.602 1.00 30.36 333 PRO A C 1
ATOM 2567 O O . PRO A 1 333 ? 6.647 32.205 -32.363 1.00 30.36 333 PRO A O 1
ATOM 2570 N N . VAL A 1 334 ? 4.984 33.402 -31.426 1.00 34.72 334 VAL A N 1
ATOM 2571 C CA . VAL A 1 334 ? 3.949 32.957 -32.350 1.00 34.72 334 VAL A CA 1
ATOM 2572 C C . VAL A 1 334 ? 4.277 33.624 -33.676 1.00 34.72 334 VAL A C 1
ATOM 2574 O O . VAL A 1 334 ? 4.296 34.850 -33.767 1.00 34.72 334 VAL A O 1
ATOM 2577 N N . GLU A 1 335 ? 4.608 32.813 -34.673 1.00 32.94 335 GLU A N 1
ATOM 2578 C CA . GLU A 1 335 ? 4.772 33.251 -36.050 1.00 32.94 335 GLU A CA 1
ATOM 2579 C C . GLU A 1 335 ? 3.465 33.944 -36.469 1.00 32.94 335 GLU A C 1
ATOM 2581 O O . GLU A 1 335 ? 2.391 33.338 -36.424 1.00 32.94 335 GLU A O 1
ATOM 2586 N N . GLU A 1 336 ? 3.540 35.245 -36.765 1.00 28.06 336 GLU A N 1
ATOM 2587 C CA . GLU A 1 336 ? 2.405 36.059 -37.200 1.00 28.06 336 GLU A CA 1
ATOM 2588 C C . GLU A 1 336 ? 1.820 35.472 -38.490 1.00 28.06 336 GLU A C 1
ATOM 2590 O O . GLU A 1 336 ? 2.258 35.769 -39.602 1.00 28.06 336 GLU A O 1
ATOM 2595 N N . ALA A 1 337 ? 0.789 34.641 -38.350 1.00 33.50 337 ALA A N 1
ATOM 2596 C CA . ALA A 1 337 ? -0.126 34.371 -39.439 1.00 33.50 337 ALA A CA 1
ATOM 2597 C C . ALA A 1 337 ? -0.907 35.663 -39.712 1.00 33.50 337 ALA A C 1
ATOM 2599 O O . ALA A 1 337 ? -1.642 36.173 -38.864 1.00 33.50 337 ALA A O 1
ATOM 2600 N N . THR A 1 338 ? -0.710 36.205 -40.908 1.00 27.33 338 THR A N 1
ATOM 2601 C CA . THR A 1 338 ? -1.452 37.350 -41.435 1.00 27.33 338 THR A CA 1
ATOM 2602 C C . THR A 1 338 ? -2.966 37.099 -41.353 1.00 27.33 338 THR A C 1
ATOM 2604 O O . THR A 1 338 ? -3.423 35.997 -41.666 1.00 27.33 338 THR A O 1
ATOM 2607 N N . PRO A 1 339 ? -3.774 38.093 -40.938 1.00 28.72 339 PRO A N 1
ATOM 2608 C CA . PRO A 1 339 ? -5.199 37.887 -40.720 1.00 28.72 339 PRO A CA 1
ATOM 2609 C C . PRO A 1 339 ? -5.958 37.835 -42.052 1.00 28.72 339 PRO A C 1
ATOM 2611 O O . PRO A 1 339 ? -5.859 38.742 -42.879 1.00 28.72 339 PRO A O 1
ATOM 2614 N N . ALA A 1 340 ? -6.770 36.793 -42.232 1.00 31.36 340 ALA A N 1
ATOM 2615 C CA . ALA A 1 340 ? -7.879 36.818 -43.181 1.00 31.36 340 ALA A CA 1
ATOM 2616 C C . ALA A 1 340 ? -9.034 37.660 -42.593 1.00 31.36 340 ALA A C 1
ATOM 2618 O O . ALA A 1 340 ? -9.229 37.656 -41.375 1.00 31.36 340 ALA A O 1
ATOM 2619 N N . PRO A 1 341 ? -9.796 38.401 -43.416 1.00 27.52 341 PRO A N 1
ATOM 2620 C CA . PRO A 1 341 ? -10.789 39.344 -42.920 1.00 27.52 341 PRO A CA 1
ATOM 2621 C C . PRO A 1 341 ? -12.002 38.629 -42.313 1.00 27.52 341 PRO A C 1
ATOM 2623 O O . PRO A 1 341 ? -12.566 37.703 -42.896 1.00 27.52 341 PRO A O 1
ATOM 2626 N N . VAL A 1 342 ? -12.407 39.118 -41.142 1.00 28.83 342 VAL A N 1
ATOM 2627 C CA . VAL A 1 342 ? -13.609 38.728 -40.401 1.00 28.83 342 VAL A CA 1
ATOM 2628 C C . VAL A 1 342 ? -14.836 39.350 -41.072 1.00 28.83 342 VAL A C 1
ATOM 2630 O O . VAL A 1 342 ? -14.848 40.549 -41.349 1.00 28.83 342 VAL A O 1
ATOM 2633 N N . ARG A 1 343 ? -15.881 38.549 -41.306 1.00 27.08 343 ARG A N 1
ATOM 2634 C CA . ARG A 1 343 ? -17.249 39.065 -41.430 1.00 27.08 343 ARG A CA 1
ATOM 2635 C C . ARG A 1 343 ? -17.873 39.060 -40.040 1.00 27.08 343 ARG A C 1
ATOM 2637 O O . ARG A 1 343 ? -17.959 38.011 -39.408 1.00 27.08 343 ARG A O 1
ATOM 2644 N N . GLU A 1 344 ? -18.208 40.258 -39.578 1.00 31.31 344 GLU A N 1
ATOM 2645 C CA . GLU A 1 344 ? -18.991 40.522 -38.376 1.00 31.31 344 GLU A CA 1
ATOM 2646 C C . GLU A 1 344 ? -20.365 39.872 -38.504 1.00 31.31 344 GLU A C 1
ATOM 2648 O O . GLU A 1 344 ? -20.969 39.976 -39.564 1.00 31.31 344 GLU A O 1
ATOM 2653 N N . ASP A 1 345 ? -20.864 39.281 -37.419 1.00 27.67 345 ASP A N 1
ATOM 2654 C CA . ASP A 1 345 ? -22.261 39.475 -37.048 1.00 27.67 345 ASP A CA 1
ATOM 2655 C C . ASP A 1 345 ? -22.424 39.397 -35.527 1.00 27.67 345 ASP A C 1
ATOM 2657 O O . ASP A 1 345 ? -21.876 38.542 -34.827 1.00 27.67 345 ASP A O 1
ATOM 2661 N N . VAL A 1 346 ? -23.136 40.405 -35.039 1.00 28.55 346 VAL A N 1
ATOM 2662 C CA . VAL A 1 346 ? -23.345 40.790 -33.648 1.00 28.55 346 VAL A CA 1
ATOM 2663 C C . VAL A 1 346 ? -24.537 40.028 -33.066 1.00 28.55 346 VAL A C 1
ATOM 2665 O O . VAL A 1 346 ? -25.557 39.829 -33.719 1.00 28.55 346 VAL A O 1
ATOM 2668 N N . ILE A 1 347 ? -24.403 39.638 -31.800 1.00 33.56 347 ILE A N 1
ATOM 2669 C CA . ILE A 1 347 ? -25.426 39.007 -30.959 1.00 33.56 347 ILE A CA 1
ATOM 2670 C C . ILE A 1 347 ? -26.641 39.936 -30.790 1.00 33.56 347 ILE A C 1
ATOM 2672 O O . ILE A 1 347 ? -26.471 41.101 -30.430 1.00 33.56 347 ILE A O 1
ATOM 2676 N N . ALA A 1 348 ? -27.863 39.406 -30.892 1.00 26.30 348 ALA A N 1
ATOM 2677 C CA . ALA A 1 348 ? -29.030 40.007 -30.244 1.00 26.30 348 ALA A CA 1
ATOM 2678 C C . ALA A 1 348 ? -30.043 38.946 -29.780 1.00 26.30 348 ALA A C 1
ATOM 2680 O O . ALA A 1 348 ? -30.211 37.898 -30.394 1.00 26.30 348 ALA A O 1
ATOM 2681 N N . ALA A 1 349 ? -30.655 39.243 -28.637 1.00 26.55 349 ALA A N 1
ATOM 2682 C CA . ALA A 1 349 ? -31.399 38.362 -27.748 1.00 26.55 349 ALA A CA 1
ATOM 2683 C C . ALA A 1 349 ? -32.845 38.030 -28.182 1.00 26.55 349 ALA A C 1
ATOM 2685 O O . ALA A 1 349 ? -33.448 38.722 -28.999 1.00 26.55 349 ALA A O 1
ATOM 2686 N N . LEU A 1 350 ? -33.391 36.989 -27.540 1.00 29.94 350 LEU A N 1
ATOM 2687 C CA . LEU A 1 350 ? -34.788 36.516 -27.561 1.00 29.94 350 LEU A CA 1
ATOM 2688 C C . LEU A 1 350 ? -35.840 37.592 -27.219 1.00 29.94 350 LEU A C 1
ATOM 2690 O O . LEU A 1 350 ? -35.581 38.474 -26.395 1.00 29.94 350 LEU A O 1
ATOM 2694 N N . PRO A 1 351 ? -37.075 37.421 -27.733 1.00 30.05 351 PRO A N 1
ATOM 2695 C CA . PRO A 1 351 ? -38.263 37.322 -26.867 1.00 30.05 351 PRO A CA 1
ATOM 2696 C C . PRO A 1 351 ? -39.234 36.166 -27.261 1.00 30.05 351 PRO A C 1
ATOM 2698 O O . PRO A 1 351 ? -38.965 35.466 -28.236 1.00 30.05 351 PRO A O 1
ATOM 2701 N N . PRO A 1 352 ? -40.306 35.899 -26.472 1.00 33.59 352 PRO A N 1
ATOM 2702 C CA . PRO A 1 352 ? -40.855 34.549 -26.270 1.00 33.59 352 PRO A CA 1
ATOM 2703 C C . PRO A 1 352 ? -42.244 34.269 -26.890 1.00 33.59 352 PRO A C 1
ATOM 2705 O O . PRO A 1 352 ? -42.932 35.193 -27.305 1.00 33.59 352 PRO A O 1
ATOM 2708 N N . ALA A 1 353 ? -42.622 32.982 -26.785 1.00 26.75 353 ALA A N 1
ATOM 2709 C CA . ALA A 1 353 ? -43.960 32.382 -26.616 1.00 26.75 353 ALA A CA 1
ATOM 2710 C C . ALA A 1 353 ? -45.013 32.522 -27.739 1.00 26.75 353 ALA A C 1
ATOM 2712 O O . ALA A 1 353 ? -45.447 33.621 -28.061 1.00 26.75 353 ALA A O 1
ATOM 2713 N N . ASP A 1 354 ? -45.432 31.374 -28.290 1.00 25.53 354 ASP A N 1
ATOM 2714 C CA . ASP A 1 354 ? -46.803 30.823 -28.225 1.00 25.53 354 ASP A CA 1
ATOM 2715 C C . ASP A 1 354 ? -47.174 29.955 -29.447 1.00 25.53 354 ASP A C 1
ATOM 2717 O O . ASP A 1 354 ? -46.875 30.273 -30.596 1.00 25.53 354 ASP A O 1
ATOM 2721 N N . ASP A 1 355 ? -47.864 28.866 -29.099 1.00 25.59 355 ASP A N 1
ATOM 2722 C CA . ASP A 1 355 ? -48.959 28.199 -29.803 1.00 25.59 355 ASP A CA 1
ATOM 2723 C C . ASP A 1 355 ? -48.740 27.318 -31.055 1.00 25.59 355 ASP A C 1
ATOM 2725 O O . ASP A 1 355 ? -48.483 27.759 -32.168 1.00 25.59 355 ASP A O 1
ATOM 2729 N N . GLU A 1 356 ? -49.065 26.039 -30.807 1.00 26.03 356 GLU A N 1
ATOM 2730 C CA . GLU A 1 356 ? -50.057 25.230 -31.532 1.00 26.03 356 GLU A CA 1
ATOM 2731 C C . GLU A 1 356 ? -49.687 24.468 -32.826 1.00 26.03 356 GLU A C 1
ATOM 2733 O O . GLU A 1 356 ? -49.314 25.041 -33.842 1.00 26.03 356 GLU A O 1
ATOM 2738 N N . ARG A 1 357 ? -50.043 23.166 -32.764 1.00 24.80 357 ARG A N 1
ATOM 2739 C CA . ARG A 1 357 ? -50.508 22.249 -33.835 1.00 24.80 357 ARG A CA 1
ATOM 2740 C C . ARG A 1 357 ? -49.433 21.687 -34.773 1.00 24.80 357 ARG A C 1
ATOM 2742 O O . ARG A 1 357 ? -48.659 22.412 -35.374 1.00 24.80 357 ARG A O 1
ATOM 2749 N N . GLU A 1 358 ? -49.185 20.378 -34.693 1.00 24.78 358 GLU A N 1
ATOM 2750 C CA . GLU A 1 358 ? -49.922 19.268 -35.343 1.00 24.78 358 GLU A CA 1
ATOM 2751 C C . GLU A 1 358 ? -49.625 19.147 -36.847 1.00 24.78 358 GLU A C 1
ATOM 2753 O O . GLU A 1 358 ? -49.651 20.140 -37.563 1.00 24.78 358 GLU A O 1
ATOM 2758 N N . GLU A 1 359 ? -49.424 17.885 -37.261 1.00 25.12 359 GLU A N 1
ATOM 2759 C CA . GLU A 1 359 ? -49.548 17.354 -38.631 1.00 25.12 359 GLU A CA 1
ATOM 2760 C C . GLU A 1 359 ? -48.409 17.676 -39.617 1.00 25.12 359 GLU A C 1
ATOM 2762 O O . GLU A 1 359 ? -47.854 18.764 -39.641 1.00 25.12 359 GLU A O 1
ATOM 2767 N N . GLU A 1 360 ? -47.962 16.789 -40.502 1.00 23.55 360 GLU A N 1
ATOM 2768 C CA . GLU A 1 360 ? -48.218 15.376 -40.801 1.00 23.55 360 GLU A CA 1
ATOM 2769 C C . GLU A 1 360 ? -47.127 14.981 -41.819 1.00 23.55 360 GLU A C 1
ATOM 2771 O O . GLU A 1 360 ? -46.485 15.840 -42.432 1.00 23.55 360 GLU A O 1
ATOM 2776 N N . TRP A 1 361 ? -46.870 13.687 -41.973 1.00 25.02 361 TRP A N 1
ATOM 2777 C CA . TRP A 1 361 ? -46.074 13.165 -43.082 1.00 25.02 361 TRP A CA 1
ATOM 2778 C C . TRP A 1 361 ? -46.820 13.362 -44.410 1.00 25.02 361 TRP A C 1
ATOM 2780 O O . TRP A 1 361 ? -48.034 13.221 -44.431 1.00 25.02 361 TRP A O 1
ATOM 2790 N N . ASP A 1 362 ? -46.118 13.644 -45.510 1.00 24.92 362 ASP A N 1
ATOM 2791 C CA . ASP A 1 362 ? -45.999 12.683 -46.621 1.00 24.92 362 ASP A CA 1
ATOM 2792 C C . ASP A 1 362 ? -45.386 13.275 -47.905 1.00 24.92 362 ASP A C 1
ATOM 2794 O O . ASP A 1 362 ? -45.626 14.411 -48.307 1.00 24.92 362 ASP A O 1
ATOM 2798 N N . ASP A 1 363 ? -44.611 12.390 -48.532 1.00 24.33 363 ASP A N 1
ATOM 2799 C CA . ASP A 1 363 ? -44.540 12.074 -49.957 1.00 24.33 363 ASP A CA 1
ATOM 2800 C C . ASP A 1 363 ? -44.017 13.046 -51.038 1.00 24.33 363 ASP A C 1
ATOM 2802 O O . ASP A 1 363 ? -44.575 14.086 -51.373 1.00 24.33 363 ASP A O 1
ATOM 2806 N N . ALA A 1 364 ? -43.029 12.476 -51.744 1.00 26.19 364 ALA A N 1
ATOM 2807 C CA . ALA A 1 364 ? -43.023 12.219 -53.189 1.00 26.19 364 ALA A CA 1
ATOM 2808 C C . ALA A 1 364 ? -42.151 13.074 -54.138 1.00 26.19 364 ALA A C 1
ATOM 2810 O O . ALA A 1 364 ? -42.459 14.212 -54.461 1.00 26.19 364 ALA A O 1
ATOM 2811 N N . ILE A 1 365 ? -41.168 12.351 -54.711 1.00 27.16 365 ILE A N 1
ATOM 2812 C CA . ILE A 1 365 ? -40.896 12.127 -56.155 1.00 27.16 365 ILE A CA 1
ATOM 2813 C C . ILE A 1 365 ? -40.341 13.295 -57.004 1.00 27.16 365 ILE A C 1
ATOM 2815 O O . ILE A 1 365 ? -40.844 14.404 -56.946 1.00 27.16 365 ILE A O 1
ATOM 2819 N N . PHE A 1 366 ? -39.329 12.958 -57.833 1.00 25.98 366 PHE A N 1
ATOM 2820 C CA . PHE A 1 366 ? -38.981 13.371 -59.226 1.00 25.98 366 PHE A CA 1
ATOM 2821 C C . PHE A 1 366 ? -37.434 13.380 -59.374 1.00 25.98 366 PHE A C 1
ATOM 2823 O O . PHE A 1 366 ? -36.770 14.219 -58.777 1.00 25.98 366 PHE A O 1
ATOM 2830 N N . THR A 1 367 ? -36.794 12.280 -59.806 1.00 25.61 367 THR A N 1
ATOM 2831 C CA . THR A 1 367 ? -36.401 11.849 -61.183 1.00 25.61 367 THR A CA 1
ATOM 2832 C C . THR A 1 367 ? -35.371 12.726 -61.910 1.00 25.61 367 THR A C 1
ATOM 2834 O O . THR A 1 367 ? -35.657 13.882 -62.199 1.00 25.61 367 THR A O 1
ATOM 2837 N N . ASP A 1 368 ? -34.247 12.066 -62.225 1.00 29.11 368 ASP A N 1
ATOM 2838 C CA . ASP A 1 368 ? -33.397 12.050 -63.432 1.00 29.11 368 ASP A CA 1
ATOM 2839 C C . ASP A 1 368 ? -33.027 13.352 -64.158 1.00 29.11 368 ASP A C 1
ATOM 2841 O O . ASP A 1 368 ? -33.897 14.088 -64.602 1.00 29.11 368 ASP A O 1
ATOM 2845 N N . GLU A 1 369 ? -31.722 13.534 -64.412 1.00 29.42 369 GLU A N 1
ATOM 2846 C CA . GLU A 1 369 ? -31.188 13.648 -65.783 1.00 29.42 369 GLU A CA 1
ATOM 2847 C C . GLU A 1 369 ? -29.645 13.567 -65.812 1.00 29.42 369 GLU A C 1
ATOM 2849 O O . GLU A 1 369 ? -28.940 14.186 -65.012 1.00 29.42 369 GLU A O 1
ATOM 2854 N N . ASP A 1 370 ? -29.155 12.738 -66.738 1.00 30.78 370 ASP A N 1
ATOM 2855 C CA . ASP A 1 370 ? -27.759 12.478 -67.090 1.00 30.78 370 ASP A CA 1
ATOM 2856 C C . ASP A 1 370 ? -27.151 13.619 -67.926 1.00 30.78 370 ASP A C 1
ATOM 2858 O O . ASP A 1 370 ? -27.766 14.061 -68.894 1.00 30.78 370 ASP A O 1
ATOM 2862 N N . GLU A 1 371 ? -25.890 13.984 -67.667 1.00 32.53 371 GLU A N 1
ATOM 2863 C CA . GLU A 1 371 ? -25.008 14.593 -68.676 1.00 32.53 371 GLU A CA 1
ATOM 2864 C C . GLU A 1 371 ? -23.585 14.001 -68.571 1.00 32.53 371 GLU A C 1
ATOM 2866 O O . GLU A 1 371 ? -22.846 14.235 -67.613 1.00 32.53 371 GLU A O 1
ATOM 2871 N N . GLU A 1 372 ? -23.211 13.207 -69.581 1.00 33.81 372 GLU A N 1
ATOM 2872 C CA . GLU A 1 372 ? -21.847 12.752 -69.872 1.00 33.81 372 GLU A CA 1
ATOM 2873 C C . GLU A 1 372 ? -21.112 13.783 -70.746 1.00 33.81 372 GLU A C 1
ATOM 2875 O O . GLU A 1 372 ? -21.591 14.099 -71.832 1.00 33.81 372 GLU A O 1
ATOM 2880 N N . GLU A 1 373 ? -19.903 14.209 -70.352 1.00 30.89 373 GLU A N 1
ATOM 2881 C CA . GLU A 1 373 ? -18.819 14.639 -71.261 1.00 30.89 373 GLU A CA 1
ATOM 2882 C C . GLU A 1 373 ? -17.465 14.773 -70.493 1.00 30.89 373 GLU A C 1
ATOM 2884 O O . GLU A 1 373 ? -17.451 14.758 -69.263 1.00 30.89 373 GLU A O 1
ATOM 2889 N N . PRO A 1 374 ? -16.283 14.833 -71.145 1.00 35.16 374 PRO A N 1
ATOM 2890 C CA . PRO A 1 374 ? -15.437 13.686 -71.483 1.00 35.16 374 PRO A CA 1
ATOM 2891 C C . PRO A 1 374 ? -14.095 13.586 -70.706 1.00 35.16 374 PRO A C 1
ATOM 2893 O O . PRO A 1 374 ? -13.569 14.540 -70.138 1.00 35.16 374 PRO A O 1
ATOM 2896 N N . LEU A 1 375 ? -13.511 12.380 -70.745 1.00 37.62 375 LEU A N 1
ATOM 2897 C CA . LEU A 1 375 ? -12.297 11.917 -70.049 1.00 37.62 375 LEU A CA 1
ATOM 2898 C C . LEU A 1 375 ? -11.009 12.722 -70.340 1.00 37.62 375 LEU A C 1
ATOM 2900 O O . LEU A 1 375 ? -10.541 12.785 -71.478 1.00 37.62 375 LEU A O 1
ATOM 2904 N N . ALA A 1 376 ? -10.350 13.186 -69.271 1.00 41.94 376 ALA A N 1
ATOM 2905 C CA . ALA A 1 376 ? -8.937 13.583 -69.245 1.00 41.94 376 ALA A CA 1
ATOM 2906 C C . ALA A 1 376 ? -8.059 12.449 -68.654 1.00 41.94 376 ALA A C 1
ATOM 2908 O O . ALA A 1 376 ? -8.529 11.697 -67.797 1.00 41.94 376 ALA A O 1
ATOM 2909 N N . PRO A 1 377 ? -6.793 12.285 -69.093 1.00 46.81 377 PRO A N 1
ATOM 2910 C CA . PRO A 1 377 ? -5.948 11.156 -68.696 1.00 46.81 377 PRO A CA 1
ATOM 2911 C C . PRO A 1 377 ? -5.540 11.227 -67.211 1.00 46.81 377 PRO A C 1
ATOM 2913 O O . PRO A 1 377 ? -5.332 12.324 -66.686 1.00 46.81 377 PRO A O 1
ATOM 2916 N N . PRO A 1 378 ? -5.388 10.079 -66.522 1.00 46.88 378 PRO A N 1
ATOM 2917 C CA . PRO A 1 378 ? -5.136 10.064 -65.087 1.00 46.88 378 PRO A CA 1
ATOM 2918 C C . PRO A 1 378 ? -3.708 10.526 -64.737 1.00 46.88 378 PRO A C 1
ATOM 2920 O O . PRO A 1 378 ? -2.755 10.177 -65.443 1.00 46.88 378 PRO A O 1
ATOM 2923 N N . PRO A 1 379 ? -3.527 11.257 -63.621 1.00 46.19 379 PRO A N 1
ATOM 2924 C CA . PRO A 1 379 ? -2.214 11.516 -63.038 1.00 46.19 379 PRO A CA 1
ATOM 2925 C C . PRO A 1 379 ? -1.599 10.224 -62.455 1.00 46.19 379 PRO A C 1
ATOM 2927 O O . PRO A 1 379 ? -2.320 9.266 -62.161 1.00 46.19 379 PRO A O 1
ATOM 2930 N N . PRO A 1 380 ? -0.263 10.167 -62.288 1.00 46.38 380 PRO A N 1
ATOM 2931 C CA . PRO A 1 380 ? 0.437 8.978 -61.803 1.00 46.38 380 PRO A CA 1
ATOM 2932 C C . PRO A 1 380 ? -0.026 8.569 -60.391 1.00 46.38 380 PRO A C 1
ATOM 2934 O O . PRO A 1 380 ? -0.423 9.426 -59.598 1.00 46.38 380 PRO A O 1
ATOM 2937 N N . P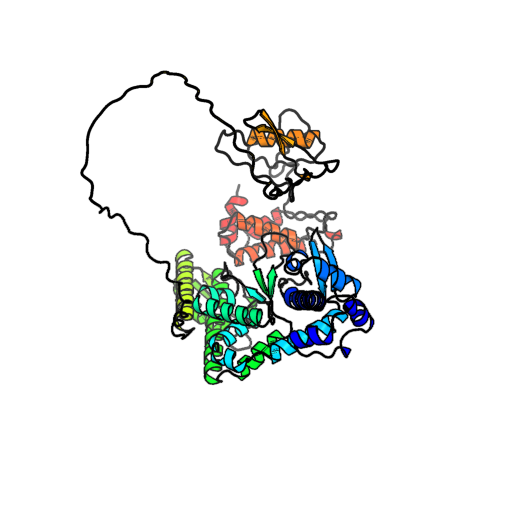RO A 1 381 ? 0.027 7.266 -60.052 1.00 41.09 381 PRO A N 1
ATOM 2938 C CA . PRO A 1 381 ? -0.541 6.754 -58.813 1.00 41.09 381 PRO A CA 1
ATOM 2939 C C . PRO A 1 381 ? 0.178 7.328 -57.588 1.00 41.09 381 PRO A C 1
ATOM 2941 O O . PRO A 1 381 ? 1.394 7.202 -57.441 1.00 41.09 381 PRO A O 1
ATOM 2944 N N . ALA A 1 382 ? -0.605 7.910 -56.679 1.00 40.12 382 ALA A N 1
ATOM 2945 C CA . ALA A 1 382 ? -0.168 8.231 -55.329 1.00 40.12 382 ALA A CA 1
ATOM 2946 C C . ALA A 1 382 ? 0.240 6.944 -54.577 1.00 40.12 382 ALA A C 1
ATOM 2948 O O . ALA A 1 382 ? -0.349 5.879 -54.809 1.00 40.12 382 ALA A O 1
ATOM 2949 N N . PRO A 1 383 ? 1.232 7.009 -53.670 1.00 37.91 383 PRO A N 1
ATOM 2950 C CA . PRO A 1 383 ? 1.660 5.858 -52.886 1.00 37.91 383 PRO A CA 1
ATOM 2951 C C . PRO A 1 383 ? 0.480 5.287 -52.092 1.00 37.91 383 PRO A C 1
ATOM 2953 O O . PRO A 1 383 ? -0.214 6.001 -51.367 1.00 37.91 383 PRO A O 1
ATOM 2956 N N . ARG A 1 384 ? 0.248 3.978 -52.246 1.00 33.47 384 ARG A N 1
ATOM 2957 C CA . ARG A 1 384 ? -0.773 3.235 -51.503 1.00 33.47 384 ARG A CA 1
ATOM 2958 C C . ARG A 1 384 ? -0.536 3.426 -50.008 1.00 33.47 384 ARG A C 1
ATOM 2960 O O . ARG A 1 384 ? 0.467 2.965 -49.469 1.00 33.47 384 ARG A O 1
ATOM 2967 N N . ARG A 1 385 ? -1.491 4.072 -49.340 1.00 34.53 385 ARG A N 1
ATOM 2968 C CA . ARG A 1 385 ? -1.621 4.054 -47.885 1.00 34.53 385 ARG A CA 1
ATOM 2969 C C . ARG A 1 385 ? -1.828 2.592 -47.486 1.00 34.53 385 ARG A C 1
ATOM 2971 O O . ARG A 1 385 ? -2.872 2.015 -47.782 1.00 34.53 385 ARG A O 1
ATOM 2978 N N . ILE A 1 386 ? -0.807 1.976 -46.897 1.00 34.81 386 ILE A N 1
ATOM 2979 C CA . ILE A 1 386 ? -0.916 0.649 -46.291 1.00 34.81 386 ILE A CA 1
ATOM 2980 C C . ILE A 1 386 ? -1.870 0.818 -45.111 1.00 34.81 386 ILE A C 1
ATOM 2982 O O . ILE A 1 386 ? -1.494 1.324 -44.057 1.00 34.81 386 ILE A O 1
ATOM 2986 N N . VAL A 1 387 ? -3.137 0.467 -45.318 1.00 39.03 387 VAL A N 1
ATOM 2987 C CA . VAL A 1 387 ? -4.051 0.199 -44.213 1.00 39.03 387 VAL A CA 1
ATOM 2988 C C . VAL A 1 387 ? -3.485 -1.041 -43.535 1.00 39.03 387 VAL A C 1
ATOM 2990 O O . VAL A 1 387 ? -3.371 -2.090 -44.172 1.00 39.03 387 VAL A O 1
ATOM 2993 N N . ALA A 1 388 ? -3.046 -0.892 -42.285 1.00 35.25 388 ALA A N 1
ATOM 2994 C CA . ALA A 1 388 ? -2.599 -2.017 -41.480 1.00 35.25 388 ALA A CA 1
ATOM 2995 C C . ALA A 1 388 ? -3.677 -3.118 -41.530 1.00 35.25 388 ALA A C 1
ATOM 2997 O O . ALA A 1 388 ? -4.862 -2.802 -41.369 1.00 35.25 388 ALA A O 1
ATOM 2998 N N . PRO A 1 389 ? -3.317 -4.389 -41.780 1.00 37.38 389 PRO A N 1
ATOM 2999 C CA . PRO A 1 389 ? -4.284 -5.467 -41.681 1.00 37.38 389 PRO A CA 1
ATOM 3000 C C . PRO A 1 389 ? -4.837 -5.473 -40.254 1.00 37.38 389 PRO A C 1
ATOM 3002 O O . PRO A 1 389 ? -4.069 -5.347 -39.297 1.00 37.38 389 PRO A O 1
ATOM 3005 N N . ARG A 1 390 ? -6.159 -5.632 -40.101 1.00 42.69 390 ARG A N 1
ATOM 3006 C CA . ARG A 1 390 ? -6.730 -6.040 -38.810 1.00 42.69 390 ARG A CA 1
ATOM 3007 C C . ARG A 1 390 ? -5.927 -7.250 -38.314 1.00 42.69 390 ARG A C 1
ATOM 3009 O O . ARG A 1 390 ? -5.672 -8.138 -39.135 1.00 42.69 390 ARG A O 1
ATOM 3016 N N . PRO A 1 391 ? -5.526 -7.299 -37.030 1.00 39.50 391 PRO A N 1
ATOM 3017 C CA . PRO A 1 391 ? -4.892 -8.492 -36.497 1.00 39.50 391 PRO A CA 1
ATOM 3018 C C . PRO A 1 391 ? -5.825 -9.671 -36.777 1.00 39.50 391 PRO A C 1
ATOM 3020 O O . PRO A 1 391 ? -7.028 -9.602 -36.508 1.00 39.50 391 PRO A O 1
ATOM 3023 N N . ALA A 1 392 ? -5.283 -10.699 -37.425 1.00 39.91 392 ALA A N 1
ATOM 3024 C CA . ALA A 1 392 ? -6.011 -11.931 -37.665 1.00 39.91 392 ALA A CA 1
ATOM 3025 C C . ALA A 1 392 ? -6.502 -12.475 -36.312 1.00 39.91 392 ALA A C 1
ATOM 3027 O O . ALA A 1 392 ? -5.764 -12.356 -35.329 1.00 39.91 392 ALA A O 1
ATOM 3028 N N . PRO A 1 393 ? -7.716 -13.050 -36.231 1.00 45.53 393 PRO A N 1
ATOM 3029 C CA . PRO A 1 393 ? -8.123 -13.752 -35.024 1.00 45.53 393 PRO A CA 1
ATOM 3030 C C . PRO A 1 393 ? -7.062 -14.813 -34.719 1.00 45.53 393 PRO A C 1
ATOM 3032 O O . PRO A 1 393 ? -6.676 -15.576 -35.611 1.00 45.53 393 PRO A O 1
ATOM 3035 N N . GLU A 1 394 ? -6.547 -14.807 -33.485 1.00 36.38 394 GLU A N 1
ATOM 3036 C CA . GLU A 1 394 ? -5.631 -15.845 -33.012 1.00 36.38 394 GLU A CA 1
ATOM 3037 C C . GLU A 1 394 ? -6.223 -17.225 -33.342 1.00 36.38 394 GLU A C 1
ATOM 3039 O O . GLU A 1 394 ? -7.439 -17.416 -33.212 1.00 36.38 394 GLU A O 1
ATOM 3044 N N . PRO A 1 395 ? -5.403 -18.197 -33.783 1.00 39.12 395 PRO A N 1
ATOM 3045 C CA . PRO A 1 395 ? -5.900 -19.538 -34.038 1.00 39.12 395 PRO A CA 1
ATOM 3046 C C . PRO A 1 395 ? -6.555 -20.083 -32.759 1.00 39.12 395 PRO A C 1
ATOM 3048 O O . PRO A 1 395 ? -6.006 -19.894 -31.668 1.00 39.12 395 PRO A O 1
ATOM 3051 N N . PRO A 1 396 ? -7.723 -20.746 -32.862 1.00 38.91 396 PRO A N 1
ATOM 3052 C CA . PRO A 1 396 ? -8.432 -21.251 -31.700 1.00 38.91 396 PRO A CA 1
ATOM 3053 C C . PRO A 1 396 ? -7.526 -22.229 -30.956 1.00 38.91 396 PRO A C 1
ATOM 3055 O O . PRO A 1 396 ? -7.176 -23.295 -31.466 1.00 38.91 396 PRO A O 1
ATOM 3058 N N . ARG A 1 397 ? -7.130 -21.842 -29.740 1.00 42.62 397 ARG A N 1
ATOM 3059 C CA . ARG A 1 397 ? -6.465 -22.743 -28.800 1.00 42.62 397 ARG A CA 1
ATOM 3060 C C . ARG A 1 397 ? -7.451 -23.888 -28.525 1.00 42.62 397 ARG A C 1
ATOM 3062 O O . ARG A 1 397 ? -8.593 -23.607 -28.151 1.00 42.62 397 ARG A O 1
ATOM 3069 N N . PRO A 1 398 ? -7.080 -25.156 -28.753 1.00 37.84 398 PRO A N 1
ATOM 3070 C CA . PRO A 1 398 ? -8.003 -26.264 -28.550 1.00 37.84 398 PRO A CA 1
ATOM 3071 C C . PRO A 1 398 ? -8.339 -26.391 -27.054 1.00 37.84 398 PRO A C 1
ATOM 3073 O O . PRO A 1 398 ? -7.437 -26.600 -26.247 1.00 37.84 398 PRO A O 1
ATOM 3076 N N . GLY A 1 399 ? -9.628 -26.256 -26.701 1.00 50.44 399 GLY A N 1
ATOM 3077 C CA . GLY A 1 399 ? -10.163 -26.592 -25.368 1.00 50.44 399 GLY A CA 1
ATOM 3078 C C . GLY A 1 399 ? -10.835 -25.475 -24.551 1.00 50.44 399 GLY A C 1
ATOM 3079 O O . GLY A 1 399 ? -10.934 -25.616 -23.338 1.00 50.44 399 GLY A O 1
ATOM 3080 N N . GLY A 1 400 ? -11.274 -24.364 -25.152 1.00 64.25 400 GLY A N 1
ATOM 3081 C CA . GLY A 1 400 ? -11.967 -23.299 -24.407 1.00 64.25 400 GLY A CA 1
ATOM 3082 C C . GLY A 1 400 ? -13.375 -23.709 -23.955 1.00 64.25 400 GLY A C 1
ATOM 3083 O O . GLY A 1 400 ? -14.194 -24.067 -24.793 1.00 64.25 400 GLY A O 1
ATOM 3084 N N . LEU A 1 401 ? -13.642 -23.644 -22.647 1.00 82.88 401 LEU A N 1
ATOM 3085 C CA . LEU A 1 401 ? -14.982 -23.720 -22.054 1.00 82.88 401 LEU A CA 1
ATOM 3086 C C . LEU A 1 401 ? -15.838 -22.586 -22.637 1.00 82.88 401 LEU A C 1
ATOM 3088 O O . LEU A 1 401 ? -15.542 -21.428 -22.355 1.00 82.88 401 LEU A O 1
ATOM 3092 N N . ASP A 1 402 ? -16.841 -22.917 -23.453 1.00 88.69 402 ASP A N 1
ATOM 3093 C CA . ASP A 1 402 ? -17.754 -21.966 -24.098 1.00 88.69 402 ASP A CA 1
ATOM 3094 C C . ASP A 1 402 ? -19.181 -22.225 -23.569 1.00 88.69 402 ASP A C 1
ATOM 3096 O O . ASP A 1 402 ? -19.713 -23.330 -23.706 1.00 88.69 402 ASP A O 1
ATOM 3100 N N . ILE A 1 403 ? -19.785 -21.219 -22.927 1.00 90.06 403 ILE A N 1
ATOM 3101 C CA . ILE A 1 403 ? -21.108 -21.288 -22.287 1.00 90.06 403 ILE A CA 1
ATOM 3102 C C . ILE A 1 403 ? -22.082 -20.369 -23.011 1.00 90.06 403 ILE A C 1
ATOM 3104 O O . ILE A 1 403 ? -21.871 -19.161 -23.072 1.00 90.06 403 ILE A O 1
ATOM 3108 N N . PHE A 1 404 ? -23.177 -20.917 -23.527 1.00 89.06 404 PHE A N 1
ATOM 3109 C CA . PHE A 1 404 ? -24.160 -20.129 -24.264 1.00 89.06 404 PHE A CA 1
ATOM 3110 C C . PHE A 1 404 ? -24.877 -19.113 -23.368 1.00 89.06 404 PHE A C 1
ATOM 3112 O O . PHE A 1 404 ? -25.473 -19.480 -22.358 1.00 89.06 404 PHE A O 1
ATOM 3119 N N . LEU A 1 405 ? -24.850 -17.836 -23.762 1.00 89.69 405 LEU A N 1
ATOM 3120 C CA . LEU A 1 405 ? -25.585 -16.765 -23.078 1.00 89.69 405 LEU A CA 1
ATOM 3121 C C . LEU A 1 405 ? -26.860 -16.353 -23.818 1.00 89.69 405 LEU A C 1
ATOM 3123 O O . LEU A 1 405 ? -27.825 -15.929 -23.185 1.00 89.69 405 LEU A O 1
ATOM 3127 N N . GLY A 1 406 ? -26.868 -16.434 -25.149 1.00 89.81 406 GLY A N 1
ATOM 3128 C CA . GLY A 1 406 ? -28.002 -16.000 -25.960 1.00 89.81 406 GLY A CA 1
ATOM 3129 C C . GLY A 1 406 ? -27.609 -15.577 -27.372 1.00 89.81 406 GLY A C 1
ATOM 3130 O O . GLY A 1 406 ? -26.560 -15.957 -27.888 1.00 89.81 406 GLY A O 1
ATOM 3131 N N . HIS A 1 407 ? -28.460 -14.770 -28.002 1.00 91.81 407 HIS A N 1
ATOM 3132 C CA . HIS A 1 407 ? -28.225 -14.214 -29.335 1.00 91.81 407 HIS A CA 1
ATOM 3133 C C . HIS A 1 407 ? -28.106 -12.690 -29.275 1.00 91.81 407 HIS A C 1
ATOM 3135 O O . HIS A 1 407 ? -28.849 -12.032 -28.545 1.00 91.81 407 HIS A O 1
ATOM 3141 N N . ALA A 1 408 ? -27.197 -12.129 -30.068 1.00 90.38 408 ALA A N 1
ATOM 3142 C CA . ALA A 1 408 ? -27.126 -10.696 -30.317 1.00 90.38 408 ALA A CA 1
ATOM 3143 C C . ALA A 1 408 ? -28.263 -10.232 -31.254 1.00 90.38 408 ALA A C 1
ATOM 3145 O O . ALA A 1 408 ? -28.988 -11.042 -31.831 1.00 90.38 408 ALA A O 1
ATOM 3146 N N . GLN A 1 409 ? -28.425 -8.913 -31.415 1.00 88.69 409 GLN A N 1
ATOM 3147 C CA . GLN A 1 409 ? -29.514 -8.316 -32.213 1.00 88.69 409 GLN A CA 1
ATOM 3148 C C . GLN A 1 409 ? -29.491 -8.707 -33.700 1.00 88.69 409 GLN A C 1
ATOM 3150 O O . GLN A 1 409 ? -30.532 -8.744 -34.347 1.00 88.69 409 GLN A O 1
ATOM 3155 N N . ASP A 1 410 ? -28.317 -9.011 -34.238 1.00 90.38 410 ASP A N 1
ATOM 3156 C CA . ASP A 1 410 ? -28.093 -9.499 -35.604 1.00 90.38 410 ASP A CA 1
ATOM 3157 C C . ASP A 1 410 ? -28.225 -11.036 -35.723 1.00 90.38 410 ASP A C 1
ATOM 3159 O O . ASP A 1 410 ? -27.988 -11.605 -36.789 1.00 90.38 410 ASP A O 1
ATOM 3163 N N . GLY A 1 411 ? -28.609 -11.718 -34.638 1.00 88.00 411 GLY A N 1
ATOM 3164 C CA . GLY A 1 411 ? -28.876 -13.154 -34.586 1.00 88.00 411 GLY A CA 1
ATOM 3165 C C . GLY A 1 411 ? -27.657 -14.037 -34.317 1.00 88.00 411 GLY A C 1
ATOM 3166 O O . GLY A 1 411 ? -27.830 -15.250 -34.146 1.00 88.00 411 GLY A O 1
ATOM 3167 N N . HIS A 1 412 ? -26.438 -13.487 -34.238 1.00 90.94 412 HIS A N 1
ATOM 3168 C CA . HIS A 1 412 ? -25.273 -14.321 -33.938 1.00 90.94 412 HIS A CA 1
ATOM 3169 C C . HIS A 1 412 ? -25.308 -14.828 -32.493 1.00 90.94 412 HIS A C 1
ATOM 3171 O O . HIS A 1 412 ? -25.779 -14.155 -31.575 1.00 90.94 412 HIS A O 1
ATOM 3177 N N . ARG A 1 413 ? -24.821 -16.055 -32.305 1.00 90.69 413 ARG A N 1
ATOM 3178 C CA . ARG A 1 413 ? -24.721 -16.714 -31.003 1.00 90.69 413 ARG A CA 1
ATOM 3179 C C . ARG A 1 413 ? -23.630 -16.051 -30.158 1.00 90.69 413 ARG A C 1
ATOM 3181 O O . ARG A 1 413 ? -22.519 -15.849 -30.639 1.00 90.69 413 ARG A O 1
ATOM 3188 N N . VAL A 1 414 ? -23.963 -15.744 -28.909 1.00 90.38 414 VAL A N 1
ATOM 3189 C CA . VAL A 1 414 ? -23.069 -15.157 -27.911 1.00 90.38 414 VAL A CA 1
ATOM 3190 C C . VAL A 1 414 ? -22.777 -16.208 -26.849 1.00 90.38 414 VAL A C 1
ATOM 3192 O O . VAL A 1 414 ? -23.687 -16.687 -26.169 1.00 90.38 414 VAL A O 1
ATOM 3195 N N . ASP A 1 415 ? -21.500 -16.542 -26.703 1.00 90.75 415 ASP A N 1
ATOM 3196 C CA . ASP A 1 415 ? -21.001 -17.449 -25.678 1.00 90.75 415 ASP A CA 1
ATOM 3197 C C . ASP A 1 415 ? -20.097 -16.685 -24.699 1.00 90.75 415 ASP A C 1
ATOM 3199 O O . ASP A 1 415 ? -19.341 -15.785 -25.076 1.00 90.75 415 ASP A O 1
ATOM 3203 N N . TRP A 1 416 ? -20.164 -17.056 -23.428 1.00 91.50 416 TRP A N 1
ATOM 3204 C CA . TRP A 1 416 ? -19.178 -16.711 -22.424 1.00 91.50 416 TRP A CA 1
ATOM 3205 C C . TRP A 1 416 ? -18.063 -17.753 -22.431 1.00 91.50 416 TRP A C 1
ATOM 3207 O O . TRP A 1 416 ? -18.300 -18.927 -22.154 1.00 91.50 416 TRP A O 1
ATOM 3217 N N . SER A 1 417 ? -16.845 -17.307 -22.740 1.00 90.19 417 SER A N 1
ATOM 3218 C CA . SER A 1 417 ? -15.670 -18.168 -22.892 1.00 90.19 417 SER A CA 1
ATOM 3219 C C . SER A 1 417 ? -14.636 -17.923 -21.785 1.00 90.19 417 SER A C 1
ATOM 3221 O O . SER A 1 417 ? -13.600 -17.308 -22.063 1.00 90.19 417 SER A O 1
ATOM 3223 N N . PRO A 1 418 ? -14.854 -18.354 -20.526 1.00 87.19 418 PRO A N 1
ATOM 3224 C CA . PRO A 1 418 ? -13.936 -18.070 -19.418 1.00 87.19 418 PRO A CA 1
ATOM 3225 C C . PRO A 1 418 ? -12.491 -18.508 -19.694 1.00 87.19 418 PRO A C 1
ATOM 3227 O O . PRO A 1 418 ? -11.561 -17.805 -19.313 1.00 87.19 418 PRO A O 1
ATOM 3230 N N . GLY A 1 419 ? -12.281 -19.601 -20.437 1.00 83.81 419 GLY A N 1
ATOM 3231 C CA . GLY A 1 419 ? -10.940 -20.076 -20.807 1.00 83.81 419 GLY A CA 1
ATOM 3232 C C . GLY A 1 419 ? -10.168 -19.175 -21.786 1.00 83.81 419 GLY A C 1
ATOM 3233 O O . GLY A 1 419 ? -8.997 -19.433 -22.054 1.00 83.81 419 GLY A O 1
ATOM 3234 N N . ARG A 1 420 ? -10.810 -18.141 -22.347 1.00 83.50 420 ARG A N 1
ATOM 3235 C CA . ARG A 1 420 ? -10.195 -17.148 -23.250 1.00 83.50 420 ARG A CA 1
ATOM 3236 C C . ARG A 1 420 ? -9.996 -15.781 -22.590 1.00 83.50 420 ARG A C 1
ATOM 3238 O O . ARG A 1 420 ? -9.453 -14.883 -23.227 1.00 83.50 420 ARG A O 1
ATOM 3245 N N . LEU A 1 421 ? -10.453 -15.611 -21.351 1.00 81.88 421 LEU A N 1
ATOM 3246 C CA . LEU A 1 421 ? -10.366 -14.361 -20.603 1.00 81.88 421 LEU A CA 1
ATOM 3247 C C . LEU A 1 421 ? -9.189 -14.404 -19.621 1.00 81.88 421 LEU A C 1
ATOM 3249 O O . LEU A 1 421 ? -8.773 -15.475 -19.186 1.00 81.88 421 LEU A O 1
ATOM 3253 N N . ASN A 1 422 ? -8.680 -13.230 -19.229 1.00 79.00 422 ASN A N 1
ATOM 3254 C CA . ASN A 1 422 ? -7.654 -13.127 -18.180 1.00 79.00 422 ASN A CA 1
ATOM 3255 C C . ASN A 1 422 ? -8.160 -13.666 -16.830 1.00 79.00 422 ASN A C 1
ATOM 3257 O O . ASN A 1 422 ? -7.381 -14.203 -16.049 1.00 79.00 422 ASN A O 1
ATOM 3261 N N . ASN A 1 423 ? -9.462 -13.525 -16.564 1.00 81.81 423 ASN A N 1
ATOM 3262 C CA . ASN A 1 423 ? -10.171 -14.207 -15.489 1.00 81.81 423 ASN A CA 1
ATOM 3263 C C . ASN A 1 423 ? -11.589 -14.576 -15.953 1.00 81.81 423 ASN A C 1
ATOM 3265 O O . ASN A 1 423 ? -12.192 -13.897 -16.783 1.00 81.81 423 ASN A O 1
ATOM 3269 N N . GLY A 1 424 ? -12.118 -15.677 -15.424 1.00 85.19 424 GLY A N 1
ATOM 3270 C CA . GLY A 1 424 ? -13.472 -16.152 -15.704 1.00 85.19 424 GLY A CA 1
ATOM 3271 C C . GLY A 1 424 ? -14.509 -15.541 -14.763 1.00 85.19 424 GLY A C 1
ATOM 3272 O O . GLY A 1 424 ? -15.359 -16.268 -14.265 1.00 85.19 424 GLY A O 1
ATOM 3273 N N . HIS A 1 425 ? -14.420 -14.250 -14.443 1.00 90.88 425 HIS A N 1
ATOM 3274 C CA . HIS A 1 425 ? -15.405 -13.591 -13.581 1.00 90.88 425 HIS A CA 1
ATOM 3275 C C . HIS A 1 425 ? -16.462 -12.857 -14.410 1.00 90.88 425 HIS A C 1
ATOM 3277 O O . HIS A 1 425 ? -16.187 -12.329 -15.486 1.00 90.88 425 HIS A O 1
ATOM 3283 N N . MET A 1 426 ? -17.693 -12.838 -13.901 1.00 89.62 426 MET A N 1
ATOM 3284 C CA . MET A 1 426 ? -18.859 -12.244 -14.549 1.00 89.62 426 MET A CA 1
ATOM 3285 C C . MET A 1 426 ? -19.701 -11.512 -13.504 1.00 89.62 426 MET A C 1
ATOM 3287 O O . MET A 1 426 ? -19.895 -12.009 -12.398 1.00 89.62 426 MET A O 1
ATOM 3291 N N . ILE A 1 427 ? -20.245 -10.354 -13.885 1.00 92.06 427 ILE A N 1
ATOM 3292 C CA . ILE A 1 427 ? -21.233 -9.613 -13.097 1.00 92.06 427 ILE A CA 1
ATOM 3293 C C . ILE A 1 427 ? -22.533 -9.556 -13.906 1.00 92.06 427 ILE A C 1
ATOM 3295 O O . ILE A 1 427 ? -22.527 -9.109 -15.052 1.00 92.06 427 ILE A O 1
ATOM 3299 N N . ILE A 1 428 ? -23.646 -9.992 -13.308 1.00 91.00 428 ILE A N 1
ATOM 3300 C CA . ILE A 1 428 ? -24.986 -9.950 -13.914 1.00 91.00 428 ILE A CA 1
ATOM 3301 C C . ILE A 1 428 ? -25.811 -8.873 -13.203 1.00 91.00 428 ILE A C 1
ATOM 3303 O O . ILE A 1 428 ? -26.119 -8.995 -12.018 1.00 91.00 428 ILE A O 1
ATOM 3307 N N . LEU A 1 429 ? -26.190 -7.822 -13.932 1.00 91.75 429 LEU A N 1
ATOM 3308 C CA . LEU A 1 429 ? -26.951 -6.684 -13.410 1.00 91.75 429 LEU A CA 1
ATOM 3309 C C . LEU A 1 429 ? -28.351 -6.635 -14.030 1.00 91.75 429 LEU A C 1
ATOM 3311 O O . LEU A 1 429 ? -28.535 -6.941 -15.203 1.00 91.75 429 LEU A O 1
ATOM 3315 N N . GLY A 1 430 ? -29.345 -6.213 -13.250 1.00 90.44 430 GLY A N 1
ATOM 3316 C CA . GLY A 1 430 ? -30.713 -6.033 -13.736 1.00 90.44 430 GLY A CA 1
ATOM 3317 C C . GLY A 1 430 ? -31.710 -5.781 -12.610 1.00 90.44 430 GLY A C 1
ATOM 3318 O O . GLY A 1 430 ? -31.472 -6.167 -11.463 1.00 90.44 430 GLY A O 1
ATOM 3319 N N . GLY A 1 431 ? -32.847 -5.161 -12.932 1.00 86.94 431 GLY A N 1
ATOM 3320 C CA . GLY A 1 431 ? -33.948 -4.945 -11.987 1.00 86.94 431 GLY A CA 1
ATOM 3321 C C . GLY A 1 431 ? -34.578 -6.250 -11.478 1.00 86.94 431 GLY A C 1
ATOM 3322 O O . GLY A 1 431 ? -34.240 -7.354 -11.926 1.00 86.94 431 GLY A O 1
ATOM 3323 N N . SER A 1 432 ? -35.496 -6.145 -10.517 1.00 86.06 432 SER A N 1
ATOM 3324 C CA . SER A 1 432 ? -36.325 -7.292 -10.123 1.00 86.06 432 SER A CA 1
ATOM 3325 C C . SER A 1 432 ? -37.147 -7.776 -11.325 1.00 86.06 432 SER A C 1
ATOM 3327 O O . SER A 1 432 ? -37.646 -6.960 -12.095 1.00 86.06 432 SER A O 1
ATOM 3329 N N . GLY A 1 433 ? -37.229 -9.092 -11.535 1.00 85.94 433 GLY A N 1
ATOM 3330 C CA . GLY A 1 433 ? -37.920 -9.684 -12.689 1.00 85.94 433 GLY A CA 1
ATOM 3331 C C . GLY A 1 433 ? -37.165 -9.636 -14.027 1.00 85.94 433 GLY A C 1
ATOM 3332 O O . GLY A 1 433 ? -37.656 -10.183 -15.005 1.00 85.94 433 GLY A O 1
ATOM 3333 N N . ALA A 1 434 ? -35.955 -9.066 -14.090 1.00 89.62 434 ALA A N 1
ATOM 3334 C CA . ALA A 1 434 ? -35.172 -8.964 -15.332 1.00 89.62 434 ALA A CA 1
ATOM 3335 C C . ALA A 1 434 ? -34.559 -10.295 -15.830 1.00 89.62 434 ALA A C 1
ATOM 3337 O O . ALA A 1 434 ? -33.800 -10.293 -16.792 1.00 89.62 434 ALA A O 1
ATOM 3338 N N . GLY A 1 435 ? -34.839 -11.420 -15.163 1.00 88.69 435 GLY A N 1
ATOM 3339 C CA . GLY A 1 435 ? -34.352 -12.743 -15.573 1.00 88.69 435 GLY A CA 1
ATOM 3340 C C . GLY A 1 435 ? -32.981 -13.158 -15.025 1.00 88.69 435 GLY A C 1
ATOM 3341 O O . GLY A 1 435 ? -32.470 -14.186 -15.445 1.00 88.69 435 GLY A O 1
ATOM 3342 N N . LYS A 1 436 ? -32.398 -12.434 -14.055 1.00 92.12 436 LYS A N 1
ATOM 3343 C CA . LYS A 1 436 ? -31.072 -12.759 -13.476 1.00 92.12 436 LYS A CA 1
ATOM 3344 C C . LYS A 1 436 ? -30.953 -14.216 -13.002 1.00 92.12 436 LYS A C 1
ATOM 3346 O O . LYS A 1 436 ? -30.011 -14.904 -13.379 1.00 92.12 436 LYS A O 1
ATOM 3351 N N . THR A 1 437 ? -31.916 -14.683 -12.203 1.00 88.38 437 THR A N 1
ATOM 3352 C CA . THR A 1 437 ? -31.949 -16.061 -11.681 1.00 88.38 437 THR A CA 1
ATOM 3353 C C . THR A 1 437 ? -32.030 -17.088 -12.809 1.00 88.38 437 THR A C 1
ATOM 3355 O O . THR A 1 437 ? -31.358 -18.112 -12.754 1.00 88.38 437 THR A O 1
ATOM 3358 N N . GLU A 1 438 ? -32.796 -16.790 -13.863 1.00 88.12 438 GLU A N 1
ATOM 3359 C CA . GLU A 1 438 ? -32.902 -17.657 -15.040 1.00 88.12 438 GLU A CA 1
ATOM 3360 C C . GLU A 1 438 ? -31.561 -17.759 -15.768 1.00 88.12 438 GLU A C 1
ATOM 3362 O O . GLU A 1 438 ? -31.086 -18.855 -16.047 1.00 88.12 438 GLU A O 1
ATOM 3367 N N . THR A 1 439 ? -30.898 -16.623 -16.001 1.00 90.19 439 THR A N 1
ATOM 3368 C CA . THR A 1 439 ? -29.571 -16.582 -16.626 1.00 90.19 439 THR A CA 1
ATOM 3369 C C . THR A 1 439 ? -28.543 -17.383 -15.826 1.00 90.19 439 THR A C 1
ATOM 3371 O O . THR A 1 439 ? -27.809 -18.180 -16.407 1.00 90.19 439 THR A O 1
ATOM 3374 N N . ILE A 1 440 ? -28.512 -17.223 -14.497 1.00 91.62 440 ILE A N 1
ATOM 3375 C CA . ILE A 1 440 ? -27.613 -17.986 -13.616 1.00 91.62 440 ILE A CA 1
ATOM 3376 C C . ILE A 1 440 ? -27.906 -19.487 -13.717 1.00 91.62 440 ILE A C 1
ATOM 3378 O O . ILE A 1 440 ? -26.972 -20.278 -13.838 1.00 91.62 440 ILE A O 1
ATOM 3382 N N . ARG A 1 441 ? -29.184 -19.890 -13.726 1.00 88.44 441 ARG A N 1
ATOM 3383 C CA . ARG A 1 441 ? -29.580 -21.300 -13.848 1.00 88.44 441 ARG A CA 1
ATOM 3384 C C . ARG A 1 441 ? -29.152 -21.902 -15.185 1.00 88.44 441 ARG A C 1
ATOM 3386 O O . ARG A 1 441 ? -28.640 -23.020 -15.201 1.00 88.44 441 ARG A O 1
ATOM 3393 N N . CYS A 1 442 ? -29.310 -21.167 -16.285 1.00 88.00 442 CYS A N 1
ATOM 3394 C CA . CYS A 1 442 ? -28.839 -21.589 -17.604 1.00 88.00 442 CYS A CA 1
ATOM 3395 C C . CYS A 1 442 ? -27.319 -21.799 -17.610 1.00 88.00 442 CYS A C 1
ATOM 3397 O O . CYS A 1 442 ? -26.855 -22.871 -17.988 1.00 88.00 442 CYS A O 1
ATOM 3399 N N . ILE A 1 443 ? -26.552 -20.826 -17.105 1.00 90.81 443 ILE A N 1
ATOM 3400 C CA . ILE A 1 443 ? -25.086 -20.920 -17.008 1.00 90.81 443 ILE A CA 1
ATOM 3401 C C . ILE A 1 443 ? -24.669 -22.124 -16.155 1.00 90.81 443 ILE A C 1
ATOM 3403 O O . ILE A 1 443 ? -23.829 -22.916 -16.573 1.00 90.81 443 ILE A O 1
ATOM 3407 N N . ALA A 1 444 ? -25.272 -22.290 -14.977 1.00 89.69 444 ALA A N 1
ATOM 3408 C CA . ALA A 1 444 ? -24.989 -23.399 -14.073 1.00 89.69 444 ALA A CA 1
ATOM 3409 C C . ALA A 1 444 ? -25.288 -24.763 -14.716 1.00 89.69 444 ALA A C 1
ATOM 3411 O O . ALA A 1 444 ? -24.509 -25.701 -14.565 1.00 89.69 444 ALA A O 1
ATOM 3412 N N . THR A 1 445 ? -26.389 -24.863 -15.462 1.00 86.31 445 THR A N 1
ATOM 3413 C CA . THR A 1 445 ? -26.783 -26.093 -16.162 1.00 86.31 445 THR A CA 1
ATOM 3414 C C . THR A 1 445 ? -25.796 -26.440 -17.276 1.00 86.31 445 THR A C 1
ATOM 3416 O O . THR A 1 445 ? -25.385 -27.592 -17.385 1.00 86.31 445 THR A O 1
ATOM 3419 N N . GLU A 1 446 ? -25.363 -25.453 -18.063 1.00 87.25 446 GLU A N 1
ATOM 3420 C CA . GLU A 1 446 ? -24.355 -25.635 -19.116 1.00 87.25 446 GLU A CA 1
ATOM 3421 C C . GLU A 1 446 ? -22.985 -26.027 -18.541 1.00 87.25 446 GLU A C 1
ATOM 3423 O O . GLU A 1 446 ? -22.325 -26.927 -19.060 1.00 87.25 446 GLU A O 1
ATOM 3428 N N . LEU A 1 447 ? -22.568 -25.407 -17.431 1.00 89.19 447 LEU A N 1
ATOM 3429 C CA . LEU A 1 447 ? -21.338 -25.773 -16.722 1.00 89.19 447 LEU A CA 1
ATOM 3430 C C . LEU A 1 447 ? -21.402 -27.214 -16.199 1.00 89.19 447 LEU A C 1
ATOM 3432 O O . LEU A 1 447 ? -20.473 -27.993 -16.420 1.00 89.19 447 LEU A O 1
ATOM 3436 N N . ALA A 1 448 ? -22.511 -27.588 -15.558 1.00 85.50 448 ALA A N 1
ATOM 3437 C CA . ALA A 1 448 ? -22.722 -28.941 -15.055 1.00 85.50 448 ALA A CA 1
ATOM 3438 C C . ALA A 1 448 ? -22.746 -29.980 -16.191 1.00 85.50 448 ALA A C 1
ATOM 3440 O O . ALA A 1 448 ? -22.138 -31.042 -16.062 1.00 85.50 448 ALA A O 1
ATOM 3441 N N . ALA A 1 449 ? -23.368 -29.662 -17.334 1.00 84.12 449 ALA A N 1
ATOM 3442 C CA . ALA A 1 449 ? -23.379 -30.521 -18.522 1.00 84.12 449 ALA A CA 1
ATOM 3443 C C . ALA A 1 449 ? -21.971 -30.766 -19.097 1.00 84.12 449 ALA A C 1
ATOM 3445 O O . ALA A 1 449 ? -21.719 -31.803 -19.710 1.00 84.12 449 ALA A O 1
ATOM 3446 N N . GLN A 1 450 ? -21.042 -29.837 -18.861 1.00 85.94 450 GLN A N 1
ATOM 3447 C CA . GLN A 1 450 ? -19.626 -29.962 -19.212 1.00 85.94 450 GLN A CA 1
ATOM 3448 C C . GLN A 1 450 ? -18.774 -30.556 -18.075 1.00 85.94 450 GLN A C 1
ATOM 3450 O O . GLN A 1 450 ? -17.547 -30.490 -18.127 1.00 85.94 450 GLN A O 1
ATOM 3455 N N . ALA A 1 451 ? -19.410 -31.159 -17.063 1.00 84.94 451 ALA A N 1
ATOM 3456 C CA . ALA A 1 451 ? -18.778 -31.756 -15.886 1.00 84.94 451 ALA A CA 1
ATOM 3457 C C . ALA A 1 451 ? -17.912 -30.779 -15.065 1.00 84.94 451 ALA A C 1
ATOM 3459 O O . ALA A 1 451 ? -16.999 -31.201 -14.351 1.00 84.94 451 ALA A O 1
ATOM 3460 N N . MET A 1 452 ? -18.205 -29.476 -15.138 1.00 87.12 452 MET A N 1
ATOM 3461 C CA . MET A 1 452 ? -17.572 -28.479 -14.280 1.00 87.12 452 MET A CA 1
ATOM 3462 C C . MET A 1 452 ? -18.256 -28.459 -12.907 1.00 87.12 452 MET A C 1
ATOM 3464 O O . MET A 1 452 ? -19.487 -28.503 -12.838 1.00 87.12 452 MET A O 1
ATOM 3468 N N . PRO A 1 453 ? -17.494 -28.371 -11.802 1.00 88.31 453 PRO A N 1
ATOM 3469 C CA . PRO A 1 453 ? -18.076 -28.243 -10.475 1.00 88.31 453 PRO A CA 1
ATOM 3470 C C . PRO A 1 453 ? -18.791 -26.894 -10.347 1.00 88.31 453 PRO A C 1
ATOM 3472 O O . PRO A 1 453 ? -18.223 -25.844 -10.651 1.00 88.31 453 PRO A O 1
ATOM 3475 N N . VAL A 1 454 ? -20.040 -26.930 -9.881 1.00 88.75 454 VAL A N 1
ATOM 3476 C CA . VAL A 1 454 ? -20.878 -25.745 -9.677 1.00 88.75 454 VAL A CA 1
ATOM 3477 C C . VAL A 1 454 ? -21.290 -25.674 -8.212 1.00 88.75 454 VAL A C 1
ATOM 3479 O O . VAL A 1 454 ? -21.881 -26.614 -7.683 1.00 88.75 454 VAL A O 1
ATOM 3482 N N . VAL A 1 455 ? -21.007 -24.538 -7.576 1.00 91.19 455 VAL A N 1
ATOM 3483 C CA . VAL A 1 455 ? -21.471 -24.202 -6.225 1.00 91.19 455 VAL A CA 1
ATOM 3484 C C . VAL A 1 455 ? -22.337 -22.952 -6.328 1.00 91.19 455 VAL A C 1
ATOM 3486 O O . VAL A 1 455 ? -21.901 -21.938 -6.870 1.00 91.19 455 VAL A O 1
ATOM 3489 N N . LEU A 1 456 ? -23.571 -23.037 -5.831 1.00 89.88 456 LEU A N 1
ATOM 3490 C CA . LEU A 1 456 ? -24.530 -21.933 -5.804 1.00 89.88 456 LEU A CA 1
ATOM 3491 C C . LEU A 1 456 ? -24.873 -21.605 -4.350 1.00 89.88 456 LEU A C 1
ATOM 3493 O O . LEU A 1 456 ? -25.221 -22.501 -3.584 1.00 89.88 456 LEU A O 1
ATOM 3497 N N . ILE A 1 457 ? -24.802 -20.323 -3.991 1.00 91.06 457 ILE A N 1
ATOM 3498 C CA . ILE A 1 457 ? -25.275 -19.812 -2.700 1.00 91.06 457 ILE A CA 1
ATOM 3499 C C . ILE A 1 457 ? -26.671 -19.237 -2.929 1.00 91.06 457 ILE A C 1
ATOM 3501 O O . ILE A 1 457 ? -26.824 -18.183 -3.547 1.00 91.06 457 ILE A O 1
ATOM 3505 N N . ASP A 1 458 ? -27.684 -19.964 -2.465 1.00 89.19 458 ASP A N 1
ATOM 3506 C CA . ASP A 1 458 ? -29.089 -19.688 -2.756 1.00 89.19 458 ASP A CA 1
ATOM 3507 C C . ASP A 1 458 ? -29.871 -19.350 -1.479 1.00 89.19 458 ASP A C 1
ATOM 3509 O O . ASP A 1 458 ? -30.223 -20.227 -0.688 1.00 89.19 458 ASP A O 1
ATOM 3513 N N . PHE A 1 459 ? -30.159 -18.061 -1.290 1.00 84.00 459 PHE A N 1
ATOM 3514 C CA . PHE A 1 459 ? -30.915 -17.560 -0.140 1.00 84.00 459 PHE A CA 1
ATOM 3515 C C . PHE A 1 459 ? -32.437 -17.735 -0.280 1.00 84.00 459 PHE A C 1
ATOM 3517 O O . PHE A 1 459 ? -33.148 -17.703 0.725 1.00 84.00 459 PHE A O 1
ATOM 3524 N N . HIS A 1 460 ? -32.959 -17.912 -1.500 1.00 84.06 460 HIS A N 1
ATOM 3525 C CA . HIS A 1 460 ? -34.403 -18.004 -1.763 1.00 84.06 460 HIS A CA 1
ATOM 3526 C C . HIS A 1 460 ? -34.876 -19.439 -2.025 1.00 84.06 460 HIS A C 1
ATOM 3528 O O . HIS A 1 460 ? -36.066 -19.727 -1.891 1.00 84.06 460 HIS A O 1
ATOM 3534 N N . GLY A 1 461 ? -33.951 -20.349 -2.335 1.00 82.44 461 GLY A N 1
ATOM 3535 C CA . GLY A 1 461 ? -34.235 -21.744 -2.655 1.00 82.44 461 GLY A CA 1
ATOM 3536 C C . GLY A 1 461 ? -34.801 -21.941 -4.062 1.00 82.44 461 GLY A C 1
ATOM 3537 O O . GLY A 1 461 ? -35.497 -22.930 -4.292 1.00 82.44 461 GLY A O 1
ATOM 3538 N N . ASP A 1 462 ? -34.570 -20.997 -4.977 1.00 82.62 462 ASP A N 1
ATOM 3539 C CA . ASP A 1 462 ? -35.120 -20.986 -6.335 1.00 82.62 462 ASP A CA 1
ATOM 3540 C C . ASP A 1 462 ? -34.060 -21.121 -7.445 1.00 82.62 462 ASP A C 1
ATOM 3542 O O . ASP A 1 462 ? -34.404 -21.144 -8.633 1.00 82.62 462 ASP A O 1
ATOM 3546 N N . MET A 1 463 ? -32.775 -21.245 -7.101 1.00 82.62 463 MET A N 1
ATOM 3547 C CA . MET A 1 463 ? -31.693 -21.316 -8.089 1.00 82.62 463 MET A CA 1
ATOM 3548 C C . MET A 1 463 ? -31.507 -22.719 -8.661 1.00 82.62 463 MET A C 1
ATOM 3550 O O . MET A 1 463 ? -31.270 -22.865 -9.862 1.00 82.62 463 MET A O 1
ATOM 3554 N N . ALA A 1 464 ? -31.636 -23.757 -7.834 1.00 76.62 464 ALA A N 1
ATOM 3555 C CA . ALA A 1 464 ? -31.485 -25.130 -8.298 1.00 76.62 464 ALA A CA 1
ATOM 3556 C C . ALA A 1 464 ? -32.661 -25.538 -9.195 1.00 76.62 464 ALA A C 1
ATOM 3558 O O . ALA A 1 464 ? -33.831 -25.433 -8.821 1.00 76.62 464 ALA A O 1
ATOM 3559 N N . ALA A 1 465 ? -32.348 -26.021 -10.396 1.00 66.88 465 ALA A N 1
ATOM 3560 C CA . ALA A 1 465 ? -33.354 -26.583 -11.281 1.00 66.88 465 ALA A CA 1
ATOM 3561 C C . ALA A 1 465 ? -33.977 -27.833 -10.639 1.00 66.88 465 ALA A C 1
ATOM 3563 O O . ALA A 1 465 ? -33.279 -28.663 -10.063 1.00 66.88 465 ALA A O 1
ATOM 3564 N N . THR A 1 466 ? -35.288 -28.026 -10.802 1.00 64.12 466 THR A N 1
ATOM 3565 C CA . THR A 1 466 ? -35.971 -29.259 -10.359 1.00 64.12 466 THR A CA 1
ATOM 3566 C C . THR A 1 466 ? -35.498 -30.497 -11.138 1.00 64.12 466 THR A C 1
ATOM 3568 O O . THR A 1 466 ? -35.774 -31.631 -10.753 1.00 64.12 466 THR A O 1
ATOM 3571 N N . THR A 1 467 ? -34.798 -30.278 -12.251 1.00 59.38 467 THR A N 1
ATOM 3572 C CA . THR A 1 467 ? -34.267 -31.289 -13.162 1.00 59.38 467 THR A CA 1
ATOM 3573 C C . THR A 1 467 ? -32.778 -31.032 -13.389 1.00 59.38 467 THR A C 1
ATOM 3575 O O . THR A 1 467 ? -32.426 -29.968 -13.894 1.00 59.38 467 THR A O 1
ATOM 3578 N N . GLY A 1 468 ? -31.912 -31.989 -13.053 1.00 66.62 468 GLY A N 1
ATOM 3579 C CA . GLY A 1 468 ? -30.467 -31.899 -13.285 1.00 66.62 468 GLY A CA 1
ATOM 3580 C C . GLY A 1 468 ? -29.639 -32.552 -12.177 1.00 66.62 468 GLY A C 1
ATOM 3581 O O . GLY A 1 468 ? -30.187 -33.066 -11.203 1.00 66.62 468 GLY A O 1
ATOM 3582 N N . ASP A 1 469 ? -28.316 -32.508 -12.334 1.00 73.25 469 ASP A N 1
ATOM 3583 C CA . ASP A 1 469 ? -27.351 -33.075 -11.378 1.00 73.25 469 ASP A CA 1
ATOM 3584 C C . ASP A 1 469 ? -27.007 -32.119 -10.221 1.00 73.25 469 ASP A C 1
ATOM 3586 O O . ASP A 1 469 ? -26.334 -32.505 -9.262 1.00 73.25 469 ASP A O 1
ATOM 3590 N N . ILE A 1 470 ? -27.482 -30.871 -10.288 1.00 79.44 470 ILE A N 1
ATOM 3591 C CA . ILE A 1 470 ? -27.276 -29.864 -9.245 1.00 79.44 470 ILE A CA 1
ATOM 3592 C C . ILE A 1 470 ? -28.199 -30.185 -8.069 1.00 79.44 470 ILE A C 1
ATOM 3594 O O . ILE A 1 470 ? -29.423 -30.137 -8.183 1.00 79.44 470 ILE A O 1
ATOM 3598 N N . ARG A 1 471 ? -27.600 -30.511 -6.924 1.00 81.69 471 ARG A N 1
ATOM 3599 C CA . ARG A 1 471 ? -28.318 -30.843 -5.690 1.00 81.69 471 ARG A CA 1
ATOM 3600 C C . ARG A 1 471 ? -28.446 -29.615 -4.798 1.00 81.69 471 ARG A C 1
ATOM 3602 O O . ARG A 1 471 ? -27.503 -28.840 -4.671 1.00 81.69 471 ARG A O 1
ATOM 3609 N N . SER A 1 472 ? -29.592 -29.482 -4.138 1.00 84.25 472 SER A N 1
ATOM 3610 C CA . SER A 1 472 ? -29.810 -28.467 -3.106 1.00 84.25 472 SER A CA 1
ATOM 3611 C C . SER A 1 472 ? -29.571 -29.056 -1.727 1.00 84.25 472 SER A C 1
ATOM 3613 O O . SER A 1 472 ? -30.233 -30.018 -1.335 1.00 84.25 472 SER A O 1
ATOM 3615 N N . TYR A 1 473 ? -28.681 -28.428 -0.970 1.00 86.06 473 TYR A N 1
ATOM 3616 C CA . TYR A 1 473 ? -28.427 -28.754 0.425 1.00 86.06 473 TYR A CA 1
ATOM 3617 C C . TYR A 1 473 ? -28.837 -27.566 1.272 1.00 86.06 473 TYR A C 1
ATOM 3619 O O . TYR A 1 473 ? -28.361 -26.451 1.065 1.00 86.06 473 TYR A O 1
ATOM 3627 N N . LYS A 1 474 ? -29.771 -27.784 2.197 1.00 85.31 474 LYS A N 1
ATOM 3628 C CA . LYS A 1 474 ? -30.233 -26.704 3.059 1.00 85.31 474 LYS A CA 1
ATOM 3629 C C . LYS A 1 474 ? -29.374 -26.656 4.313 1.00 85.31 474 LYS A C 1
ATOM 3631 O O . LYS A 1 474 ? -29.483 -27.539 5.160 1.00 85.31 474 LYS A O 1
ATOM 3636 N N . ILE A 1 475 ? -28.580 -25.599 4.428 1.00 86.56 475 ILE A N 1
ATOM 3637 C CA . ILE A 1 475 ? -27.828 -25.286 5.640 1.00 86.56 475 ILE A CA 1
ATOM 3638 C C . ILE A 1 475 ? -28.830 -24.757 6.670 1.00 86.56 475 ILE A C 1
ATOM 3640 O O . ILE A 1 475 ? -29.566 -23.802 6.414 1.00 86.56 475 ILE A O 1
ATOM 3644 N N . ARG A 1 476 ? -28.926 -25.450 7.801 1.00 81.06 476 ARG A N 1
ATOM 3645 C CA . ARG A 1 476 ? -29.692 -25.048 8.984 1.00 81.06 476 ARG A CA 1
ATOM 3646 C C . ARG A 1 476 ? -28.901 -25.479 10.202 1.00 81.06 476 ARG A C 1
ATOM 3648 O O . ARG A 1 476 ? -28.261 -26.525 10.141 1.00 81.06 476 ARG A O 1
ATOM 3655 N N . GLU A 1 477 ? -29.008 -24.729 11.285 1.00 72.94 477 GLU A N 1
ATOM 3656 C CA . GLU A 1 477 ? -28.500 -25.163 12.582 1.00 72.94 477 GLU A CA 1
ATOM 3657 C C . GLU A 1 477 ? -29.034 -26.558 12.956 1.00 72.94 477 GLU A C 1
ATOM 3659 O O . GLU A 1 477 ? -30.189 -26.896 12.667 1.00 72.94 477 GLU A O 1
ATOM 3664 N N . GLY A 1 478 ? -28.154 -27.402 13.505 1.00 71.81 478 GLY A N 1
ATOM 3665 C CA . GLY A 1 478 ? -28.456 -28.788 13.879 1.00 71.81 478 GLY A CA 1
ATOM 3666 C C . GLY A 1 478 ? -28.777 -29.721 12.702 1.00 71.81 478 GLY A C 1
ATOM 3667 O O . GLY A 1 478 ? -29.148 -30.878 12.908 1.00 71.81 478 GLY A O 1
ATOM 3668 N N . GLY A 1 479 ? -28.679 -29.233 11.462 1.00 80.50 479 GLY A N 1
ATOM 3669 C CA . GLY A 1 479 ? -28.878 -30.018 10.250 1.00 80.50 479 GLY A CA 1
ATOM 3670 C C . GLY A 1 479 ? -27.631 -30.804 9.842 1.00 80.50 479 GLY A C 1
ATOM 3671 O O . GLY A 1 479 ? -26.519 -30.486 10.239 1.00 80.50 479 GLY A O 1
ATOM 3672 N N . GLU A 1 480 ? -27.813 -31.794 8.965 1.00 82.56 480 GLU A N 1
ATOM 3673 C CA . GLU A 1 480 ? -26.719 -32.614 8.406 1.00 82.56 480 GLU A CA 1
ATOM 3674 C C . GLU A 1 480 ? -25.635 -31.782 7.696 1.00 82.56 480 GLU A C 1
ATOM 3676 O O . GLU A 1 480 ? -24.470 -32.157 7.698 1.00 82.56 480 GLU A O 1
ATOM 3681 N N . TYR A 1 481 ? -26.025 -30.651 7.099 1.00 84.12 481 TYR A N 1
ATOM 3682 C CA . TYR A 1 481 ? -25.136 -29.743 6.364 1.00 84.12 481 TYR A CA 1
ATOM 3683 C C . TYR A 1 481 ? -24.760 -28.493 7.172 1.00 84.12 481 TYR A C 1
ATOM 3685 O O . TYR A 1 481 ? -24.303 -27.509 6.591 1.00 84.12 481 TYR A O 1
ATOM 3693 N N . TYR A 1 482 ? -25.017 -28.487 8.484 1.00 82.88 482 TYR A N 1
ATOM 3694 C CA . TYR A 1 482 ? -24.452 -27.476 9.371 1.00 82.88 482 TYR A CA 1
ATOM 3695 C C . TYR A 1 482 ? -22.935 -27.663 9.431 1.00 82.88 482 TYR A C 1
ATOM 3697 O O . TYR A 1 482 ? -22.455 -28.793 9.465 1.00 82.88 482 TYR A O 1
ATOM 3705 N N . PHE A 1 483 ? -22.190 -26.565 9.438 1.00 85.62 483 PHE A N 1
ATOM 3706 C CA . PHE A 1 483 ? -20.740 -26.597 9.564 1.00 85.62 483 PHE A CA 1
ATOM 3707 C C . PHE A 1 483 ? -20.296 -25.512 10.535 1.00 85.62 483 PHE A C 1
ATOM 3709 O O . PHE A 1 483 ? -20.863 -24.416 10.549 1.00 85.62 483 PHE A O 1
ATOM 3716 N N . ASN A 1 484 ? -19.269 -25.814 11.326 1.00 87.19 484 ASN A N 1
ATOM 3717 C CA . ASN A 1 484 ? -18.628 -24.814 12.162 1.00 87.19 484 ASN A CA 1
ATOM 3718 C C . ASN A 1 484 ? -17.632 -24.022 11.284 1.00 87.19 484 ASN A C 1
ATOM 3720 O O . ASN A 1 484 ? -16.712 -24.616 10.721 1.00 87.19 484 ASN A O 1
ATOM 3724 N N . PRO A 1 485 ? -17.765 -22.688 11.148 1.00 87.75 485 PRO A N 1
ATOM 3725 C CA . PRO A 1 485 ? -16.853 -21.878 10.331 1.00 87.75 485 PRO A CA 1
ATOM 3726 C C . PRO A 1 485 ? -15.409 -21.834 10.866 1.00 87.75 485 PRO A C 1
ATOM 3728 O O . PRO A 1 485 ? -14.514 -21.347 10.179 1.00 87.75 485 PRO A O 1
ATOM 3731 N N . LEU A 1 486 ? -15.183 -22.314 12.090 1.00 92.12 486 LEU A N 1
ATOM 3732 C CA . LEU A 1 486 ? -13.882 -22.440 12.746 1.00 92.12 486 LEU A CA 1
ATOM 3733 C C . LEU A 1 486 ? -13.399 -23.903 12.800 1.00 92.12 486 LEU A C 1
ATOM 3735 O O . LEU A 1 486 ? -12.422 -24.211 13.478 1.00 92.12 486 LEU A O 1
ATOM 3739 N N . GLU A 1 487 ? -14.067 -24.818 12.099 1.00 89.38 487 GLU A N 1
ATOM 3740 C CA . GLU A 1 487 ? -13.582 -26.183 11.910 1.00 89.38 487 GLU A CA 1
ATOM 3741 C C . GLU A 1 487 ? -12.402 -26.207 10.930 1.00 89.38 487 GLU A C 1
ATOM 3743 O O . GLU A 1 487 ? -12.353 -25.442 9.964 1.00 89.38 487 GLU A O 1
ATOM 3748 N N . LEU A 1 488 ? -11.426 -27.078 11.188 1.00 90.44 488 LEU A N 1
ATOM 3749 C CA . LEU A 1 488 ? -10.209 -27.195 10.388 1.00 90.44 488 LEU A CA 1
ATOM 3750 C C . LEU A 1 488 ? -10.146 -28.565 9.719 1.00 90.44 488 LEU A C 1
ATOM 3752 O O . LEU A 1 488 ? -10.429 -29.580 10.349 1.00 90.44 488 LEU A O 1
ATOM 3756 N N . ASP A 1 489 ? -9.694 -28.597 8.467 1.00 87.38 489 ASP A N 1
ATOM 3757 C CA . ASP A 1 489 ? -9.422 -29.838 7.742 1.00 87.38 489 ASP A CA 1
ATOM 3758 C C . ASP A 1 489 ? -7.899 -30.076 7.682 1.00 87.38 489 ASP A C 1
ATOM 3760 O O . ASP A 1 489 ? -7.181 -29.269 7.082 1.00 87.38 489 ASP A O 1
ATOM 3764 N N . PRO A 1 490 ? -7.369 -31.174 8.261 1.00 87.81 490 PRO A N 1
ATOM 3765 C CA . PRO A 1 490 ? -5.952 -31.528 8.161 1.00 87.81 490 PRO A CA 1
ATOM 3766 C C . PRO A 1 490 ? -5.417 -31.644 6.723 1.00 87.81 490 PRO A C 1
ATOM 3768 O O . PRO A 1 490 ? -4.204 -31.557 6.527 1.00 87.81 490 PRO A O 1
ATOM 3771 N N . ALA A 1 491 ? -6.284 -31.866 5.727 1.00 88.81 491 ALA A N 1
ATOM 3772 C CA . ALA A 1 491 ? -5.917 -31.926 4.314 1.00 88.81 491 ALA A CA 1
ATOM 3773 C C . ALA A 1 491 ? -5.721 -30.540 3.666 1.00 88.81 491 ALA A C 1
ATOM 3775 O O . ALA A 1 491 ? -5.188 -30.471 2.557 1.00 88.81 491 ALA A O 1
ATOM 3776 N N . ILE A 1 492 ? -6.129 -29.455 4.335 1.00 86.19 492 ILE A N 1
ATOM 3777 C CA . ILE A 1 492 ? -6.075 -28.074 3.832 1.00 86.19 492 ILE A CA 1
ATOM 3778 C C . ILE A 1 492 ? -5.171 -27.236 4.750 1.00 86.19 492 ILE A C 1
ATOM 3780 O O . ILE A 1 492 ? -5.636 -26.470 5.592 1.00 86.19 492 ILE A O 1
ATOM 3784 N N . ASP A 1 493 ? -3.852 -27.355 4.586 1.00 80.94 493 ASP A N 1
ATOM 3785 C CA . ASP A 1 493 ? -2.861 -26.689 5.451 1.00 80.94 493 ASP A CA 1
ATOM 3786 C C . ASP A 1 493 ? -2.778 -25.157 5.276 1.00 80.94 493 ASP A C 1
ATOM 3788 O O . ASP A 1 493 ? -2.228 -24.455 6.131 1.00 80.94 493 ASP A O 1
ATOM 3792 N N . GLU A 1 494 ? -3.395 -24.616 4.223 1.00 83.06 494 GLU A N 1
ATOM 3793 C CA . GLU A 1 494 ? -3.513 -23.176 3.974 1.00 83.06 494 GLU A CA 1
ATOM 3794 C C . GLU A 1 494 ? -4.406 -22.447 4.994 1.00 83.06 494 GLU A C 1
ATOM 3796 O O . GLU A 1 494 ? -4.222 -21.242 5.220 1.00 83.06 494 GLU A O 1
ATOM 3801 N N . ILE A 1 495 ? -5.367 -23.151 5.609 1.00 86.88 495 ILE A N 1
ATOM 3802 C CA . ILE A 1 495 ? -6.313 -22.606 6.593 1.00 86.88 495 ILE A CA 1
ATOM 3803 C C . ILE A 1 495 ? -5.858 -23.017 7.993 1.00 86.88 495 ILE A C 1
ATOM 3805 O O . ILE A 1 495 ? -6.335 -23.966 8.600 1.00 86.88 495 ILE A O 1
ATOM 3809 N N . THR A 1 496 ? -4.888 -22.277 8.521 1.00 89.50 496 THR A N 1
ATOM 3810 C CA . THR A 1 496 ? -4.411 -22.473 9.899 1.00 89.50 496 THR A CA 1
ATOM 3811 C C . THR A 1 496 ? -5.431 -21.961 10.928 1.00 89.50 496 THR A C 1
ATOM 3813 O O . THR A 1 496 ? -6.200 -21.053 10.601 1.00 89.50 496 THR A O 1
ATOM 3816 N N . PRO A 1 497 ? -5.377 -22.396 12.208 1.00 88.88 497 PRO A N 1
ATOM 3817 C CA . PRO A 1 497 ? -6.242 -21.846 13.260 1.00 88.88 497 PRO A CA 1
ATOM 3818 C C . PRO A 1 497 ? -6.184 -20.313 13.343 1.00 88.88 497 PRO A C 1
ATOM 3820 O O . PRO A 1 497 ? -7.187 -19.642 13.579 1.00 88.88 497 PRO A O 1
ATOM 3823 N N . LEU A 1 498 ? -4.999 -19.730 13.112 1.00 87.44 498 LEU A N 1
ATOM 3824 C CA . LEU A 1 498 ? -4.812 -18.280 13.103 1.00 87.44 498 LEU A CA 1
ATOM 3825 C C . LEU A 1 498 ? -5.537 -17.610 11.929 1.00 87.44 498 LEU A C 1
ATOM 3827 O O . LEU A 1 498 ? -6.097 -16.528 12.120 1.00 87.44 498 LEU A O 1
ATOM 3831 N N . ARG A 1 499 ? -5.501 -18.234 10.745 1.00 88.00 499 ARG A N 1
ATOM 3832 C CA . ARG A 1 499 ? -6.172 -17.741 9.540 1.00 88.00 499 ARG A CA 1
ATOM 3833 C C . ARG A 1 499 ? -7.685 -17.868 9.678 1.00 88.00 499 ARG A C 1
ATOM 3835 O O . ARG A 1 499 ? -8.344 -16.846 9.583 1.00 88.00 499 ARG A O 1
ATOM 3842 N N . ALA A 1 500 ? -8.194 -19.040 10.065 1.00 90.25 500 ALA A N 1
ATOM 3843 C CA . ALA A 1 500 ? -9.617 -19.258 10.346 1.00 90.25 500 ALA A CA 1
ATOM 3844 C C . ALA A 1 500 ? -10.161 -18.246 11.369 1.00 90.25 500 ALA A C 1
ATOM 3846 O O . ALA A 1 500 ? -11.197 -17.627 11.152 1.00 90.25 500 ALA A O 1
ATOM 3847 N N . THR A 1 501 ? -9.408 -17.989 12.448 1.00 92.00 501 THR A N 1
ATOM 3848 C CA . THR A 1 501 ? -9.772 -16.948 13.422 1.00 92.00 501 THR A CA 1
ATOM 3849 C C . THR A 1 501 ? -9.845 -15.558 12.781 1.00 92.00 501 THR A C 1
ATOM 3851 O O . THR A 1 501 ? -10.723 -14.770 13.121 1.00 92.00 501 THR A O 1
ATOM 3854 N N . SER A 1 502 ? -8.887 -15.206 11.916 1.00 88.06 502 SER A N 1
ATOM 3855 C CA . SER A 1 502 ? -8.877 -13.888 11.271 1.00 88.06 502 SER A CA 1
ATOM 3856 C C . SER A 1 502 ? -10.038 -13.746 10.297 1.00 88.06 502 SER A C 1
ATOM 3858 O O . SER A 1 502 ? -10.787 -12.786 10.419 1.00 88.06 502 SER A O 1
ATOM 3860 N N . ASP A 1 503 ? -10.224 -14.733 9.422 1.00 89.75 503 ASP A N 1
ATOM 3861 C CA . ASP A 1 503 ? -11.269 -14.748 8.402 1.00 89.75 503 ASP A CA 1
ATOM 3862 C C . ASP A 1 503 ? -12.663 -14.662 9.047 1.00 89.75 503 ASP A C 1
ATOM 3864 O O . ASP A 1 503 ? -13.511 -13.893 8.596 1.00 89.75 503 ASP A O 1
ATOM 3868 N N . PHE A 1 504 ? -12.883 -15.369 10.162 1.00 91.12 504 PHE A N 1
ATOM 3869 C CA . PHE A 1 504 ? -14.127 -15.287 10.928 1.00 91.12 504 PHE A CA 1
ATOM 3870 C C . PHE A 1 504 ? -14.359 -13.897 11.540 1.00 91.12 504 PHE A C 1
ATOM 3872 O O . PHE A 1 504 ? -15.443 -13.331 11.410 1.00 91.12 504 PHE A O 1
ATOM 3879 N N . VAL A 1 505 ? -13.343 -13.308 12.181 1.00 88.88 505 VAL A N 1
ATOM 3880 C CA . VAL A 1 505 ? -13.453 -11.960 12.772 1.00 88.88 505 VAL A CA 1
ATOM 3881 C C . VAL A 1 505 ? -13.654 -10.892 11.694 1.00 88.88 505 VAL A C 1
ATOM 3883 O O . VAL A 1 505 ? -14.405 -9.939 11.910 1.00 88.88 505 VAL A O 1
ATOM 3886 N N . ASP A 1 506 ? -13.025 -11.048 10.532 1.00 85.69 506 ASP A N 1
ATOM 3887 C CA . ASP A 1 506 ? -13.193 -10.150 9.392 1.00 85.69 506 ASP A CA 1
ATOM 3888 C C . ASP A 1 506 ? -14.609 -10.279 8.804 1.00 85.69 506 ASP A C 1
ATOM 3890 O O . ASP A 1 506 ? -15.259 -9.262 8.554 1.00 85.69 506 ASP A O 1
ATOM 3894 N N . ALA A 1 507 ? -15.149 -11.499 8.695 1.00 86.31 507 ALA A N 1
ATOM 3895 C CA . ALA A 1 507 ? -16.534 -11.740 8.285 1.00 86.31 507 ALA A CA 1
ATOM 3896 C C . ALA A 1 507 ? -17.554 -11.126 9.261 1.00 86.31 507 ALA A C 1
ATOM 3898 O O . ALA A 1 507 ? -18.496 -10.457 8.829 1.00 86.31 507 ALA A O 1
ATOM 3899 N N . ILE A 1 508 ? -17.343 -11.277 10.574 1.00 83.88 508 ILE A N 1
ATOM 3900 C CA . ILE A 1 508 ? -18.148 -10.588 11.595 1.00 83.88 508 ILE A CA 1
ATOM 3901 C C . ILE A 1 508 ? -18.037 -9.070 11.417 1.00 83.88 508 ILE A C 1
ATOM 3903 O O . ILE A 1 508 ? -19.042 -8.368 11.445 1.00 83.88 508 ILE A O 1
ATOM 3907 N N . SER A 1 509 ? -16.836 -8.546 11.174 1.00 80.69 509 SER A N 1
ATOM 3908 C CA . SER A 1 509 ? -16.608 -7.102 11.038 1.00 80.69 509 SER A CA 1
ATOM 3909 C C . SER A 1 509 ? -17.302 -6.483 9.820 1.00 80.69 509 SER A C 1
ATOM 3911 O O . SER A 1 509 ? -17.637 -5.300 9.856 1.00 80.69 509 SER A O 1
ATOM 3913 N N . ILE A 1 510 ? -17.516 -7.254 8.748 1.00 78.19 510 ILE A N 1
ATOM 3914 C CA . ILE A 1 510 ? -18.273 -6.812 7.566 1.00 78.19 510 ILE A CA 1
ATOM 3915 C C . ILE A 1 510 ? -19.759 -6.637 7.908 1.00 78.19 510 ILE A C 1
ATOM 3917 O O . ILE A 1 510 ? -20.365 -5.650 7.494 1.00 78.19 510 ILE A O 1
ATOM 3921 N N . ASN A 1 511 ? -20.334 -7.569 8.673 1.00 75.31 511 ASN A N 1
ATOM 3922 C CA . ASN A 1 511 ? -21.752 -7.536 9.050 1.00 75.31 511 ASN A CA 1
ATOM 3923 C C . ASN A 1 511 ? -22.034 -6.588 10.228 1.00 75.31 511 ASN A C 1
ATOM 3925 O O . ASN A 1 511 ? -23.102 -5.984 10.287 1.00 75.31 511 ASN A O 1
ATOM 3929 N N . PHE A 1 512 ? -21.058 -6.407 11.120 1.00 80.88 512 PHE A N 1
ATOM 3930 C CA . PHE A 1 512 ? -21.141 -5.562 12.313 1.00 80.88 512 PHE A CA 1
ATOM 3931 C C . PHE A 1 512 ? -20.028 -4.505 12.287 1.00 80.88 512 PHE A C 1
ATOM 3933 O O . PHE A 1 512 ? -19.077 -4.566 13.075 1.00 80.88 512 PHE A O 1
ATOM 3940 N N . PRO A 1 513 ? -20.115 -3.505 11.386 1.00 71.81 513 PRO A N 1
ATOM 3941 C CA . PRO A 1 513 ? -19.081 -2.481 11.236 1.00 71.81 513 PRO A CA 1
ATOM 3942 C C . PRO A 1 513 ? -18.899 -1.621 12.496 1.00 71.81 513 PRO A C 1
ATOM 3944 O O . PRO A 1 513 ? -17.850 -0.999 12.664 1.00 71.81 513 PRO A O 1
ATOM 3947 N N . THR A 1 514 ? -19.889 -1.617 13.396 1.00 72.25 514 THR A N 1
ATOM 3948 C CA . THR A 1 514 ? -19.859 -0.958 14.709 1.00 72.25 514 THR A CA 1
ATOM 3949 C C . THR A 1 514 ? -18.899 -1.614 15.699 1.00 72.25 514 THR A C 1
ATOM 3951 O O . THR A 1 514 ? -18.521 -0.966 16.677 1.00 72.25 514 THR A O 1
ATOM 3954 N N . LEU A 1 515 ? -18.459 -2.857 15.452 1.00 77.19 515 LEU A N 1
ATOM 3955 C CA . LEU A 1 515 ? -17.466 -3.514 16.294 1.00 77.19 515 LEU A CA 1
ATOM 3956 C C . LEU A 1 515 ? -16.120 -2.807 16.174 1.00 77.19 515 LEU A C 1
ATOM 3958 O O . LEU A 1 515 ? -15.419 -2.889 15.156 1.00 77.19 515 LEU A O 1
ATOM 3962 N N . GLY A 1 516 ? -15.743 -2.138 17.258 1.00 72.75 516 GLY A N 1
ATOM 3963 C CA . GLY A 1 516 ? -14.469 -1.459 17.394 1.00 72.75 516 GLY A CA 1
ATOM 3964 C C . GLY A 1 516 ? -13.303 -2.442 17.453 1.00 72.75 516 GLY A C 1
ATOM 3965 O O . GLY A 1 516 ? -13.438 -3.624 17.765 1.00 72.75 516 GLY A O 1
ATOM 3966 N N . ILE A 1 517 ? -12.098 -1.944 17.203 1.00 76.19 517 ILE A N 1
ATOM 3967 C CA . ILE A 1 517 ? -10.905 -2.795 17.071 1.00 76.19 517 ILE A CA 1
ATOM 3968 C C . ILE A 1 517 ? -10.528 -3.507 18.379 1.00 76.19 517 ILE A C 1
ATOM 3970 O O . ILE A 1 517 ? -10.021 -4.629 18.343 1.00 76.19 517 ILE A O 1
ATOM 3974 N N . GLN A 1 518 ? -10.875 -2.935 19.537 1.00 77.12 518 GLN A N 1
ATOM 3975 C CA . GLN A 1 518 ? -10.751 -3.625 20.828 1.00 77.12 518 GLN A CA 1
ATOM 3976 C C . GLN A 1 518 ? -11.681 -4.839 20.927 1.00 77.12 518 GLN A C 1
ATOM 3978 O O . GLN A 1 518 ? -11.261 -5.895 21.395 1.00 77.12 518 GLN A O 1
ATOM 3983 N N . GLN A 1 519 ? -12.910 -4.717 20.428 1.00 81.06 519 GLN A N 1
ATOM 3984 C CA . GLN A 1 519 ? -13.895 -5.796 20.436 1.00 81.06 519 GLN A CA 1
ATOM 3985 C C . GLN A 1 519 ? -13.483 -6.910 19.476 1.00 81.06 519 GLN A C 1
ATOM 3987 O O . GLN A 1 519 ? -13.424 -8.071 19.867 1.00 81.06 519 GLN A O 1
ATOM 3992 N N . ARG A 1 520 ? -13.033 -6.551 18.266 1.00 85.62 520 ARG A N 1
ATOM 3993 C CA . ARG A 1 520 ? -12.445 -7.502 17.307 1.00 85.62 520 ARG A CA 1
ATOM 3994 C C . ARG A 1 520 ? -11.263 -8.260 17.910 1.00 85.62 520 ARG A C 1
ATOM 3996 O O . ARG A 1 520 ? -11.148 -9.473 17.748 1.00 85.62 520 ARG A O 1
ATOM 4003 N N . ARG A 1 521 ? -10.382 -7.565 18.643 1.00 84.00 521 ARG A N 1
ATOM 4004 C CA . ARG A 1 521 ? -9.238 -8.189 19.326 1.00 84.00 521 ARG A CA 1
ATOM 4005 C C . ARG A 1 521 ? -9.680 -9.123 20.453 1.00 84.00 521 ARG A C 1
ATOM 4007 O O . ARG A 1 521 ? -9.058 -10.170 20.615 1.00 84.00 521 ARG A O 1
ATOM 4014 N N . LYS A 1 522 ? -10.727 -8.772 21.205 1.00 87.62 522 LYS A N 1
ATOM 4015 C CA . LYS A 1 522 ? -11.313 -9.633 22.243 1.00 87.62 522 LYS A CA 1
ATOM 4016 C C . LYS A 1 522 ? -11.910 -10.903 21.641 1.00 87.62 522 LYS A C 1
ATOM 4018 O O . LYS A 1 522 ? -11.484 -11.978 22.041 1.00 87.62 522 LYS A O 1
ATOM 4023 N N . ILE A 1 523 ? -12.747 -10.794 20.607 1.00 89.94 523 ILE A N 1
ATOM 4024 C CA . ILE A 1 523 ? -13.309 -11.951 19.882 1.00 89.94 523 ILE A CA 1
ATOM 4025 C C . ILE A 1 523 ? -12.180 -12.838 19.332 1.00 89.94 523 ILE A C 1
ATOM 4027 O O . ILE A 1 523 ? -12.163 -14.049 19.536 1.00 89.94 523 ILE A O 1
ATOM 4031 N N . LYS A 1 524 ? -11.156 -12.227 18.720 1.00 91.44 524 LYS A N 1
ATOM 4032 C CA . LYS A 1 524 ? -9.966 -12.940 18.231 1.00 91.44 524 LYS A CA 1
ATOM 4033 C C . LYS A 1 524 ? -9.216 -13.684 19.336 1.00 91.44 524 LYS A C 1
ATOM 4035 O O . LYS A 1 524 ? -8.625 -14.726 19.063 1.00 91.44 524 LYS A O 1
ATOM 4040 N N . ASN A 1 525 ? -9.164 -13.139 20.549 1.00 90.38 525 ASN A N 1
ATOM 4041 C CA . ASN A 1 525 ? -8.507 -13.791 21.678 1.00 90.38 525 ASN A CA 1
ATOM 4042 C C . ASN A 1 525 ? -9.363 -14.924 22.245 1.00 90.38 525 ASN A C 1
ATOM 4044 O O . ASN A 1 525 ? -8.814 -15.999 22.442 1.00 90.38 525 ASN A O 1
ATOM 4048 N N . ILE A 1 526 ? -10.675 -14.717 22.392 1.00 93.31 526 ILE A N 1
ATOM 4049 C CA . ILE A 1 526 ? -11.632 -15.746 22.820 1.00 93.31 526 ILE A CA 1
ATOM 4050 C C . ILE A 1 526 ? -11.496 -16.987 21.935 1.00 93.31 526 ILE A C 1
ATOM 4052 O O . ILE A 1 526 ? -11.154 -18.058 22.422 1.00 93.31 526 ILE A O 1
ATOM 4056 N N . ILE A 1 527 ? -11.598 -16.823 20.612 1.00 93.94 527 ILE A N 1
ATOM 4057 C CA . ILE A 1 527 ? -11.476 -17.939 19.662 1.00 93.94 527 ILE A CA 1
ATOM 4058 C C . ILE A 1 527 ? -10.118 -18.647 19.797 1.00 93.94 527 ILE A C 1
ATOM 4060 O O . ILE A 1 527 ? -10.037 -19.875 19.790 1.00 93.94 527 ILE A O 1
ATOM 4064 N N . LYS A 1 528 ? -9.024 -17.887 19.946 1.00 91.69 528 LYS A N 1
ATOM 4065 C CA . LYS A 1 528 ? -7.684 -18.464 20.151 1.00 91.69 528 LYS A CA 1
ATOM 4066 C C . LYS A 1 528 ? -7.583 -19.255 21.448 1.00 91.69 528 LYS A C 1
ATOM 4068 O O . LYS A 1 528 ? -6.864 -20.254 21.479 1.00 91.69 528 LYS A O 1
ATOM 4073 N N . ASP A 1 529 ? -8.229 -18.790 22.505 1.00 91.75 529 ASP A N 1
ATOM 4074 C CA . ASP A 1 529 ? -8.224 -19.450 23.801 1.00 91.75 529 ASP A CA 1
ATOM 4075 C C . ASP A 1 529 ? -9.072 -20.726 23.760 1.00 91.75 529 ASP A C 1
ATOM 4077 O O . ASP A 1 529 ? -8.597 -21.755 24.239 1.00 91.75 529 ASP A O 1
ATOM 4081 N N . CYS A 1 530 ? -10.202 -20.729 23.045 1.00 93.81 530 CYS A N 1
ATOM 4082 C CA . CYS A 1 530 ? -10.977 -21.939 22.755 1.00 93.81 530 CYS A CA 1
ATOM 4083 C C . CYS A 1 530 ? -10.153 -22.963 21.954 1.00 93.81 530 CYS A C 1
ATOM 4085 O O . CYS A 1 530 ? -10.032 -24.113 22.369 1.00 93.81 530 CYS A O 1
ATOM 4087 N N . TYR A 1 531 ? -9.462 -22.549 20.880 1.00 93.25 531 TYR A N 1
ATOM 4088 C CA . TYR A 1 531 ? -8.546 -23.444 20.155 1.00 93.25 531 TYR A CA 1
ATOM 4089 C C . TYR A 1 531 ? -7.483 -24.059 21.080 1.00 93.25 531 TYR A C 1
ATOM 4091 O O . TYR A 1 531 ? -7.214 -25.259 21.009 1.00 93.25 531 TYR A O 1
ATOM 4099 N N . ARG A 1 532 ? -6.880 -23.260 21.974 1.00 90.25 532 ARG A N 1
ATOM 4100 C CA . ARG A 1 532 ? -5.879 -23.747 22.941 1.00 90.25 532 ARG A CA 1
ATOM 4101 C C . ARG A 1 532 ? -6.482 -24.715 23.954 1.00 90.25 532 ARG A C 1
ATOM 4103 O O . ARG A 1 532 ? -5.832 -25.714 24.263 1.00 90.25 532 ARG A O 1
ATOM 4110 N N . ALA A 1 533 ? -7.682 -24.433 24.456 1.00 90.88 533 ALA A N 1
ATOM 4111 C CA . ALA A 1 533 ? -8.399 -25.282 25.403 1.00 90.88 533 ALA A CA 1
ATOM 4112 C C . ALA A 1 533 ? -8.738 -26.648 24.786 1.00 90.88 533 ALA A C 1
ATOM 4114 O O . ALA A 1 533 ? -8.491 -27.679 25.412 1.00 90.88 533 ALA A O 1
ATOM 4115 N N . SER A 1 534 ? -9.149 -26.666 23.516 1.00 91.50 534 SER A N 1
ATOM 4116 C CA . SER A 1 534 ? -9.372 -27.890 22.729 1.00 91.50 534 SER A CA 1
ATOM 4117 C C . SER A 1 534 ? -8.070 -28.562 22.264 1.00 91.50 534 SER A C 1
ATOM 4119 O O . SER A 1 534 ? -8.079 -29.604 21.605 1.00 91.50 534 SER A O 1
ATOM 4121 N N . GLY A 1 535 ? -6.910 -27.990 22.607 1.00 91.00 535 GLY A N 1
ATOM 4122 C CA . GLY A 1 535 ? -5.589 -28.503 22.255 1.00 91.00 535 GLY A CA 1
ATOM 4123 C C . GLY A 1 535 ? -5.242 -28.369 20.770 1.00 91.00 535 GLY A C 1
ATOM 4124 O O . GLY A 1 535 ? -4.302 -29.014 20.307 1.00 91.00 535 GLY A O 1
ATOM 4125 N N . ILE A 1 536 ? -5.976 -27.576 20.003 1.00 91.38 536 ILE A N 1
ATOM 4126 C CA . ILE A 1 536 ? -5.703 -27.332 18.589 1.00 91.38 536 ILE A CA 1
ATOM 4127 C C . ILE A 1 536 ? -4.565 -26.313 18.485 1.00 91.38 536 ILE A C 1
ATOM 4129 O O . ILE A 1 536 ? -4.552 -25.266 19.134 1.00 91.38 536 ILE A O 1
ATOM 4133 N N . THR A 1 537 ? -3.556 -26.636 17.681 1.00 89.31 537 THR A N 1
ATOM 4134 C CA . THR A 1 537 ? -2.336 -25.829 17.531 1.00 89.31 537 THR A CA 1
ATOM 4135 C C . THR A 1 537 ? -2.009 -25.617 16.057 1.00 89.31 537 THR A C 1
ATOM 4137 O O . THR A 1 537 ? -2.712 -26.105 15.182 1.00 89.31 537 THR A O 1
ATOM 4140 N N . GLY A 1 538 ? -0.904 -24.935 15.745 1.00 83.94 538 GLY A N 1
ATOM 4141 C CA . GLY A 1 538 ? -0.415 -24.829 14.363 1.00 83.94 538 GLY A CA 1
ATOM 4142 C C . GLY A 1 538 ? 0.049 -26.155 13.739 1.00 83.94 538 GLY A C 1
ATOM 4143 O O . GLY A 1 538 ? 0.412 -26.168 12.571 1.00 83.94 538 GLY A O 1
ATOM 4144 N N . ASN A 1 539 ? 0.070 -27.260 14.493 1.00 85.38 539 ASN A N 1
ATOM 4145 C CA . ASN A 1 539 ? 0.380 -28.585 13.965 1.00 85.38 539 ASN A CA 1
ATOM 4146 C C . ASN A 1 539 ? -0.880 -29.234 13.371 1.00 85.38 539 ASN A C 1
ATOM 4148 O O . ASN A 1 539 ? -1.839 -29.479 14.106 1.00 85.38 539 ASN A O 1
ATOM 4152 N N . THR A 1 540 ? -0.843 -29.579 12.083 1.00 87.44 540 THR A N 1
ATOM 4153 C CA . THR A 1 540 ? -1.956 -30.205 11.346 1.00 87.44 540 THR A CA 1
ATOM 4154 C C . THR A 1 540 ? -2.450 -31.501 11.986 1.00 87.44 540 THR A C 1
ATOM 4156 O O . THR A 1 540 ? -3.647 -31.763 12.000 1.00 87.44 540 THR A O 1
ATOM 4159 N N . GLY A 1 541 ? -1.570 -32.266 12.645 1.00 86.75 541 GLY A N 1
ATOM 4160 C CA . GLY A 1 541 ? -1.957 -33.476 13.384 1.00 86.75 541 GLY A CA 1
ATOM 4161 C C . GLY A 1 541 ? -2.854 -33.221 14.604 1.00 86.75 541 GLY A C 1
ATOM 4162 O O . GLY A 1 541 ? -3.302 -34.166 15.246 1.00 86.75 541 GLY A O 1
ATOM 4163 N N . THR A 1 542 ? -3.097 -31.957 14.965 1.00 88.94 542 THR A N 1
ATOM 4164 C CA . THR A 1 542 ? -4.054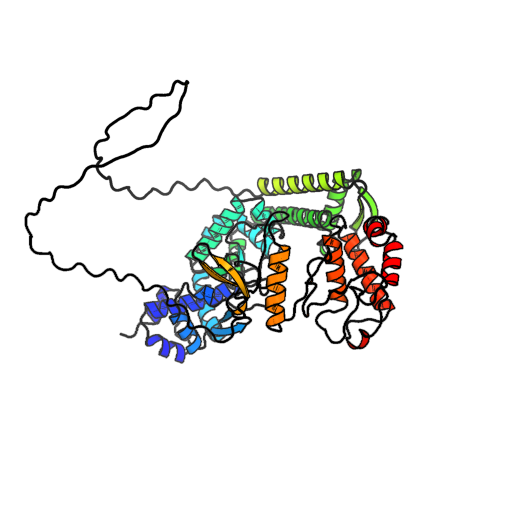 -31.576 16.016 1.00 88.94 542 THR A CA 1
ATOM 4165 C C . THR A 1 542 ? -5.404 -31.116 15.471 1.00 88.94 542 THR A C 1
ATOM 4167 O O . THR A 1 542 ? -6.300 -30.885 16.273 1.00 88.94 542 THR A O 1
ATOM 4170 N N . TRP A 1 543 ? -5.562 -30.990 14.149 1.00 90.69 543 TRP A N 1
ATOM 4171 C CA . TRP A 1 543 ? -6.761 -30.421 13.516 1.00 90.69 543 TRP A CA 1
ATOM 4172 C C . TRP A 1 543 ? -7.908 -31.425 13.374 1.00 90.69 543 TRP A C 1
ATOM 4174 O O . TRP A 1 543 ? -9.033 -31.023 13.146 1.00 90.69 543 TRP A O 1
ATOM 4184 N N . GLU A 1 544 ? -7.660 -32.715 13.619 1.00 88.06 544 GLU A N 1
ATOM 4185 C CA . GLU A 1 544 ? -8.721 -33.727 13.772 1.00 88.06 544 GLU A CA 1
ATOM 4186 C C . GLU A 1 544 ? -9.530 -33.558 15.076 1.00 88.06 544 GLU A C 1
ATOM 4188 O O . GLU A 1 544 ? -10.490 -34.288 15.322 1.00 88.06 544 GLU A O 1
ATOM 4193 N N . ARG A 1 545 ? -9.109 -32.651 15.969 1.00 89.44 545 ARG A N 1
ATOM 4194 C CA . ARG A 1 545 ? -9.810 -32.373 17.227 1.00 89.44 545 ARG A CA 1
ATOM 4195 C C . ARG A 1 545 ? -10.997 -31.456 16.967 1.00 89.44 545 ARG A C 1
ATOM 4197 O O . ARG A 1 545 ? -10.896 -30.508 16.200 1.00 89.44 545 ARG A O 1
ATOM 4204 N N . VAL A 1 546 ? -12.085 -31.714 17.682 1.00 87.00 546 VAL A N 1
ATOM 4205 C CA . VAL A 1 546 ? -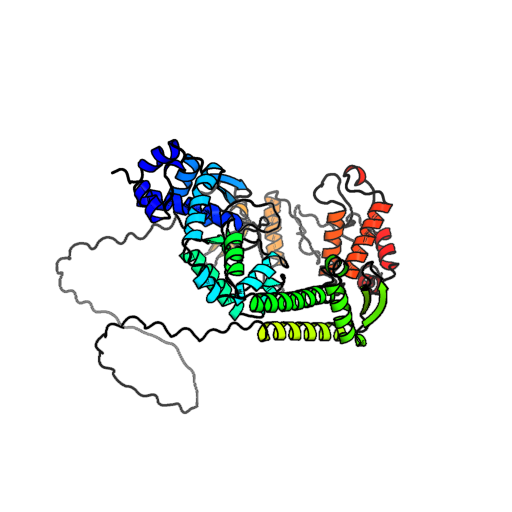13.314 -30.927 17.581 1.00 87.00 546 VAL A CA 1
ATOM 4206 C C . VAL A 1 546 ? -13.160 -29.628 18.371 1.00 87.00 546 VAL A C 1
ATOM 4208 O O . VAL A 1 546 ? -12.786 -29.650 19.547 1.00 87.00 546 VAL A O 1
ATOM 4211 N N . LEU A 1 547 ? -13.447 -28.507 17.715 1.00 90.38 547 LEU A N 1
ATOM 4212 C CA . LEU A 1 547 ? -13.730 -27.232 18.360 1.00 90.38 547 LEU A CA 1
ATOM 4213 C C . LEU A 1 547 ? -15.248 -27.071 18.390 1.00 90.38 547 LEU A C 1
ATOM 4215 O O . LEU A 1 547 ? -15.863 -26.967 17.329 1.00 90.38 547 LEU A O 1
ATOM 4219 N N . ASP A 1 548 ? -15.840 -27.088 19.581 1.00 88.12 548 ASP A N 1
ATOM 4220 C CA . ASP A 1 548 ? -17.269 -26.833 19.718 1.00 88.12 548 ASP A CA 1
ATOM 4221 C C . ASP A 1 548 ? -17.530 -25.333 19.543 1.00 88.12 548 ASP A C 1
ATOM 4223 O O . ASP A 1 548 ? -16.814 -24.499 20.103 1.00 88.12 548 ASP A O 1
ATOM 4227 N N . PHE A 1 549 ? -18.508 -24.985 18.712 1.00 88.25 549 PHE A N 1
ATOM 4228 C CA . PHE A 1 549 ? -18.852 -23.584 18.493 1.00 88.25 549 PHE A CA 1
ATOM 4229 C C . PHE A 1 549 ? -19.586 -23.010 19.710 1.00 88.25 549 PHE A C 1
ATOM 4231 O O . PHE A 1 549 ? -19.380 -21.842 20.038 1.00 88.25 549 PHE A O 1
ATOM 4238 N N . ASP A 1 550 ? -20.317 -23.854 20.443 1.00 87.25 550 ASP A N 1
ATOM 4239 C CA . ASP A 1 550 ? -21.014 -23.475 21.672 1.00 87.25 550 ASP A CA 1
ATOM 4240 C C . ASP A 1 550 ? -20.024 -22.964 22.733 1.00 87.25 550 ASP A C 1
ATOM 4242 O O . ASP A 1 550 ? -20.317 -22.020 23.464 1.00 87.25 550 ASP A O 1
ATOM 4246 N N . ASP A 1 551 ? -18.812 -23.530 22.812 1.00 88.50 551 ASP A N 1
ATOM 4247 C CA . ASP A 1 551 ? -17.769 -23.051 23.733 1.00 88.50 551 ASP A CA 1
ATOM 4248 C C . ASP A 1 551 ? -17.366 -21.602 23.416 1.00 88.50 551 ASP A C 1
ATOM 4250 O O . ASP A 1 551 ? -17.128 -20.794 24.312 1.00 88.50 551 ASP A O 1
ATOM 4254 N N . ILE A 1 552 ? -17.301 -21.260 22.131 1.00 90.06 552 ILE A N 1
ATOM 4255 C CA . ILE A 1 552 ? -16.916 -19.928 21.658 1.00 90.06 552 ILE A CA 1
ATOM 4256 C C . ILE A 1 552 ? -18.054 -18.945 21.896 1.00 90.06 552 ILE A C 1
ATOM 4258 O O . ILE A 1 552 ? -17.811 -17.838 22.370 1.00 90.06 552 ILE A O 1
ATOM 4262 N N . GLU A 1 553 ? -19.284 -19.349 21.589 1.00 88.44 553 GLU A N 1
ATOM 4263 C CA . GLU A 1 553 ? -20.484 -18.562 21.851 1.00 88.44 553 GLU A CA 1
ATOM 4264 C C . GLU A 1 553 ? -20.605 -18.228 23.341 1.00 88.44 553 GLU A C 1
ATOM 4266 O O . GLU A 1 553 ? -20.730 -17.059 23.704 1.00 88.44 553 GLU A O 1
ATOM 4271 N N . ASN A 1 554 ? -20.452 -19.225 24.215 1.00 88.88 554 ASN A N 1
ATOM 4272 C CA . ASN A 1 554 ? -20.505 -19.033 25.662 1.00 88.88 554 ASN A CA 1
ATOM 4273 C C . ASN A 1 554 ? -19.427 -18.054 26.162 1.00 88.88 554 ASN A C 1
ATOM 4275 O O . ASN A 1 554 ? -19.709 -17.194 27.002 1.00 88.88 554 ASN A O 1
ATOM 4279 N N . GLU A 1 555 ? -18.198 -18.140 25.650 1.00 90.00 555 GLU A N 1
ATOM 4280 C CA . GLU A 1 555 ? -17.110 -17.213 25.999 1.00 90.00 555 GLU A CA 1
ATOM 4281 C C . GLU A 1 555 ? -17.336 -15.799 25.430 1.00 90.00 555 GLU A C 1
ATOM 4283 O O . GLU A 1 555 ? -16.978 -14.801 26.059 1.00 90.00 555 GLU A O 1
ATOM 4288 N N . ILE A 1 556 ? -17.972 -15.680 24.260 1.00 89.19 556 ILE A N 1
ATOM 4289 C CA . ILE A 1 556 ? -18.383 -14.387 23.700 1.00 89.19 556 ILE A CA 1
ATOM 4290 C C . ILE A 1 556 ? -19.480 -13.755 24.563 1.00 89.19 556 ILE A C 1
ATOM 4292 O O . ILE A 1 556 ? -19.365 -12.577 24.904 1.00 89.19 556 ILE A O 1
ATOM 4296 N N . MET A 1 557 ? -20.493 -14.526 24.964 1.00 86.00 557 MET A N 1
ATOM 4297 C CA . MET A 1 557 ? -21.619 -14.049 25.776 1.00 86.00 557 MET A CA 1
ATOM 4298 C C . MET A 1 557 ? -21.250 -13.729 27.219 1.00 86.00 557 MET A C 1
ATOM 4300 O O . MET A 1 557 ? -21.837 -12.840 27.832 1.00 86.00 557 MET A O 1
ATOM 4304 N N . SER A 1 558 ? -20.255 -14.420 27.768 1.00 86.06 558 SER A N 1
ATOM 4305 C CA . SER A 1 558 ? -19.721 -14.142 29.104 1.00 86.06 558 SER A CA 1
ATOM 4306 C C . SER A 1 558 ? -18.617 -13.080 29.111 1.00 86.06 558 SER A C 1
ATOM 4308 O O . SER A 1 558 ? -18.044 -12.793 30.167 1.00 86.06 558 SER A O 1
ATOM 4310 N N . CYS A 1 559 ? -18.318 -12.465 27.960 1.00 85.25 559 CYS A N 1
ATOM 4311 C CA . CYS A 1 559 ? -17.280 -11.452 27.858 1.00 85.25 559 CYS A CA 1
ATOM 4312 C C . CYS A 1 559 ? -17.598 -10.231 28.739 1.00 85.25 559 CYS A C 1
ATOM 4314 O O . CYS A 1 559 ? -18.678 -9.654 28.663 1.00 85.25 559 CYS A O 1
ATOM 4316 N N . GLU A 1 560 ? -16.611 -9.767 29.517 1.00 80.06 560 GLU A N 1
ATOM 4317 C CA . GLU A 1 560 ? -16.734 -8.583 30.392 1.00 80.06 560 GLU A CA 1
ATOM 4318 C C . GLU A 1 560 ? -17.073 -7.283 29.634 1.00 80.06 560 GLU A C 1
ATOM 4320 O O . GLU A 1 560 ? -17.480 -6.287 30.229 1.00 80.06 560 GLU A O 1
ATOM 4325 N N . ASP A 1 561 ? -16.847 -7.258 28.320 1.00 80.56 561 ASP A N 1
ATOM 4326 C CA . ASP A 1 561 ? -17.221 -6.145 27.454 1.00 80.56 561 ASP A CA 1
ATOM 4327 C C . ASP A 1 561 ? -18.691 -6.273 27.063 1.00 80.56 561 ASP A C 1
ATOM 4329 O O . ASP A 1 561 ? -18.981 -6.878 26.038 1.00 80.56 561 ASP A O 1
ATOM 4333 N N . GLU A 1 562 ? -19.606 -5.701 27.851 1.00 78.00 562 GLU A N 1
ATOM 4334 C CA . GLU A 1 562 ? -21.064 -5.810 27.636 1.00 78.00 562 GLU A CA 1
ATOM 4335 C C . GLU A 1 562 ? -21.516 -5.425 26.215 1.00 78.00 562 GLU A C 1
ATOM 4337 O O . GLU A 1 562 ? -22.561 -5.872 25.750 1.00 78.00 562 GLU A O 1
ATOM 4342 N N . ALA A 1 563 ? -20.721 -4.636 25.486 1.00 75.50 563 ALA A N 1
ATOM 4343 C CA . ALA A 1 563 ? -21.022 -4.281 24.109 1.00 75.50 563 ALA A CA 1
ATOM 4344 C C . ALA A 1 563 ? -20.805 -5.442 23.118 1.00 75.50 563 ALA A C 1
ATOM 4346 O O . ALA A 1 563 ? -21.456 -5.459 22.082 1.00 75.50 563 ALA A O 1
ATOM 4347 N N . ILE A 1 564 ? -19.921 -6.409 23.398 1.00 80.12 564 ILE A N 1
ATOM 4348 C CA . ILE A 1 564 ? -19.713 -7.575 22.521 1.00 80.12 564 ILE A CA 1
ATOM 4349 C C . ILE A 1 564 ? -20.938 -8.500 22.540 1.00 80.12 564 ILE A C 1
ATOM 4351 O O . ILE A 1 564 ? -21.467 -8.732 21.452 1.00 80.12 564 ILE A O 1
ATOM 4355 N N . PRO A 1 565 ? -21.434 -8.968 23.706 1.00 80.88 565 PRO A N 1
ATOM 4356 C CA . PRO A 1 565 ? -22.710 -9.663 23.781 1.00 80.88 565 PRO A CA 1
ATOM 4357 C C . PRO A 1 565 ? -23.824 -8.823 23.167 1.00 80.88 565 PRO A C 1
ATOM 4359 O O . PRO A 1 565 ? -24.461 -9.298 22.250 1.00 80.88 565 PRO A O 1
ATOM 4362 N N . ALA A 1 566 ? -23.977 -7.542 23.525 1.00 78.31 566 ALA A N 1
ATOM 4363 C CA . ALA A 1 566 ? -25.080 -6.721 23.006 1.00 78.31 566 ALA A CA 1
ATOM 4364 C C . ALA A 1 566 ? -25.112 -6.568 21.469 1.00 78.31 566 ALA A C 1
ATOM 4366 O O . ALA A 1 566 ? -26.181 -6.377 20.899 1.00 78.31 566 ALA A O 1
ATOM 4367 N N . TYR A 1 567 ? -23.964 -6.613 20.779 1.00 76.25 567 TYR A N 1
ATOM 4368 C CA . TYR A 1 567 ? -23.929 -6.569 19.308 1.00 76.25 567 TYR A CA 1
ATOM 4369 C C . TYR A 1 567 ? -24.140 -7.930 18.651 1.00 76.25 567 TYR A C 1
ATOM 4371 O O . TYR A 1 567 ? -24.578 -7.984 17.503 1.00 76.25 567 TYR A O 1
ATOM 4379 N N . LEU A 1 568 ? -23.751 -9.003 19.334 1.00 76.38 568 LEU A N 1
ATOM 4380 C CA . LEU A 1 568 ? -23.783 -10.358 18.795 1.00 76.38 568 LEU A CA 1
ATOM 4381 C C . LEU A 1 568 ? -24.969 -11.169 19.331 1.00 76.38 568 LEU A C 1
ATOM 4383 O O . LEU A 1 568 ? -25.208 -12.260 18.831 1.00 76.38 568 LEU A O 1
ATOM 4387 N N . GLU A 1 569 ? -25.729 -10.622 20.281 1.00 74.50 569 GLU A N 1
ATOM 4388 C CA . GLU A 1 569 ? -26.965 -11.182 20.827 1.00 74.50 569 GLU A CA 1
ATOM 4389 C C . GLU A 1 569 ? -27.910 -11.512 19.675 1.00 74.50 569 GLU A C 1
ATOM 4391 O O . GLU A 1 569 ? -28.234 -12.668 19.509 1.00 74.50 569 GLU A O 1
ATOM 4396 N N . ASP A 1 570 ? -28.166 -10.600 18.734 1.00 64.56 570 ASP A N 1
ATOM 4397 C CA . ASP A 1 570 ? -29.013 -10.875 17.555 1.00 64.56 570 ASP A CA 1
ATOM 4398 C C . ASP A 1 570 ? -28.535 -12.039 16.645 1.00 64.56 570 ASP A C 1
ATOM 4400 O O . ASP A 1 570 ? -29.297 -12.509 15.798 1.00 64.56 570 ASP A O 1
ATOM 4404 N N . ILE A 1 571 ? -27.274 -12.482 16.752 1.00 70.19 571 ILE A N 1
ATOM 4405 C CA . ILE A 1 571 ? -26.737 -13.639 16.007 1.00 70.19 571 ILE A CA 1
ATOM 4406 C C . ILE A 1 571 ? -26.992 -14.953 16.753 1.00 70.19 571 ILE A C 1
ATOM 4408 O O . ILE A 1 571 ? -27.124 -15.996 16.115 1.00 70.19 571 ILE A O 1
ATOM 4412 N N . PHE A 1 572 ? -27.005 -14.895 18.081 1.00 67.69 572 PHE A N 1
ATOM 4413 C CA . PHE A 1 572 ? -26.941 -16.045 18.981 1.00 67.69 572 PHE A CA 1
ATOM 4414 C C . PHE A 1 572 ? -28.227 -16.228 19.817 1.00 67.69 572 PHE A C 1
ATOM 4416 O O . PHE A 1 572 ? -28.492 -17.318 20.315 1.00 67.69 572 PHE A O 1
ATOM 4423 N N . ASP A 1 573 ? -29.051 -15.186 19.951 1.00 57.66 573 ASP A N 1
ATOM 4424 C CA . ASP A 1 573 ? -30.353 -15.230 20.610 1.00 57.66 573 ASP A CA 1
ATOM 4425 C C . ASP A 1 573 ? -31.396 -15.903 19.712 1.00 57.66 573 ASP A C 1
ATOM 4427 O O . ASP A 1 573 ? -31.540 -15.603 18.520 1.00 57.66 573 ASP A O 1
ATOM 4431 N N . TYR A 1 574 ? -32.164 -16.792 20.346 1.00 48.12 574 TYR A N 1
ATOM 4432 C CA . TYR A 1 574 ? -33.263 -17.573 19.775 1.00 48.12 574 TYR A CA 1
ATOM 4433 C C . TYR A 1 574 ? -34.640 -17.130 20.270 1.00 48.12 574 TYR A C 1
ATOM 4435 O O . TYR A 1 574 ? -34.830 -17.006 21.505 1.00 48.12 574 TYR A O 1
#

Secondary structure (DSSP, 8-state):
----HHHHHHTTS---GGGS-HHHHHHHTTS-HHHHHHHHHHHHHHHHHGGGS-TTS---SEEGGGGGGG-HHHHHHHHHTTSEEEEEETTEEEEEE-HHHHHHHHHHHHHHHHHS-HHHHHHHSTTHHHHHHHHHHSS---TTEEESS--SS--SHHHHHHHH-HHHHHHHHHHHHHHHHTTS-EEEEPPPTT--SSPPEEEE--TTHHHHHHHHHHHS-HHHHHHHHHHHHHHHHHHHHHHHHHH-TTHHHHHH-HHHHHHHHHHHHHTTTSEEEEEEE--TTS--EEEEEES-HHHHHHHHHHHHHHHHHHHHHHS------PPPP-PPP---PPPPPPPP------------------------------PPPPPPPPP----PPPPPPPP--TT---EEEEE-TTS-EEEE-GGGSSS--------TTSSHHHHHHHHHHHHHHTT-------SSS-SS-SSSS-------TTSTT---TT---TT-TTS-HHHHHHHHHHHHHHH-TT--HHHHHHHHHHHHHHHHHTT--SSGGGTTS---HHHHHHHHHT-S-THHHHHHHHHH--

Foldseek 3Di:
DFADLCVLCVVLFRDDPVLADPVLVVLNRVDHSVVSNLLLLLLLQFQQQQLLEFPPPDDGAAFVVQSPVSPPPSVVSCVVSPQKDWDDDPNTIGIHGDPNSCSRNVVSLVRLLVPDPLLVLLVQQVLLLLLLVCCPPQWDDSNFKAFLDQDPDPPILSSLLCVLAVVSVVSVNVVLVVCVVSSQWDWGFHDDPVDDDGGGIIIGGHPCVVVSSVVSVVSHDPVVSVLSNVVSLVLSLLVLLLCCLVAVPCPVVCVVDLSNLVNNVVLCVQLVVQKDWDDFCQDPVRRTRTDIDGNHDVSSVVSSVVSSVVSSVVSNPSSDDDDDDPPPDPPDDDDDDDDDDDDDDDDDDDDDDDDDDDDDDDDDDDDDDDDDDDDDDDDDDDPDPPPDPDPDPDDDDPDWDWAWQQADPVGDTDTQTQVVDPGSDDDDDDDPPPCSLVSLLSRQQSCVVVVHDDDDDDPPPSNDDPDDPDDDDDADPVDPPDDDLQQDDLVCLVCFSLNSLVVVLVVVCVVCVVQHPVLSVQLSVLSVVLCVVQVHDNDSVSRVTDRDVVSSVVCQCPDPPPVSCVRCVVVVPD

Radius of gyration: 34.21 Å; chains: 1; bounding box: 88×74×107 Å